Protein 7U5O (pdb70)

GO terms:
  GO:0005515 protein binding (F, IPI)
  GO:0005576 extracellular region (C, TAS)
  GO:0048471 perinuclear region of cytoplasm (C, IDA)
  GO:0009611 response to wounding (P, IEP)
  GO:0032686 negative regulation of hepatocyte growth factor production (P, IDA)
  GO:0032924 activin receptor signaling pathway (P, IDA)
  GO:0005125 cytokine activity (F, TAS)
  GO:0005179 hormone activity (F, TAS)
  GO:0006952 defense response (P, TAS)
  GO:0046789 host cell surface receptor binding (F, TAS)
  GO:0042803 protein homodimerization activity (F, IPI)
  GO:0046881 positive regulation of follicle-stimulating hormone secretion (P, IPI)
  GO:0046882 negative regulation of follicle-stimulating hormone secretion (P, IPI)

Nearest PDB structures (foldseek):
  7u5o-assembly2_B  TM=1.009E+00  e=1.125E-20  Ho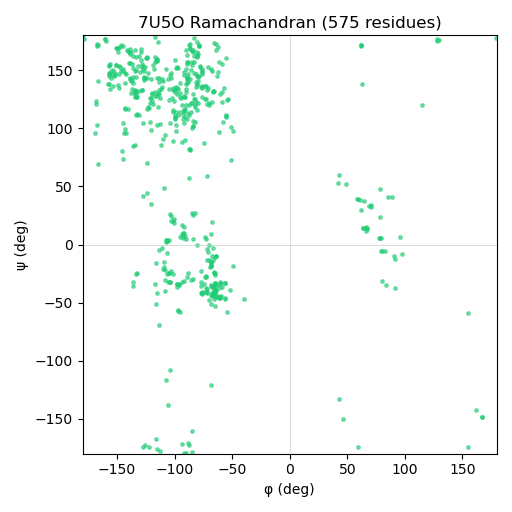mo sapiens
  7u5o-assembly1_A  TM=9.894E-01  e=1.729E-19  Homo sapiens
  7u5o-assembly3_C  TM=9.896E-01  e=1.397E-18  Homo sapiens
  7u5p-assembly3_F  TM=7.794E-01  e=8.225E-14  Homo sapiens
  7u5p-assembly2_D  TM=7.724E-01  e=1.075E-13  Homo sapiens

Structure (mmCIF, N/CA/C/O backbone):
data_7U5O
#
_entry.id   7U5O
#
_cell.length_a   80.960
_cell.length_b   115.460
_cell.length_c   110.160
_cell.angle_alpha   90.000
_cell.angle_beta   100.920
_cell.angle_gamma   90.000
#
_symmetry.space_group_name_H-M   'C 1 2 1'
#
loop_
_entity.id
_entity.type
_entity.pdbx_description
1 polymer 'Inhibin beta B chain'
2 polymer 'Bone morphogenetic protein receptor type-2'
#
loop_
_atom_site.group_PDB
_atom_site.id
_atom_site.type_symbol
_atom_site.label_atom_id
_atom_site.label_alt_id
_atom_site.label_comp_id
_atom_site.label_asym_id
_atom_site.label_entity_id
_atom_site.label_seq_id
_atom_site.pdbx_PDB_ins_code
_atom_site.Cartn_x
_atom_site.Cartn_y
_atom_site.Cartn_z
_atom_site.occupancy
_atom_site.B_iso_or_equiv
_atom_site.auth_seq_id
_atom_site.auth_comp_id
_atom_site.auth_asym_id
_atom_site.auth_atom_id
_atom_site.pdbx_PDB_model_num
ATOM 1 N N . GLY A 1 1 ? 5.466 -12.484 55.663 1.00 193.22 293 GLY A N 1
ATOM 2 C CA . GLY A 1 1 ? 4.801 -13.668 55.157 1.00 189.91 293 GLY A CA 1
ATOM 3 C C . GLY A 1 1 ? 5.753 -14.817 54.907 1.00 174.15 293 GLY A C 1
ATOM 4 O O . GLY A 1 1 ? 6.961 -14.620 54.762 1.00 175.63 293 GLY A O 1
ATOM 5 N N . LEU A 1 2 ? 5.195 -16.024 54.864 1.00 126.27 294 LEU A N 1
ATOM 6 C CA . LEU A 1 2 ? 5.974 -17.224 54.618 1.00 111.40 294 LEU A CA 1
ATOM 7 C C . LEU A 1 2 ? 6.065 -17.519 53.131 1.00 135.02 294 LEU A C 1
ATOM 8 O O . LEU A 1 2 ? 5.109 -17.320 52.373 1.00 129.89 294 LEU A O 1
ATOM 13 N N . GLU A 1 3 ? 7.237 -17.994 52.737 1.00 136.09 295 GLU A N 1
ATOM 14 C CA . GLU A 1 3 ? 7.508 -18.572 51.434 1.00 111.36 295 GLU A CA 1
ATOM 15 C C . GLU A 1 3 ? 7.487 -20.091 51.555 1.00 102.65 295 GLU A C 1
ATOM 16 O O . GLU A 1 3 ? 8.105 -20.652 52.463 1.00 88.29 295 GLU A O 1
ATOM 22 N N . CYS A 1 4 ? 6.788 -20.765 50.640 1.00 106.81 296 CYS A N 1
ATOM 23 C CA . CYS A 1 4 ? 6.716 -22.223 50.725 1.00 88.69 296 CYS A CA 1
ATOM 24 C C . CYS A 1 4 ? 8.069 -22.828 50.381 1.00 94.98 296 CYS A C 1
ATOM 25 O O . CYS A 1 4 ? 8.597 -22.600 49.288 1.00 115.13 296 CYS A O 1
ATOM 28 N N . ASP A 1 5 ? 8.632 -23.593 51.313 1.00 81.43 297 ASP A N 1
ATOM 29 C CA . ASP A 1 5 ? 9.884 -24.296 51.087 1.00 89.52 297 ASP A CA 1
ATOM 30 C C . ASP A 1 5 ? 9.680 -25.788 50.875 1.00 88.96 297 ASP A C 1
ATOM 31 O O . ASP A 1 5 ? 10.662 -26.521 50.736 1.00 79.35 297 ASP A O 1
ATOM 36 N N . GLY A 1 6 ? 8.431 -26.253 50.838 1.00 96.58 298 GLY A N 1
ATOM 37 C CA . GLY A 1 6 ? 8.134 -27.664 50.738 1.00 99.34 298 GLY A CA 1
ATOM 38 C C . GLY A 1 6 ? 8.249 -28.432 52.034 1.00 100.80 298 GLY A C 1
ATOM 39 O O . GLY A 1 6 ? 7.903 -29.620 52.063 1.00 108.65 298 GLY A O 1
ATOM 40 N N . ARG A 1 7 ? 8.719 -27.797 53.108 1.00 101.02 299 ARG A N 1
ATOM 41 C CA . ARG A 1 7 ? 8.803 -28.418 54.424 1.00 99.36 299 ARG A CA 1
ATOM 42 C C . ARG A 1 7 ? 7.605 -28.067 55.302 1.00 98.59 299 ARG A C 1
ATOM 43 O O . ARG A 1 7 ? 6.894 -28.962 55.769 1.00 103.75 299 ARG A O 1
ATOM 51 N N . THR A 1 8 ? 7.358 -26.778 55.523 1.00 97.20 300 THR A N 1
ATOM 52 C CA . THR A 1 8 ? 6.272 -26.356 56.400 1.00 99.62 300 THR A CA 1
ATOM 53 C C . THR A 1 8 ? 4.930 -26.429 55.681 1.00 128.69 300 THR A C 1
ATOM 54 O O . THR A 1 8 ? 4.834 -26.168 54.479 1.00 129.55 300 THR A O 1
ATOM 58 N N . ASN A 1 9 ? 3.890 -26.807 56.428 1.00 136.09 301 ASN A N 1
ATOM 59 C CA . ASN A 1 9 ? 2.520 -26.796 55.935 1.00 130.63 301 ASN A CA 1
ATOM 60 C C . ASN A 1 9 ? 1.739 -25.585 56.432 1.00 114.09 301 ASN A C 1
ATOM 61 O O . ASN A 1 9 ? 0.504 -25.604 56.427 1.00 134.40 301 ASN A O 1
ATOM 63 N N . LEU A 1 10 ? 2.438 -24.538 56.864 1.00 90.46 302 LEU A N 1
ATOM 64 C CA . LEU A 1 10 ? 1.803 -23.295 57.267 1.00 90.32 302 LEU A CA 1
ATOM 65 C C . LEU A 1 10 ? 1.475 -22.459 56.035 1.00 107.73 302 LEU A C 1
ATOM 66 O O . LEU A 1 10 ? 2.005 -22.684 54.943 1.00 126.97 302 LEU A O 1
ATOM 71 N N . CYS A 1 11 ? 0.570 -21.496 56.215 1.00 96.82 303 CYS A N 1
ATOM 72 C CA . CYS A 1 11 ? 0.178 -20.618 55.119 1.00 72.16 303 CYS A CA 1
ATOM 73 C C . CYS A 1 11 ? 1.405 -19.940 54.525 1.00 84.28 303 CYS A C 1
ATOM 74 O O . CYS A 1 11 ? 2.012 -19.077 55.164 1.00 83.45 303 CYS A O 1
ATOM 77 N N . CYS A 1 12 ? 1.772 -20.314 53.302 1.00 111.43 304 CYS A N 1
ATOM 78 C CA . CYS A 1 12 ? 2.996 -19.838 52.680 1.00 110.01 304 CYS A CA 1
ATOM 79 C C . CYS A 1 12 ? 2.717 -19.556 51.210 1.00 105.45 304 CYS A C 1
ATOM 80 O O . CYS A 1 12 ? 1.695 -19.967 50.660 1.00 86.23 304 CYS A O 1
ATOM 83 N N . ARG A 1 13 ? 3.634 -18.838 50.573 1.00 93.37 305 ARG A N 1
ATOM 84 C CA . ARG A 1 13 ? 3.537 -18.499 49.157 1.00 92.84 305 ARG A CA 1
ATOM 85 C C . ARG A 1 13 ? 4.406 -19.475 48.363 1.00 98.77 305 ARG A C 1
ATOM 86 O O . ARG A 1 13 ? 5.633 -19.475 48.506 1.00 124.80 305 ARG A O 1
ATOM 94 N N . GLN A 1 14 ? 3.769 -20.312 47.544 1.00 69.46 306 GLN A N 1
ATOM 95 C CA . GLN A 1 14 ? 4.442 -21.296 46.701 1.00 83.95 306 GLN A CA 1
ATOM 96 C C . GLN A 1 14 ? 4.657 -20.735 45.304 1.00 99.65 306 GLN A C 1
ATOM 97 O O . GLN A 1 14 ? 3.724 -20.201 44.698 1.00 96.83 306 GLN A O 1
ATOM 103 N N . GLN A 1 15 ? 5.884 -20.852 44.802 1.00 102.98 307 GLN A N 1
ATOM 104 C CA . GLN A 1 15 ? 6.179 -20.405 43.448 1.00 101.74 307 GLN A CA 1
ATOM 105 C C . GLN A 1 15 ? 5.541 -21.340 42.426 1.00 92.38 307 GLN A C 1
ATOM 106 O O . GLN A 1 15 ? 5.625 -22.565 42.549 1.00 81.95 307 GLN A O 1
ATOM 108 N N . PHE A 1 16 ? 4.899 -20.753 41.418 1.00 85.79 308 PHE A N 1
ATOM 109 C CA . PHE A 1 16 ? 4.175 -21.504 40.397 1.00 84.84 308 PHE A CA 1
ATOM 110 C C . PHE A 1 16 ? 4.362 -20.821 39.053 1.00 84.47 308 PHE A C 1
ATOM 111 O O . PHE A 1 16 ? 3.929 -19.679 38.870 1.00 107.68 308 PHE A O 1
ATOM 119 N N . PHE A 1 17 ? 4.993 -21.518 38.115 1.00 75.93 309 PHE A N 1
ATOM 120 C CA . PHE A 1 17 ? 5.205 -20.992 36.775 1.00 82.05 309 PHE A CA 1
ATOM 121 C C . PHE A 1 17 ? 4.061 -21.416 35.863 1.00 84.86 309 PHE A C 1
ATOM 122 O O . PHE A 1 17 ? 3.737 -22.605 35.775 1.00 91.18 309 PHE A O 1
ATOM 130 N N . ILE A 1 18 ? 3.456 -20.445 35.187 1.00 81.03 310 ILE A N 1
ATOM 131 C CA . ILE A 1 18 ? 2.426 -20.703 34.186 1.00 68.73 310 ILE A CA 1
ATOM 132 C C . ILE A 1 18 ? 3.086 -20.628 32.815 1.00 69.51 310 ILE A C 1
ATOM 133 O O . ILE A 1 18 ? 3.469 -19.548 32.354 1.00 109.86 310 ILE A O 1
ATOM 138 N N . ASP A 1 19 ? 3.221 -21.780 32.166 1.00 69.63 311 ASP A N 1
ATOM 139 C CA . ASP A 1 19 ? 3.827 -21.865 30.845 1.00 71.37 311 ASP A CA 1
ATOM 140 C C . ASP A 1 19 ? 2.744 -21.743 29.780 1.00 87.20 311 ASP A C 1
ATOM 141 O O . ASP A 1 19 ? 1.856 -22.597 29.688 1.00 106.80 311 ASP A O 1
ATOM 146 N N . PHE A 1 20 ? 2.817 -20.678 28.979 1.00 95.20 312 PHE A N 1
ATOM 147 C CA . PHE A 1 20 ? 1.897 -20.538 27.858 1.00 102.07 312 PHE A CA 1
ATOM 148 C C . PHE A 1 20 ? 2.175 -21.576 26.780 1.00 120.20 312 PHE A C 1
ATOM 149 O O . PHE A 1 20 ? 1.336 -21.782 25.897 1.00 139.63 312 PHE A O 1
ATOM 157 N N . ARG A 1 21 ? 3.341 -22.224 26.836 1.00 113.56 313 ARG A N 1
ATOM 158 C CA . ARG A 1 21 ? 3.664 -23.290 25.895 1.00 118.39 313 ARG A CA 1
ATOM 159 C C . ARG A 1 21 ? 2.844 -24.544 26.176 1.00 100.32 313 ARG A C 1
ATOM 160 O O . ARG A 1 21 ? 2.346 -25.189 25.246 1.00 100.63 313 ARG A O 1
ATOM 168 N N . LEU A 1 22 ? 2.688 -24.901 27.454 1.00 100.85 314 LEU A N 1
ATOM 169 C CA . LEU A 1 22 ? 1.948 -26.110 27.807 1.00 99.39 314 LEU A CA 1
ATOM 170 C C . LEU A 1 22 ? 0.461 -25.974 27.508 1.00 107.43 314 LEU A C 1
ATOM 171 O O . LEU A 1 22 ? -0.183 -26.955 27.119 1.00 136.45 314 LEU A O 1
ATOM 176 N N . ILE A 1 23 ? -0.098 -24.778 27.680 1.00 100.70 315 ILE A N 1
ATOM 177 C CA . ILE A 1 23 ? -1.525 -24.561 27.481 1.00 91.38 315 ILE A CA 1
ATOM 178 C C . ILE A 1 23 ? -1.799 -24.106 26.053 1.00 95.11 315 ILE A C 1
ATOM 179 O O . ILE A 1 23 ? -2.941 -23.788 25.704 1.00 89.91 315 ILE A O 1
ATOM 184 N N . GLY A 1 24 ? -0.762 -24.085 25.218 1.00 75.32 316 GLY A N 1
ATOM 185 C CA . GLY A 1 24 ? -0.944 -23.800 23.808 1.00 110.43 316 GLY A CA 1
ATOM 186 C C . GLY A 1 24 ? -1.342 -22.376 23.495 1.00 115.14 316 GLY A C 1
ATOM 187 O O . GLY A 1 24 ? -2.077 -22.145 22.529 1.00 98.12 316 GLY A O 1
ATOM 188 N N . TRP A 1 25 ? -0.876 -21.410 24.284 1.00 138.88 317 TRP A N 1
ATOM 189 C CA . TRP A 1 25 ? -1.247 -20.013 24.102 1.00 141.08 317 TRP A CA 1
ATOM 190 C C . TRP A 1 25 ? -0.127 -19.162 23.528 1.00 141.81 317 TRP A C 1
ATOM 191 O O . TRP A 1 25 ? -0.314 -17.952 23.359 1.00 154.06 317 TRP A O 1
ATOM 202 N N . ASN A 1 26 ? 1.023 -19.753 23.211 1.00 134.79 318 ASN A N 1
ATOM 203 C CA . ASN A 1 26 ? 2.135 -18.987 22.661 1.00 137.86 318 ASN A CA 1
ATOM 204 C C . ASN A 1 26 ? 1.876 -18.510 21.236 1.00 150.10 318 ASN A C 1
ATOM 205 O O . ASN A 1 26 ? 2.738 -17.837 20.661 1.00 167.00 318 ASN A O 1
ATOM 210 N N . ASP A 1 27 ? 0.720 -18.838 20.653 1.00 160.40 319 ASP A N 1
ATOM 211 C CA . ASP A 1 27 ? 0.399 -18.365 19.312 1.00 175.91 319 ASP A CA 1
ATOM 212 C C . ASP A 1 27 ? -0.202 -16.963 19.321 1.00 188.4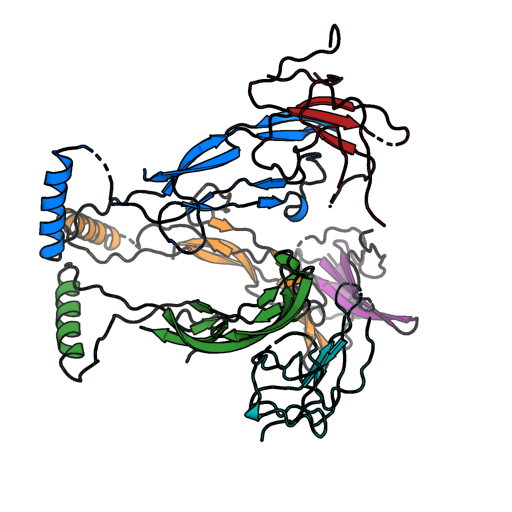0 319 ASP A C 1
ATOM 213 O O . ASP A 1 27 ? -0.030 -16.219 18.349 1.00 199.16 319 ASP A O 1
ATOM 218 N N . TRP A 1 28 ? -0.911 -16.581 20.389 1.00 169.83 320 TRP A N 1
ATOM 219 C CA . TRP A 1 28 ? -1.508 -15.255 20.457 1.00 169.14 320 TRP A CA 1
ATOM 220 C C . TRP A 1 28 ? -0.855 -14.338 21.483 1.00 141.61 320 TRP A C 1
ATOM 221 O O . TRP A 1 28 ? -0.997 -13.117 21.369 1.00 132.93 320 TRP A O 1
ATOM 232 N N . ILE A 1 29 ? -0.153 -14.881 22.472 1.00 121.95 321 ILE A N 1
ATOM 233 C CA . ILE A 1 29 ? 0.649 -14.089 23.400 1.00 100.43 321 ILE A CA 1
ATOM 234 C C . ILE A 1 29 ? 2.113 -14.181 22.982 1.00 98.46 321 ILE A C 1
ATOM 235 O O . ILE A 1 29 ? 2.724 -15.252 23.054 1.00 85.85 321 ILE A O 1
ATOM 240 N N . ILE A 1 30 ? 2.681 -13.053 22.548 1.00 106.08 322 ILE A N 1
ATOM 241 C CA . ILE A 1 30 ? 4.079 -13.035 22.124 1.00 109.61 322 ILE A CA 1
ATOM 242 C C . ILE A 1 30 ? 5.014 -13.056 23.325 1.00 110.58 322 ILE A C 1
ATOM 243 O O . ILE A 1 30 ? 6.042 -13.742 23.314 1.00 104.36 322 ILE A O 1
ATOM 248 N N . ALA A 1 31 ? 4.683 -12.307 24.374 1.00 115.91 323 ALA A N 1
ATOM 249 C CA . ALA A 1 31 ? 5.545 -12.196 25.539 1.00 104.14 323 ALA A CA 1
ATOM 250 C C . ALA A 1 31 ? 4.689 -11.920 26.763 1.00 98.06 323 ALA A C 1
ATOM 251 O O . ALA A 1 31 ? 3.663 -11.237 26.658 1.00 97.70 323 ALA A O 1
ATOM 253 N N . PRO A 1 32 ? 5.079 -12.437 27.940 1.00 82.78 324 PRO A N 1
ATOM 254 C CA . PRO A 1 32 ? 6.236 -13.325 28.098 1.00 98.12 324 PRO A CA 1
ATOM 255 C C . PRO A 1 32 ? 5.932 -14.759 27.676 1.00 105.01 324 PRO A C 1
ATOM 256 O O . PRO A 1 32 ? 4.774 -15.088 27.417 1.00 124.71 324 PRO A O 1
ATOM 260 N N . THR A 1 33 ? 6.965 -15.601 27.601 1.00 100.12 325 THR A N 1
ATOM 261 C CA . THR A 1 33 ? 6.733 -17.022 27.372 1.00 91.79 325 THR A CA 1
ATOM 262 C C . THR A 1 33 ? 5.997 -17.649 28.547 1.00 101.22 325 THR A C 1
ATOM 263 O O . THR A 1 33 ? 5.314 -18.667 28.385 1.00 83.32 325 THR A O 1
ATOM 267 N N . GLY A 1 34 ? 6.125 -17.053 29.725 1.00 116.17 326 GLY A N 1
ATOM 268 C CA . GLY A 1 34 ? 5.453 -17.534 30.915 1.00 94.90 326 GLY A CA 1
ATOM 269 C C . GLY A 1 34 ? 5.800 -16.635 32.079 1.00 96.18 326 GLY A C 1
ATOM 270 O O . GLY A 1 34 ? 6.577 -15.683 31.949 1.00 92.32 326 GLY A O 1
ATOM 271 N N . TYR A 1 35 ? 5.213 -16.951 33.230 1.00 91.40 327 TYR A N 1
ATOM 272 C CA . TYR A 1 35 ? 5.421 -16.121 34.407 1.00 87.90 327 TYR A CA 1
ATOM 273 C C . TYR A 1 35 ? 5.173 -16.923 35.674 1.00 70.50 327 TYR A C 1
ATOM 274 O O . TYR A 1 35 ? 4.428 -17.907 35.672 1.00 97.45 327 TYR A O 1
ATOM 283 N N . TYR A 1 36 ? 5.808 -16.476 36.759 1.00 70.34 328 TYR A N 1
ATOM 284 C CA . TYR A 1 36 ? 5.657 -17.098 38.073 1.00 72.32 328 TYR A CA 1
ATOM 285 C C . TYR A 1 36 ? 4.441 -16.482 38.758 1.00 78.19 328 TYR A C 1
ATOM 286 O O . TYR A 1 36 ? 4.539 -15.566 39.577 1.00 85.34 328 TYR A O 1
ATOM 295 N N . GLY A 1 37 ? 3.263 -17.001 38.400 1.00 85.23 329 GLY A N 1
ATOM 296 C CA . GLY A 1 37 ? 2.034 -16.521 39.009 1.00 95.45 329 GLY A CA 1
ATOM 297 C C . GLY A 1 37 ? 1.937 -16.811 40.493 1.00 64.56 329 GLY A C 1
ATOM 298 O O . GLY A 1 37 ? 1.360 -16.019 41.244 1.00 64.25 329 GLY A O 1
ATOM 299 N N . ASN A 1 38 ? 2.490 -17.945 40.933 1.00 63.85 330 ASN A N 1
ATOM 300 C CA . ASN A 1 38 ? 2.503 -18.358 42.335 1.00 62.70 330 ASN A CA 1
ATOM 301 C C . ASN A 1 38 ? 1.099 -18.556 42.898 1.00 61.37 330 ASN A C 1
ATOM 302 O O . ASN A 1 38 ? 0.103 -18.238 42.240 1.00 91.25 330 ASN A O 1
ATOM 307 N N . TYR A 1 39 ? 1.011 -19.103 44.108 1.00 61.34 331 TYR A N 1
ATOM 308 C CA . TYR A 1 39 ? -0.269 -19.274 44.784 1.00 71.16 331 TYR A CA 1
ATOM 309 C C . TYR A 1 39 ? -0.016 -19.459 46.276 1.00 81.84 331 TYR A C 1
ATOM 310 O O . TYR A 1 39 ? 1.129 -19.523 46.733 1.00 83.13 331 TYR A O 1
ATOM 319 N N . CYS A 1 40 ? -1.105 -19.558 47.032 1.00 78.45 332 CYS A N 1
ATOM 320 C CA . CYS A 1 40 ? -1.069 -19.637 48.486 1.00 83.52 332 CYS A CA 1
ATOM 321 C C . CYS A 1 40 ? -1.519 -21.016 48.950 1.00 90.16 332 CYS A C 1
ATOM 322 O O . CYS A 1 40 ? -2.537 -21.535 48.479 1.00 83.38 332 CYS A O 1
ATOM 325 N N . GLU A 1 41 ? -0.760 -21.596 49.877 1.00 70.72 333 GLU A N 1
ATOM 326 C CA . GLU A 1 41 ? -1.064 -22.897 50.452 1.00 72.20 333 GLU A CA 1
ATOM 327 C C . GLU A 1 41 ? -0.597 -22.904 51.900 1.00 80.98 333 GLU A C 1
ATOM 328 O O . GLU A 1 41 ? 0.342 -22.189 52.262 1.00 100.13 333 GLU A O 1
ATOM 334 N N . GLY A 1 42 ? -1.251 -23.715 52.728 1.00 71.37 334 GLY A N 1
ATOM 335 C CA . GLY A 1 42 ? -0.880 -23.840 54.121 1.00 78.74 334 GLY A CA 1
ATOM 336 C C . GLY A 1 42 ? -2.049 -23.630 55.060 1.00 76.84 334 GLY A C 1
ATOM 337 O O . GLY A 1 42 ? -3.173 -23.340 54.655 1.00 68.50 334 GLY A O 1
ATOM 338 N N . SER A 1 43 ? -1.758 -23.797 56.351 1.00 78.71 335 SER A N 1
ATOM 339 C CA . SER A 1 43 ? -2.743 -23.777 57.423 1.00 82.59 335 SER A CA 1
ATOM 340 C C . SER A 1 43 ? -2.785 -22.418 58.115 1.00 100.32 335 SER A C 1
ATOM 341 O O . SER A 1 43 ? -1.790 -21.690 58.160 1.00 141.70 335 SER A O 1
ATOM 344 N N . CYS A 1 44 ? -3.956 -22.083 58.653 1.00 90.49 336 CYS A N 1
ATOM 345 C CA . CYS A 1 44 ? -4.175 -20.834 59.364 1.00 94.34 336 CYS A CA 1
ATOM 346 C C . CYS A 1 44 ? -4.871 -21.058 60.701 1.00 102.30 336 CYS A C 1
ATOM 347 O O . CYS A 1 44 ? -5.595 -22.043 60.875 1.00 109.96 336 CYS A O 1
ATOM 350 N N . PRO A 1 45 ? -4.669 -20.152 61.662 1.00 85.30 337 PRO A N 1
ATOM 351 C CA . PRO A 1 45 ? -5.430 -20.196 62.921 1.00 64.67 337 PRO A CA 1
ATOM 352 C C . PRO A 1 45 ? -6.922 -19.972 62.707 1.00 95.93 337 PRO A C 1
ATOM 353 O O . PRO A 1 45 ? -7.393 -19.665 61.614 1.00 121.44 337 PRO A O 1
ATOM 357 N N . ALA A 1 46 ? -7.683 -20.162 63.790 1.00 74.80 338 ALA A N 1
ATOM 358 C CA . ALA A 1 46 ? -9.145 -20.106 63.771 1.00 58.87 338 ALA A CA 1
ATOM 359 C C . ALA A 1 46 ? -9.744 -18.703 63.619 1.00 86.49 338 ALA A C 1
ATOM 360 O O . ALA A 1 46 ? -10.967 -18.589 63.748 1.00 133.41 338 ALA A O 1
ATOM 362 N N . TYR A 1 47 ? -8.961 -17.643 63.424 1.00 86.27 339 TYR A N 1
ATOM 363 C CA . TYR A 1 47 ? -9.525 -16.296 63.205 1.00 110.45 339 TYR A CA 1
ATOM 364 C C . TYR A 1 47 ? -10.318 -15.805 64.417 1.00 115.72 339 TYR A C 1
ATOM 365 O O . TYR A 1 47 ? -10.333 -14.612 64.728 1.00 117.68 339 TYR A O 1
ATOM 374 N N . PRO A 1 52 ? -9.307 -7.918 66.714 1.00 184.53 344 PRO A N 1
ATOM 375 C CA . PRO A 1 52 ? -9.153 -8.702 67.943 1.00 199.34 344 PRO A CA 1
ATOM 376 C C . PRO A 1 52 ? -8.303 -7.984 68.990 1.00 203.85 344 PRO A C 1
ATOM 377 O O . PRO A 1 52 ? -7.934 -6.828 68.785 1.00 199.88 344 PRO A O 1
ATOM 381 N N . GLY A 1 53 ? -8.001 -8.657 70.098 1.00 181.61 345 GLY A N 1
ATOM 382 C CA . GLY A 1 53 ? -7.138 -8.067 71.102 1.00 156.73 345 GLY A CA 1
ATOM 383 C C . GLY A 1 53 ? -7.331 -8.598 72.508 1.00 155.08 345 GLY A C 1
ATOM 384 O O . GLY A 1 53 ? -6.389 -9.117 73.117 1.00 153.60 345 GLY A O 1
ATOM 385 N N . SER A 1 54 ? -8.547 -8.466 73.035 1.00 160.31 346 SER A N 1
ATOM 386 C CA . SER A 1 54 ? -8.835 -8.839 74.415 1.00 153.70 346 SER A CA 1
ATOM 387 C C . SER A 1 54 ? -10.146 -9.608 74.509 1.00 133.84 346 SER A C 1
ATOM 388 O O . SER A 1 54 ? -10.277 -10.533 75.316 1.00 108.11 346 SER A O 1
ATOM 391 N N . ALA A 1 55 ? -11.121 -9.227 73.679 1.00 145.18 347 ALA A N 1
ATOM 392 C CA . ALA A 1 55 ? -12.399 -9.931 73.632 1.00 138.92 347 ALA A CA 1
ATOM 393 C C . ALA A 1 55 ? -12.265 -11.271 72.925 1.00 147.67 347 ALA A C 1
ATOM 394 O O . ALA A 1 55 ? -12.960 -12.231 73.277 1.00 120.41 347 ALA A O 1
ATOM 396 N N . SER A 1 56 ? -11.389 -11.350 71.920 1.00 175.10 348 SER A N 1
ATOM 397 C CA . SER A 1 56 ? -11.143 -12.605 71.222 1.00 158.53 348 SER A CA 1
ATOM 398 C C . SER A 1 56 ? -10.503 -13.645 72.132 1.00 139.58 348 SER A C 1
ATOM 399 O O . SER A 1 56 ? -10.622 -14.844 71.860 1.00 153.22 348 SER A O 1
ATOM 402 N N . SER A 1 57 ? -9.825 -13.213 73.198 1.00 120.56 349 SER A N 1
ATOM 403 C CA . SER A 1 57 ? -9.281 -14.159 74.167 1.00 126.04 349 SER A CA 1
ATOM 404 C C . SER A 1 57 ? -10.387 -14.758 75.027 1.00 121.92 349 SER A C 1
ATOM 405 O O . SER A 1 57 ? -10.236 -15.869 75.545 1.00 127.55 349 SER A O 1
ATOM 408 N N . PHE A 1 58 ? -11.480 -14.019 75.233 1.00 121.43 350 PHE A N 1
ATOM 409 C CA . PHE A 1 58 ? -12.634 -14.579 75.930 1.00 129.18 350 PHE A CA 1
ATOM 410 C C . PHE A 1 58 ? -13.266 -15.698 75.109 1.00 116.51 350 PHE A C 1
ATOM 411 O O . PHE A 1 58 ? -13.576 -16.772 75.637 1.00 105.70 350 PHE A O 1
ATOM 419 N N . HIS A 1 59 ? -13.480 -15.452 73.812 1.00 108.98 351 HIS A N 1
ATOM 420 C CA . HIS A 1 59 ? -13.977 -16.492 72.916 1.00 103.49 351 HIS A CA 1
ATOM 421 C C . HIS A 1 59 ? -13.069 -17.713 72.935 1.00 105.62 351 HIS A C 1
ATOM 422 O O . HIS A 1 59 ? -13.540 -18.845 72.780 1.00 97.63 351 HIS A O 1
ATOM 429 N N . THR A 1 60 ? -11.767 -17.492 73.118 1.00 105.96 352 THR A N 1
ATOM 430 C CA . THR A 1 60 ? -10.811 -18.584 73.266 1.00 97.04 352 THR A CA 1
ATOM 431 C C . THR A 1 60 ? -11.193 -19.515 74.415 1.00 92.51 352 THR A C 1
ATOM 432 O O . THR A 1 60 ? -11.177 -20.742 74.266 1.00 110.24 352 THR A O 1
ATOM 436 N N . ALA A 1 61 ? -11.534 -18.946 75.573 1.00 96.09 353 ALA A N 1
ATOM 437 C CA . ALA A 1 61 ? -11.924 -19.765 76.717 1.00 102.83 353 ALA A CA 1
ATOM 438 C C . ALA A 1 61 ? -13.221 -20.526 76.456 1.00 92.05 353 ALA A C 1
ATOM 439 O O . ALA A 1 61 ? -13.358 -21.684 76.865 1.00 89.69 353 ALA A O 1
ATOM 441 N N . VAL A 1 62 ? -14.188 -19.890 75.788 1.00 83.85 354 VAL A N 1
ATOM 442 C CA . VAL A 1 62 ? -15.448 -20.564 75.473 1.00 86.98 354 VAL A CA 1
ATOM 443 C C . VAL A 1 62 ? -15.211 -21.742 74.534 1.00 89.41 354 VAL A C 1
ATOM 444 O O . VAL A 1 62 ? -15.754 -22.836 74.732 1.00 95.09 354 VAL A O 1
ATOM 448 N N . VAL A 1 63 ? -14.405 -21.531 73.492 1.00 99.47 355 VAL A N 1
ATOM 449 C CA . VAL A 1 63 ? -14.114 -22.601 72.539 1.00 93.72 355 VAL A CA 1
ATOM 450 C C . VAL A 1 63 ? -13.436 -23.771 73.242 1.00 85.04 355 VAL A C 1
ATOM 451 O O . VAL A 1 63 ? -13.787 -24.937 73.027 1.00 92.92 355 VAL A O 1
ATOM 455 N N . ASN A 1 64 ? -12.452 -23.474 74.093 1.00 74.14 356 ASN A N 1
ATOM 456 C CA . ASN A 1 64 ? -11.719 -24.537 74.770 1.00 84.67 356 ASN A CA 1
ATOM 457 C C . ASN A 1 64 ? -12.618 -25.312 75.725 1.00 104.05 356 ASN A C 1
ATOM 458 O O . ASN A 1 64 ? -12.474 -26.531 75.870 1.00 128.60 356 ASN A O 1
ATOM 463 N N . GLN A 1 65 ? -13.556 -24.624 76.381 1.00 103.23 357 GLN A N 1
ATOM 464 C CA . GLN A 1 65 ? -14.483 -25.308 77.277 1.00 81.98 357 GLN A CA 1
ATOM 465 C C . GLN A 1 65 ? -15.440 -26.216 76.511 1.00 78.40 357 GLN A C 1
ATOM 466 O O . GLN A 1 65 ? -15.699 -27.347 76.936 1.00 91.37 357 GLN A O 1
ATOM 472 N N . TYR A 1 66 ? -15.987 -25.736 75.390 1.00 67.65 358 TYR A N 1
ATOM 473 C CA . TYR A 1 66 ? -16.891 -26.568 74.599 1.00 63.77 358 TYR A CA 1
ATOM 474 C C . TYR A 1 66 ? -16.173 -27.778 74.008 1.00 72.54 358 TYR A C 1
ATOM 475 O O . TYR A 1 66 ? -16.716 -28.890 74.014 1.00 70.39 358 TYR A O 1
ATOM 484 N N . ARG A 1 67 ? -14.957 -27.588 73.488 1.00 79.49 359 ARG A N 1
ATOM 485 C CA . ARG A 1 67 ? -14.213 -28.728 72.958 1.00 87.62 359 ARG A CA 1
ATOM 486 C C . ARG A 1 67 ? -13.841 -29.714 74.058 1.00 87.69 359 ARG A C 1
ATOM 487 O O . ARG A 1 67 ? -13.831 -30.929 73.829 1.00 107.14 359 ARG A O 1
ATOM 495 N N . MET A 1 68 ? -13.520 -29.211 75.253 1.00 75.47 360 MET A N 1
ATOM 496 C CA . MET A 1 68 ? -13.155 -30.092 76.358 1.00 70.91 360 MET A CA 1
ATOM 497 C C . MET A 1 68 ? -14.291 -31.041 76.721 1.00 69.34 360 MET A C 1
ATOM 498 O O . MET A 1 68 ? -14.043 -32.173 77.151 1.00 88.68 360 MET A O 1
ATOM 503 N N . ARG A 1 69 ? -15.535 -30.602 76.557 1.00 73.92 361 ARG A N 1
ATOM 504 C CA . ARG A 1 69 ? -16.708 -31.375 76.938 1.00 68.48 361 ARG A CA 1
ATOM 505 C C . ARG A 1 69 ? -17.248 -32.228 75.796 1.00 64.96 361 ARG A C 1
ATOM 506 O O . ARG A 1 69 ? -18.342 -32.788 75.919 1.00 84.17 361 ARG A O 1
ATOM 514 N N . GLY A 1 70 ? -16.510 -32.337 74.693 1.00 57.31 362 GLY A N 1
ATOM 515 C CA . GLY A 1 70 ? -16.956 -33.093 73.541 1.00 77.32 362 GLY A CA 1
ATOM 516 C C . GLY A 1 70 ? -17.952 -32.385 72.655 1.00 80.78 362 GLY A C 1
ATOM 517 O O . GLY A 1 70 ? -18.466 -33.001 71.713 1.00 67.94 362 GLY A O 1
ATOM 518 N N . LEU A 1 71 ? -18.241 -31.116 72.920 1.00 75.03 363 LEU A N 1
ATOM 519 C CA . LEU A 1 71 ? -19.045 -30.301 72.026 1.00 63.41 363 LEU A CA 1
ATOM 520 C C . LEU A 1 71 ? -18.144 -29.657 70.975 1.00 61.73 363 LEU A C 1
ATOM 521 O O . LEU A 1 71 ? -16.917 -29.682 71.076 1.00 95.61 363 LEU A O 1
ATOM 526 N N . ASN A 1 72 ? -18.761 -29.072 69.952 1.00 58.89 364 ASN A N 1
ATOM 527 C CA . ASN A 1 72 ? -17.995 -28.417 68.898 1.00 96.99 364 ASN A CA 1
ATOM 528 C C . ASN A 1 72 ? -18.397 -26.951 68.792 1.00 62.23 364 ASN A C 1
ATOM 529 O O . ASN A 1 72 ? -19.593 -26.649 68.639 1.00 74.57 364 ASN A O 1
ATOM 534 N N . PRO A 1 73 ? -17.464 -26.013 68.949 1.00 70.98 365 PRO A N 1
ATOM 535 C CA . PRO A 1 73 ? -17.812 -24.596 68.794 1.00 70.66 365 PRO A CA 1
ATOM 536 C C . PRO A 1 73 ? -17.677 -24.157 67.348 1.00 114.46 365 PRO A C 1
ATOM 537 O O . PRO A 1 73 ? -17.495 -24.986 66.449 1.00 128.06 365 PRO A O 1
ATOM 541 N N . GLY A 1 74 ? -17.791 -22.852 67.122 1.00 130.58 366 GLY A N 1
ATOM 542 C CA . GLY A 1 74 ? -17.542 -22.255 65.827 1.00 146.26 366 GLY A CA 1
ATOM 543 C C . GLY A 1 74 ? -16.238 -22.674 65.184 1.00 165.62 366 GLY A C 1
ATOM 544 O O . GLY A 1 74 ? -15.189 -22.104 65.500 1.00 170.02 366 GLY A O 1
ATOM 545 N N . THR A 1 75 ? -16.274 -23.648 64.280 1.00 162.31 367 THR A N 1
ATOM 546 C CA . THR A 1 75 ? -15.064 -24.088 63.586 1.00 180.01 367 THR A CA 1
ATOM 547 C C . THR A 1 75 ? -14.840 -23.234 62.335 1.00 191.91 367 THR A C 1
ATOM 548 O O . THR A 1 75 ? -14.774 -23.716 61.205 1.00 204.71 367 THR A O 1
ATOM 552 N N . VAL A 1 76 ? -14.742 -21.925 62.561 1.00 176.66 368 VAL A N 1
ATOM 553 C CA . VAL A 1 76 ? -14.507 -20.963 61.484 1.00 162.71 368 VAL A CA 1
ATOM 554 C C . VAL A 1 76 ? -12.997 -20.756 61.424 1.00 148.65 368 VAL A C 1
ATOM 555 O O . VAL A 1 76 ? -12.451 -19.842 62.035 1.00 139.69 368 VAL A O 1
ATOM 559 N N . ASN A 1 77 ? -12.318 -21.598 60.652 1.00 148.14 369 ASN A N 1
ATOM 560 C CA . ASN A 1 77 ? -10.872 -21.499 60.540 1.00 149.05 369 ASN A CA 1
ATOM 561 C C . ASN A 1 77 ? -10.492 -20.444 59.508 1.00 133.98 369 ASN A C 1
ATOM 562 O O . ASN A 1 77 ? -11.271 -20.111 58.610 1.00 110.82 369 ASN A O 1
ATOM 564 N N . SER A 1 78 ? -9.274 -19.918 59.635 1.00 123.37 370 SER A N 1
ATOM 565 C CA . SER A 1 78 ? -8.887 -18.899 58.678 1.00 108.58 370 SER A CA 1
ATOM 566 C C . SER A 1 78 ? -8.452 -19.567 57.386 1.00 102.66 370 SER A C 1
ATOM 567 O O . SER A 1 78 ? -8.360 -20.794 57.276 1.00 122.95 370 SER A O 1
ATOM 570 N N . CYS A 1 79 ? -8.192 -18.734 56.395 1.00 107.81 371 CYS A N 1
ATOM 571 C CA . CYS A 1 79 ? -7.897 -19.194 55.056 1.00 78.50 371 CYS A CA 1
ATOM 572 C C . CYS A 1 79 ? -6.555 -18.632 54.610 1.00 97.28 371 CYS A C 1
ATOM 573 O O . CYS A 1 79 ? -6.217 -17.486 54.923 1.00 130.00 371 CYS A O 1
ATOM 576 N N . CYS A 1 80 ? -5.795 -19.432 53.866 1.00 98.14 372 CYS A N 1
ATOM 577 C CA . CYS A 1 80 ? -4.523 -18.982 53.309 1.00 69.73 372 CYS A CA 1
ATOM 578 C C . CYS A 1 80 ? -4.799 -18.315 51.968 1.00 66.77 372 CYS A C 1
ATOM 579 O O . CYS A 1 80 ? -5.173 -18.982 50.997 1.00 94.12 372 CYS A O 1
ATOM 582 N N . ILE A 1 81 ? -4.599 -17.003 51.911 1.00 59.87 373 ILE A N 1
ATOM 583 C CA . ILE A 1 81 ? -5.030 -16.201 50.768 1.00 56.37 373 ILE A CA 1
ATOM 584 C C . ILE A 1 81 ? -3.955 -15.184 50.424 1.00 73.69 373 ILE A C 1
ATOM 585 O O . ILE A 1 81 ? -3.125 -14.815 51.267 1.00 64.22 373 ILE A O 1
ATOM 590 N N . PRO A 1 82 ? -3.935 -14.726 49.172 1.00 65.72 374 PRO A N 1
ATOM 591 C CA . PRO A 1 82 ? -2.972 -13.690 48.778 1.00 61.86 374 PRO A CA 1
ATOM 592 C C . PRO A 1 82 ? -3.274 -12.370 49.472 1.00 85.94 374 PRO A C 1
ATOM 593 O O . PRO A 1 82 ? -4.415 -11.905 49.484 1.00 95.79 374 PRO A O 1
ATOM 597 N N . THR A 1 83 ? -2.236 -11.765 50.051 1.00 93.46 375 THR A N 1
ATOM 598 C CA . THR A 1 83 ? -2.360 -10.462 50.686 1.00 88.46 375 THR A CA 1
ATOM 599 C C . THR A 1 83 ? -1.756 -9.335 49.864 1.00 113.00 375 THR A C 1
ATOM 600 O O . THR A 1 83 ? -2.168 -8.183 50.028 1.00 143.99 375 THR A O 1
ATOM 604 N N . LYS A 1 84 ? -0.801 -9.639 48.988 1.00 114.54 376 LYS A N 1
ATOM 605 C CA . LYS A 1 84 ? -0.155 -8.650 48.138 1.00 115.81 376 LYS A CA 1
ATOM 606 C C . LYS A 1 84 ? -0.106 -9.178 46.713 1.00 110.92 376 LYS A C 1
ATOM 607 O O . LYS A 1 84 ? 0.365 -10.295 46.477 1.00 106.13 376 LYS A O 1
ATOM 613 N N . LEU A 1 85 ? -0.583 -8.371 45.768 1.00 92.79 377 LEU A N 1
ATOM 614 C CA . LEU A 1 85 ? -0.633 -8.742 44.362 1.00 73.21 377 LEU A CA 1
ATOM 615 C C . LEU A 1 85 ? 0.081 -7.682 43.539 1.00 83.25 377 LEU A C 1
ATOM 616 O O . LEU A 1 85 ? 0.007 -6.489 43.848 1.00 115.79 377 LEU A O 1
ATOM 621 N N . SER A 1 86 ? 0.772 -8.123 42.495 1.00 70.07 378 SER A N 1
ATOM 622 C CA . SER A 1 86 ? 1.445 -7.227 41.572 1.00 83.50 378 SER A CA 1
ATOM 623 C C . SER A 1 86 ? 0.816 -7.343 40.192 1.00 85.88 378 SER A C 1
ATOM 624 O O . SER A 1 86 ? 0.164 -8.337 39.862 1.00 89.15 378 SER A O 1
ATOM 627 N N . THR A 1 87 ? 1.021 -6.308 39.386 1.00 92.41 379 THR A N 1
ATOM 628 C CA . THR A 1 87 ? 0.573 -6.311 38.003 1.00 90.94 379 THR A CA 1
ATOM 629 C C . THR A 1 87 ? 1.658 -6.905 37.112 1.00 89.29 379 THR A C 1
ATOM 630 O O . THR A 1 87 ? 2.843 -6.912 37.455 1.00 76.68 379 THR A O 1
ATOM 634 N N . MET A 1 88 ? 1.240 -7.408 35.953 1.00 91.37 380 MET A N 1
ATOM 635 C CA . MET A 1 88 ? 2.156 -8.031 35.008 1.00 90.72 380 MET A CA 1
ATOM 636 C C . MET A 1 88 ? 1.986 -7.419 33.629 1.00 104.18 380 MET A C 1
ATOM 637 O O . MET A 1 88 ? 0.860 -7.269 33.144 1.00 125.30 380 MET A O 1
ATOM 642 N N . SER A 1 89 ? 3.107 -7.077 33.001 1.00 104.53 381 SER A N 1
ATOM 643 C CA . SER A 1 89 ? 3.099 -6.640 31.614 1.00 102.18 381 SER A CA 1
ATOM 644 C C . SER A 1 89 ? 2.928 -7.831 30.686 1.00 102.10 381 SER A C 1
ATOM 645 O O . SER A 1 89 ? 3.545 -8.883 30.877 1.00 121.04 381 SER A O 1
ATOM 648 N N . MET A 1 90 ? 2.078 -7.661 29.679 1.00 92.23 382 MET A N 1
ATOM 649 C CA . MET A 1 90 ? 1.810 -8.716 28.717 1.00 124.65 382 MET A CA 1
ATOM 650 C C . MET A 1 90 ? 1.800 -8.131 27.315 1.00 124.04 382 MET A C 1
ATOM 651 O O . MET A 1 90 ? 1.276 -7.037 27.091 1.00 125.56 382 MET A O 1
ATOM 656 N N . LEU A 1 91 ? 2.386 -8.871 26.378 1.00 133.02 383 LEU A N 1
ATOM 657 C CA . LEU A 1 91 ? 2.452 -8.483 24.975 1.00 121.47 383 LEU A CA 1
ATOM 658 C C . LEU A 1 91 ? 1.825 -9.610 24.171 1.00 136.71 383 LEU A C 1
ATOM 659 O O . LEU A 1 91 ? 2.346 -10.730 24.160 1.00 147.48 383 LEU A O 1
ATOM 664 N N . TYR A 1 92 ? 0.716 -9.318 23.495 1.00 116.65 384 TYR A N 1
ATOM 665 C CA . TYR A 1 92 ? -0.096 -10.376 22.917 1.00 111.57 384 TYR A CA 1
ATOM 666 C C . TYR A 1 92 ? -0.795 -9.872 21.662 1.00 114.35 384 TYR A C 1
ATOM 667 O O . TYR A 1 92 ? -0.802 -8.676 21.362 1.00 124.31 384 TYR A O 1
ATOM 676 N N . PHE A 1 93 ? -1.384 -10.815 20.929 1.00 123.23 385 PHE A N 1
ATOM 677 C CA . PHE A 1 93 ? -2.162 -10.498 19.740 1.00 126.39 385 PHE A CA 1
ATOM 678 C C . PHE A 1 93 ? -3.572 -10.044 20.090 1.00 129.51 385 PHE A C 1
ATOM 679 O O . PHE A 1 93 ? -4.227 -10.605 20.973 1.00 127.05 385 PHE A O 1
ATOM 687 N N . ASP A 1 94 ? -4.026 -9.014 19.386 1.00 165.20 386 ASP A N 1
ATOM 688 C CA . ASP A 1 94 ? -5.396 -8.543 19.454 1.00 189.23 386 ASP A CA 1
ATOM 689 C C . ASP A 1 94 ? -6.258 -9.386 18.511 1.00 197.69 386 ASP A C 1
ATOM 690 O O . ASP A 1 94 ? -5.748 -10.140 17.677 1.00 206.27 386 ASP A O 1
ATOM 695 N N . ASP A 1 95 ? -7.582 -9.267 18.646 1.00 195.36 387 ASP A N 1
ATOM 696 C CA . ASP A 1 95 ? -8.470 -10.099 17.841 1.00 198.58 387 ASP A CA 1
ATOM 697 C C . ASP A 1 95 ? -8.427 -9.747 16.357 1.00 197.42 387 ASP A C 1
ATOM 698 O O . ASP A 1 95 ? -8.851 -10.562 15.532 1.00 193.92 387 ASP A O 1
ATOM 703 N N . GLU A 1 96 ? -7.931 -8.563 15.996 1.00 201.70 388 GLU A N 1
ATOM 704 C CA . GLU A 1 96 ? -7.732 -8.195 14.600 1.00 209.03 388 GLU A CA 1
ATOM 705 C C . GLU A 1 96 ? -6.269 -8.277 14.171 1.00 214.54 388 GLU A C 1
ATOM 706 O O . GLU A 1 96 ? -5.867 -7.574 13.237 1.00 225.39 388 GLU A O 1
ATOM 712 N N . TYR A 1 97 ? -5.463 -9.101 14.845 1.00 200.70 389 TYR A N 1
ATOM 713 C CA . TYR A 1 97 ? -4.056 -9.350 14.530 1.00 201.03 389 TYR A CA 1
ATOM 714 C C . TYR A 1 97 ? -3.172 -8.127 14.740 1.00 206.58 389 TYR A C 1
ATOM 715 O O . TYR A 1 97 ? -2.007 -8.136 14.321 1.00 209.43 389 TYR A O 1
ATOM 724 N N . ASN A 1 98 ? -3.680 -7.079 15.379 1.00 203.97 390 ASN A N 1
ATOM 725 C CA . ASN A 1 98 ? -2.835 -5.981 15.820 1.00 202.39 390 ASN A CA 1
ATOM 726 C C . ASN A 1 98 ? -2.090 -6.370 17.093 1.00 174.57 390 ASN A C 1
ATOM 727 O O . ASN A 1 98 ? -2.542 -7.212 17.872 1.00 159.99 390 ASN A O 1
ATOM 732 N N . ILE A 1 99 ? -0.928 -5.757 17.290 1.00 170.08 391 ILE A N 1
ATOM 733 C CA . ILE A 1 99 ? -0.078 -6.046 18.440 1.00 150.26 391 ILE A CA 1
ATOM 734 C C . ILE A 1 99 ? -0.437 -5.090 19.572 1.00 160.34 391 ILE A C 1
ATOM 735 O O . ILE A 1 99 ? -0.235 -3.878 19.462 1.00 186.79 391 ILE A O 1
ATOM 740 N N . VAL A 1 100 ? -0.973 -5.637 20.661 1.00 155.86 392 VAL A N 1
ATOM 741 C CA . VAL A 1 100 ? -1.420 -4.856 21.808 1.00 149.67 392 VAL A CA 1
ATOM 742 C C . VAL A 1 100 ? -0.586 -5.242 23.025 1.00 133.83 392 VAL A C 1
ATOM 743 O O . VAL A 1 100 ? -0.439 -6.431 23.337 1.00 119.51 392 VAL A O 1
ATOM 747 N N . LYS A 1 101 ? -0.021 -4.239 23.693 1.00 132.15 393 LYS A N 1
ATOM 748 C CA . LYS A 1 101 ? 0.641 -4.414 24.981 1.00 129.66 393 LYS A CA 1
ATOM 749 C C . LYS A 1 101 ? -0.255 -3.869 26.088 1.00 137.97 393 LYS A C 1
ATOM 750 O O . LYS A 1 101 ? -0.660 -2.702 26.041 1.00 145.65 393 LYS A O 1
ATOM 752 N N . ARG A 1 102 ? -0.563 -4.706 27.078 1.00 161.00 394 ARG A N 1
ATOM 753 C CA . ARG A 1 102 ? -1.398 -4.287 28.199 1.00 151.77 394 ARG A CA 1
ATOM 754 C C . ARG A 1 102 ? -0.814 -4.799 29.508 1.00 125.66 394 ARG A C 1
ATOM 755 O O . ARG A 1 102 ? -0.438 -5.971 29.608 1.00 118.44 394 ARG A O 1
ATOM 763 N N . ASP A 1 103 ? -0.740 -3.917 30.503 1.00 111.60 395 ASP A N 1
ATOM 764 C CA . ASP A 1 103 ? -0.319 -4.287 31.854 1.00 111.49 395 ASP A CA 1
ATOM 765 C C . ASP A 1 103 ? -1.530 -4.829 32.603 1.00 119.42 395 ASP A C 1
ATOM 766 O O . ASP A 1 103 ? -2.387 -4.068 33.055 1.00 131.43 395 ASP A O 1
ATOM 771 N N . VAL A 1 104 ? -1.611 -6.149 32.729 1.00 80.34 396 VAL A N 1
ATOM 772 C CA . VAL A 1 104 ? -2.760 -6.810 33.340 1.00 84.59 396 VAL A CA 1
ATOM 773 C C . VAL A 1 104 ? -2.548 -6.828 34.851 1.00 110.22 396 VAL A C 1
ATOM 774 O O . VAL A 1 104 ? -1.532 -7.370 35.314 1.00 111.90 396 VAL A O 1
ATOM 778 N N . PRO A 1 105 ? -3.455 -6.259 35.640 1.00 121.47 397 PRO A N 1
ATOM 779 C CA . PRO A 1 105 ? -3.226 -6.146 37.084 1.00 107.50 397 PRO A CA 1
ATOM 780 C C . PRO A 1 105 ? -3.526 -7.437 37.834 1.00 106.25 397 PRO A C 1
ATOM 781 O O . PRO A 1 105 ? -4.188 -8.347 37.332 1.00 98.52 397 PRO A O 1
ATOM 785 N N . ASN A 1 106 ? -3.012 -7.492 39.067 1.00 121.43 398 ASN A N 1
ATOM 786 C CA . ASN A 1 106 ? -3.357 -8.537 40.035 1.00 115.44 398 ASN A CA 1
ATOM 787 C C . ASN A 1 106 ? -3.027 -9.929 39.503 1.00 94.46 398 ASN A C 1
ATOM 788 O O . ASN A 1 106 ? -3.772 -10.888 39.718 1.00 105.09 398 ASN A O 1
ATOM 793 N N . MET A 1 107 ? -1.900 -10.048 38.807 1.00 83.04 399 MET A N 1
ATOM 794 C CA . MET A 1 107 ? -1.551 -11.304 38.157 1.00 72.87 399 MET A CA 1
ATOM 795 C C . MET A 1 107 ? -0.606 -12.174 38.973 1.00 68.05 399 MET A C 1
ATOM 796 O O . MET A 1 107 ? -0.717 -13.402 38.916 1.00 76.67 399 MET A O 1
ATOM 801 N N . ILE A 1 108 ? 0.311 -11.584 39.734 1.00 68.42 400 ILE A N 1
ATOM 802 C CA . ILE A 1 108 ? 1.325 -12.333 40.466 1.00 67.74 400 ILE A CA 1
ATOM 803 C C . ILE A 1 108 ? 1.059 -12.181 41.957 1.00 81.15 400 ILE A C 1
ATOM 804 O O . ILE A 1 108 ? 0.953 -11.058 42.464 1.00 121.35 400 ILE A O 1
ATOM 809 N N . VAL A 1 109 ? 0.954 -13.308 42.654 1.00 65.18 401 VAL A N 1
ATOM 810 C CA . VAL A 1 109 ? 0.851 -13.299 44.109 1.00 79.68 401 VAL A CA 1
ATOM 811 C C . VAL A 1 109 ? 2.260 -13.150 44.664 1.00 86.51 401 VAL A C 1
ATOM 812 O O . VAL A 1 109 ? 3.137 -13.972 44.382 1.00 85.27 401 VAL A O 1
ATOM 816 N N . GLU A 1 110 ? 2.480 -12.106 45.458 1.00 82.60 402 GLU A N 1
ATOM 817 C CA . GLU A 1 110 ? 3.788 -11.883 46.055 1.00 106.26 402 GLU A CA 1
ATOM 818 C C . GLU A 1 110 ? 3.861 -12.208 47.538 1.00 99.41 402 GLU A C 1
ATOM 819 O O . GLU A 1 110 ? 4.921 -12.629 48.005 1.00 102.09 402 GLU A O 1
ATOM 825 N N . GLU A 1 111 ? 2.777 -12.029 48.291 1.00 68.36 403 GLU A N 1
ATOM 826 C CA . GLU A 1 111 ? 2.720 -12.473 49.676 1.00 71.93 403 GLU A CA 1
ATOM 827 C C . GLU A 1 111 ? 1.401 -13.182 49.937 1.00 82.22 403 GLU A C 1
ATOM 828 O O . GLU A 1 111 ? 0.373 -12.872 49.328 1.00 75.62 403 GLU A O 1
ATOM 834 N N . CYS A 1 112 ? 1.445 -14.136 50.861 1.00 69.42 404 CYS A N 1
ATOM 835 C CA . CYS A 1 112 ? 0.263 -14.814 51.365 1.00 80.82 404 CYS A CA 1
ATOM 836 C C . CYS A 1 112 ? 0.091 -14.523 52.850 1.00 90.98 404 CYS A C 1
ATOM 837 O O . CYS A 1 112 ? 1.038 -14.151 53.549 1.00 102.48 404 CYS A O 1
ATOM 840 N N . GLY A 1 113 ? -1.134 -14.704 53.325 1.00 73.20 405 GLY A N 1
ATOM 841 C CA . GLY A 1 113 ? -1.428 -14.501 54.730 1.00 85.94 405 GLY A CA 1
ATOM 842 C C . GLY A 1 113 ? -2.782 -15.079 55.067 1.00 98.59 405 GLY A C 1
ATOM 843 O O . GLY A 1 113 ? -3.542 -15.499 54.190 1.00 117.91 405 GLY A O 1
ATOM 844 N N . CYS A 1 114 ? -3.073 -15.095 56.362 1.00 77.73 406 CYS A N 1
ATOM 845 C CA . CYS A 1 114 ? -4.316 -15.660 56.862 1.00 66.64 406 CYS A CA 1
ATOM 846 C C . CYS A 1 114 ? -5.417 -14.610 56.906 1.00 90.08 406 CYS A C 1
ATOM 847 O O . CYS A 1 114 ? -5.184 -13.461 57.292 1.00 123.09 406 CYS A O 1
ATOM 850 N N . ALA A 1 115 ? -6.616 -15.017 56.506 1.00 83.65 407 ALA A N 1
ATOM 851 C CA . ALA A 1 115 ? -7.778 -14.137 56.513 1.00 90.23 407 ALA A CA 1
ATOM 852 C C . ALA A 1 115 ? -8.282 -13.909 57.937 1.00 128.87 407 ALA A C 1
ATOM 853 O O . ALA A 1 115 ? -7.789 -14.515 58.890 1.00 132.08 407 ALA A O 1
ATOM 856 N N . GLY B 1 1 ? -26.496 -30.361 33.954 1.00 127.01 293 GLY B N 1
ATOM 857 C CA . GLY B 1 1 ? -25.299 -30.413 34.774 1.00 124.27 293 GLY B CA 1
ATOM 858 C C . GLY B 1 1 ? -24.393 -29.212 34.593 1.00 103.44 293 GLY B C 1
ATOM 859 O O . GLY B 1 1 ? -24.469 -28.510 33.587 1.00 83.06 293 GLY B O 1
ATOM 860 N N . LEU B 1 2 ? -23.530 -28.979 35.575 1.00 111.68 294 LEU B N 1
ATOM 861 C CA . LEU B 1 2 ? -22.585 -27.873 35.525 1.00 107.92 294 LEU B CA 1
ATOM 862 C C . LEU B 1 2 ? -21.289 -28.303 34.853 1.00 125.65 294 LEU B C 1
ATOM 863 O O . LEU B 1 2 ? -20.844 -29.445 35.004 1.00 119.68 294 LEU B O 1
ATOM 868 N N . GLU B 1 3 ? -20.690 -27.379 34.106 1.00 119.09 295 GLU B N 1
ATOM 869 C CA . GLU B 1 3 ? -19.343 -27.540 33.575 1.00 85.62 295 GLU B CA 1
ATOM 870 C C . GLU B 1 3 ? -18.367 -26.786 34.466 1.00 87.26 295 GLU B C 1
ATOM 871 O O . GLU B 1 3 ? -18.634 -25.644 34.855 1.00 104.17 295 GLU B O 1
ATOM 877 N N . CYS B 1 4 ? -17.244 -27.418 34.791 1.00 89.91 296 CYS B N 1
ATOM 878 C CA . CYS B 1 4 ? -16.255 -26.754 35.630 1.00 96.64 296 CYS B CA 1
ATOM 879 C C . CYS B 1 4 ? -15.596 -25.635 34.839 1.00 97.31 296 CYS B C 1
ATOM 880 O O . CYS B 1 4 ? -14.980 -25.877 33.796 1.00 121.60 296 CYS B O 1
ATOM 883 N N . ASP B 1 5 ? -15.726 -24.410 35.337 1.00 95.18 297 ASP B N 1
ATOM 884 C CA . ASP B 1 5 ? -15.091 -23.259 34.723 1.00 89.00 297 ASP B CA 1
ATOM 885 C C . ASP B 1 5 ? -13.895 -22.756 35.516 1.00 93.80 297 ASP B C 1
ATOM 886 O O . ASP B 1 5 ? -13.289 -21.761 35.124 1.00 79.74 297 ASP B O 1
ATOM 891 N N . GLY B 1 6 ? -13.521 -23.429 36.601 1.00 116.63 298 GLY B N 1
ATOM 892 C CA . GLY B 1 6 ? -12.451 -22.952 37.449 1.00 116.35 298 GLY B CA 1
ATOM 893 C C . GLY B 1 6 ? -12.843 -21.858 38.416 1.00 111.61 298 GLY B C 1
ATOM 894 O O . GLY B 1 6 ? -12.011 -21.456 39.241 1.00 112.51 298 GLY B O 1
ATOM 895 N N . ARG B 1 7 ? -14.075 -21.355 38.336 1.00 115.90 299 ARG B N 1
ATOM 896 C CA . ARG B 1 7 ? -14.592 -20.371 39.281 1.00 111.15 299 ARG B CA 1
ATOM 897 C C . ARG B 1 7 ? -15.416 -21.025 40.385 1.00 106.62 299 ARG B C 1
ATOM 898 O O . ARG B 1 7 ? -15.125 -20.853 41.572 1.00 86.03 299 ARG B O 1
ATOM 900 N N . THR B 1 8 ? -16.443 -21.781 40.009 1.00 107.97 300 THR B N 1
ATOM 901 C CA . THR B 1 8 ? -17.363 -22.367 40.975 1.00 106.62 300 THR B CA 1
ATOM 902 C C . THR B 1 8 ? -16.778 -23.611 41.633 1.00 99.57 300 THR B C 1
ATOM 903 O O . THR B 1 8 ? -16.028 -24.370 41.014 1.00 112.10 300 THR B O 1
ATOM 907 N N . ASN B 1 9 ? -17.109 -23.797 42.913 1.00 107.83 301 ASN B N 1
ATOM 908 C CA . ASN B 1 9 ? -16.783 -25.012 43.647 1.00 119.83 301 ASN B CA 1
ATOM 909 C C . ASN B 1 9 ? -17.979 -25.952 43.754 1.00 99.73 301 ASN B C 1
ATOM 910 O O . ASN B 1 9 ? -17.988 -26.839 44.614 1.00 105.61 301 ASN B O 1
ATOM 915 N N . LEU B 1 10 ? -18.984 -25.772 42.902 1.00 91.55 302 LEU B N 1
ATOM 916 C CA . LEU B 1 10 ? -20.130 -26.662 42.854 1.00 88.82 302 LEU B CA 1
ATOM 917 C C . LEU B 1 10 ? -19.823 -27.896 42.009 1.00 108.06 302 LEU B C 1
ATOM 918 O O . LEU B 1 10 ? -18.870 -27.926 41.226 1.00 118.18 302 LEU B O 1
ATOM 923 N N . CYS B 1 11 ? -20.641 -28.931 42.199 1.00 120.20 303 CYS B N 1
ATOM 924 C CA . CYS B 1 11 ? -20.526 -30.169 41.440 1.00 91.82 303 CYS B CA 1
ATOM 925 C C . CYS B 1 11 ? -20.584 -29.869 39.949 1.00 100.01 303 CYS B C 1
ATOM 926 O O . CYS B 1 11 ? -21.634 -29.475 39.432 1.00 116.04 303 CYS B O 1
ATOM 929 N N . CYS B 1 12 ? -19.469 -30.053 39.248 1.00 107.90 304 CYS B N 1
ATOM 930 C CA . CYS B 1 12 ? -19.379 -29.652 37.854 1.00 86.35 304 CYS B CA 1
ATOM 931 C C . CYS B 1 12 ? -18.606 -30.689 37.055 1.00 99.38 304 CYS B C 1
ATOM 932 O O . CYS B 1 12 ? -17.936 -31.569 37.603 1.00 94.85 304 CYS B O 1
ATOM 935 N N . ARG B 1 13 ? -18.711 -30.559 35.736 1.00 119.53 305 ARG B N 1
ATOM 936 C CA . ARG B 1 13 ? -18.041 -31.424 34.773 1.00 98.09 305 ARG B CA 1
ATOM 937 C C . ARG B 1 13 ? -16.752 -30.748 34.318 1.00 82.55 305 ARG B C 1
ATOM 938 O O . ARG B 1 13 ? -16.790 -29.730 33.621 1.00 95.31 305 ARG B O 1
ATOM 946 N N . GLN B 1 14 ? -15.616 -31.319 34.708 1.00 71.25 306 GLN B N 1
ATOM 947 C CA . GLN B 1 14 ? -14.306 -30.805 34.332 1.00 79.89 306 GLN B CA 1
ATOM 948 C C . GLN B 1 14 ? -13.796 -31.549 33.107 1.00 96.49 306 GLN B C 1
ATOM 949 O O . GLN B 1 14 ? -13.743 -32.782 33.105 1.00 117.77 306 GLN B O 1
ATOM 955 N N . GLN B 1 15 ? -13.410 -30.801 32.078 1.00 91.98 307 GLN B N 1
ATOM 956 C CA . GLN B 1 15 ? -12.838 -31.425 30.895 1.00 86.19 307 GLN B CA 1
ATOM 957 C C . GLN B 1 15 ? -11.440 -31.933 31.217 1.00 88.41 307 GLN B C 1
ATOM 958 O O . GLN B 1 15 ? -10.635 -31.223 31.826 1.00 70.86 307 GLN B O 1
ATOM 960 N N . PHE B 1 16 ? -11.155 -33.170 30.817 1.00 64.91 308 PHE B N 1
ATOM 961 C CA . PHE B 1 16 ? -9.887 -33.815 31.134 1.00 64.38 308 PHE B CA 1
ATOM 962 C C . PHE B 1 16 ? -9.453 -34.662 29.952 1.00 104.72 308 PHE B C 1
ATOM 963 O O . PHE B 1 16 ? -10.139 -35.624 29.594 1.00 147.48 308 PHE B O 1
ATOM 971 N N . PHE B 1 17 ? -8.316 -34.317 29.354 1.00 78.72 309 PHE B N 1
ATOM 972 C CA . PHE B 1 17 ? -7.780 -35.078 28.236 1.00 88.41 309 PHE B CA 1
ATOM 973 C C . PHE B 1 17 ? -6.824 -36.148 28.743 1.00 92.01 309 PHE B C 1
ATOM 974 O O . PHE B 1 17 ? -5.888 -35.852 29.492 1.00 71.66 309 PHE B O 1
ATOM 982 N N . ILE B 1 18 ? -7.061 -37.387 28.328 1.00 88.10 310 ILE B N 1
ATOM 983 C CA . ILE B 1 18 ? -6.172 -38.502 28.625 1.00 88.89 310 ILE B CA 1
ATOM 984 C C . ILE B 1 18 ? -5.315 -38.749 27.391 1.00 97.05 310 ILE B C 1
ATOM 985 O O . ILE B 1 18 ? -5.806 -39.236 26.367 1.00 90.70 310 ILE B O 1
ATOM 990 N N . ASP B 1 19 ? -4.032 -38.412 27.481 1.00 106.28 311 ASP B N 1
ATOM 991 C CA . ASP B 1 19 ? -3.097 -38.625 26.385 1.00 92.01 311 ASP B CA 1
ATOM 992 C C . ASP B 1 19 ? -2.438 -39.988 26.560 1.00 92.17 311 ASP B C 1
ATOM 993 O O . ASP B 1 19 ? -1.714 -40.211 27.536 1.00 108.74 311 ASP B O 1
ATOM 998 N N . PHE B 1 20 ? -2.688 -40.899 25.615 1.00 91.32 312 PHE B N 1
ATOM 999 C CA . PHE B 1 20 ? -2.026 -42.197 25.656 1.00 95.89 312 PHE B CA 1
ATOM 1000 C C . PHE B 1 20 ? -0.534 -42.080 25.377 1.00 112.98 312 PHE B C 1
ATOM 1001 O O . PHE B 1 20 ? 0.220 -43.010 25.680 1.00 111.02 312 PHE B O 1
ATOM 1009 N N . ARG B 1 21 ? -0.099 -40.952 24.812 1.00 122.12 313 ARG B N 1
ATOM 1010 C CA . ARG B 1 21 ? 1.321 -40.726 24.566 1.00 120.63 313 ARG B CA 1
ATOM 1011 C C . ARG B 1 21 ? 2.084 -40.479 25.863 1.00 117.57 313 ARG B C 1
ATOM 1012 O O . ARG B 1 21 ? 3.223 -40.938 26.010 1.00 132.88 313 ARG B O 1
ATOM 1020 N N . LEU B 1 22 ? 1.484 -39.752 26.810 1.00 120.32 314 LEU B N 1
ATOM 1021 C CA . LEU B 1 22 ? 2.187 -39.448 28.054 1.00 107.31 314 LEU B CA 1
ATOM 1022 C C . LEU B 1 22 ? 2.405 -40.702 28.894 1.00 129.40 314 LEU B C 1
ATOM 1023 O O . LEU B 1 22 ? 3.444 -40.843 29.551 1.00 142.61 314 LEU B O 1
ATOM 1028 N N . ILE B 1 23 ? 1.440 -41.620 28.891 1.00 109.75 315 ILE B N 1
ATOM 1029 C CA . ILE B 1 23 ? 1.522 -42.832 29.701 1.00 97.97 315 ILE B CA 1
ATOM 1030 C C . ILE B 1 23 ? 2.074 -43.999 28.889 1.00 102.27 315 ILE B C 1
ATOM 1031 O O . ILE B 1 23 ? 2.112 -45.139 29.367 1.00 116.24 315 ILE B O 1
ATOM 1036 N N . GLY B 1 24 ? 2.507 -43.727 27.662 1.00 104.18 316 GLY B N 1
ATOM 1037 C CA . GLY B 1 24 ? 3.173 -44.749 26.875 1.00 114.38 316 GLY B CA 1
ATOM 1038 C C . GLY B 1 24 ? 2.287 -45.874 26.386 1.00 100.43 316 GLY B C 1
ATOM 1039 O O . GLY B 1 24 ? 2.741 -47.020 26.307 1.00 106.87 316 GLY B O 1
ATOM 1040 N N . TRP B 1 25 ? 1.026 -45.583 26.068 1.00 94.53 317 TRP B N 1
ATOM 1041 C CA . TRP B 1 25 ? 0.080 -46.597 25.621 1.00 92.11 317 TRP B CA 1
ATOM 1042 C C . TRP B 1 25 ? -0.221 -46.518 24.133 1.00 122.86 317 TRP B C 1
ATOM 1043 O O . TRP B 1 25 ? -1.057 -47.287 23.644 1.00 135.65 317 TRP B O 1
ATOM 1054 N N . ASN B 1 26 ? 0.429 -45.614 23.401 1.00 135.15 318 ASN B N 1
ATOM 1055 C CA . ASN B 1 26 ? 0.180 -45.474 21.972 1.00 122.96 318 ASN B CA 1
ATOM 1056 C C . ASN B 1 26 ? 0.735 -46.630 21.147 1.00 128.66 318 ASN B C 1
ATOM 1057 O O . ASN B 1 26 ? 0.520 -46.646 19.930 1.00 149.86 318 ASN B O 1
ATOM 1062 N N . ASP B 1 27 ? 1.433 -47.589 21.760 1.00 132.80 319 ASP B N 1
ATOM 1063 C CA . ASP B 1 27 ? 1.941 -48.739 21.021 1.00 143.10 319 ASP B CA 1
ATOM 1064 C C . ASP B 1 27 ? 0.915 -49.855 20.898 1.00 133.80 319 ASP B C 1
ATOM 1065 O O . ASP B 1 27 ? 0.929 -50.590 19.903 1.00 165.14 319 ASP B O 1
ATOM 1070 N N . TRP B 1 28 ? 0.024 -50.003 21.881 1.00 90.42 320 TRP B N 1
ATOM 1071 C CA . TRP B 1 28 ? -0.995 -51.039 21.821 1.00 107.58 320 TRP B CA 1
ATOM 1072 C C . TRP B 1 28 ? -2.396 -50.491 21.597 1.00 110.34 320 TRP B C 1
ATOM 1073 O O . TRP B 1 28 ? -3.271 -51.250 21.175 1.00 104.29 320 TRP B O 1
ATOM 1084 N N . ILE B 1 29 ? -2.633 -49.210 21.865 1.00 100.77 321 ILE B N 1
ATOM 1085 C CA . ILE B 1 29 ? -3.862 -48.541 21.453 1.00 97.98 321 ILE B CA 1
ATOM 1086 C C . ILE B 1 29 ? -3.537 -47.759 20.186 1.00 107.23 321 ILE B C 1
ATOM 1087 O O . ILE B 1 29 ? -2.806 -46.764 20.229 1.00 114.56 321 ILE B O 1
ATOM 1092 N N . ILE B 1 30 ? -4.084 -48.200 19.053 1.00 117.35 322 ILE B N 1
ATOM 1093 C CA . ILE B 1 30 ? -3.805 -47.526 17.789 1.00 119.57 322 ILE B CA 1
ATOM 1094 C C . ILE B 1 30 ? -4.610 -46.240 17.671 1.00 107.86 322 ILE B C 1
ATOM 1095 O O . ILE B 1 30 ? -4.094 -45.209 17.224 1.00 99.21 322 ILE B O 1
ATOM 1100 N N . ALA B 1 31 ? -5.877 -46.275 18.072 1.00 107.08 323 ALA B N 1
ATOM 1101 C CA . ALA B 1 31 ? -6.758 -45.126 17.953 1.00 100.72 323 ALA B CA 1
ATOM 1102 C C . ALA B 1 31 ? -7.818 -45.207 19.038 1.00 99.63 323 ALA B C 1
ATOM 1103 O O . ALA B 1 31 ? -8.258 -46.309 19.387 1.00 107.61 323 ALA B O 1
ATOM 1105 N N . PRO B 1 32 ? -8.254 -44.063 19.587 1.00 93.42 324 PRO B N 1
ATOM 1106 C CA . PRO B 1 32 ? -7.700 -42.744 19.265 1.00 112.19 324 PRO B CA 1
ATOM 1107 C C . PRO B 1 32 ? -6.376 -42.479 19.977 1.00 128.56 324 PRO B C 1
ATOM 1108 O O . PRO B 1 32 ? -5.984 -43.254 20.851 1.00 120.04 324 PRO B O 1
ATOM 1112 N N . THR B 1 33 ? -5.695 -41.393 19.603 1.00 135.94 325 THR B N 1
ATOM 1113 C CA . THR B 1 33 ? -4.501 -40.977 20.329 1.00 116.53 325 THR B CA 1
ATOM 1114 C C . THR B 1 33 ? -4.824 -40.552 21.753 1.00 108.57 325 THR B C 1
ATOM 1115 O O . THR B 1 33 ? -3.948 -40.609 22.623 1.00 107.53 325 THR B O 1
ATOM 1119 N N . GLY B 1 34 ? -6.057 -40.133 22.002 1.00 93.82 326 GLY B N 1
ATOM 1120 C CA . GLY B 1 34 ? -6.479 -39.734 23.329 1.00 81.76 326 GLY B CA 1
ATOM 1121 C C . GLY B 1 34 ? -7.938 -39.343 23.290 1.00 82.91 326 GLY B C 1
ATOM 1122 O O . GLY B 1 34 ? -8.577 -39.338 22.232 1.00 76.81 326 GLY B O 1
ATOM 1123 N N . TYR B 1 35 ? -8.464 -39.014 24.466 1.00 73.42 327 TYR B N 1
ATOM 1124 C CA . TYR B 1 35 ? -9.878 -38.687 24.561 1.00 73.40 327 TYR B CA 1
ATOM 1125 C C . TYR B 1 35 ? -10.137 -37.830 25.788 1.00 88.04 327 TYR B C 1
ATOM 1126 O O . TYR B 1 35 ? -9.391 -37.877 26.770 1.00 78.16 327 TYR B O 1
ATOM 1135 N N . TYR B 1 36 ? -11.213 -37.047 25.712 1.00 83.42 328 TYR B N 1
ATOM 1136 C CA . TYR B 1 36 ? -11.636 -36.194 26.819 1.00 83.63 328 TYR B CA 1
ATOM 1137 C C . TYR B 1 36 ? -12.532 -37.024 27.732 1.00 85.49 328 TYR B C 1
ATOM 1138 O O . TYR B 1 36 ? -13.763 -36.975 27.671 1.00 82.67 328 TYR B O 1
ATOM 1147 N N . GLY B 1 37 ? -11.886 -37.817 28.590 1.00 87.29 329 GLY B N 1
ATOM 1148 C CA . GLY B 1 37 ? -12.631 -38.623 29.539 1.00 99.35 329 GLY B CA 1
ATOM 1149 C C . GLY B 1 37 ? -13.398 -37.790 30.544 1.00 91.25 329 GLY B C 1
ATOM 1150 O O . GLY B 1 37 ? -14.479 -38.189 30.990 1.00 88.17 329 GLY B O 1
ATOM 1151 N N . ASN B 1 38 ? -12.851 -36.630 30.917 1.00 83.56 330 ASN B N 1
ATOM 1152 C CA . ASN B 1 38 ? -13.473 -35.705 31.858 1.00 83.11 330 ASN B CA 1
ATOM 1153 C C . ASN B 1 38 ? -13.665 -36.336 33.232 1.00 82.77 330 ASN B C 1
ATOM 1154 O O . ASN B 1 38 ? -13.443 -37.537 33.416 1.00 112.33 330 ASN B O 1
ATOM 1159 N N . TYR B 1 39 ? -14.058 -35.525 34.209 1.00 73.05 331 TYR B N 1
ATOM 1160 C CA . TYR B 1 39 ? -14.348 -36.034 35.540 1.00 68.31 331 TYR B CA 1
ATOM 1161 C C . TYR B 1 39 ? -15.226 -35.026 36.266 1.00 91.15 331 TYR B C 1
ATOM 1162 O O . TYR B 1 39 ? -15.503 -33.934 35.764 1.00 86.47 331 TYR B O 1
ATOM 1171 N N . CYS B 1 40 ? -15.658 -35.412 37.463 1.00 104.99 332 CYS B N 1
ATOM 1172 C CA . CYS B 1 40 ? -16.581 -34.628 38.270 1.00 80.63 332 CYS B CA 1
ATOM 1173 C C . CYS B 1 40 ? -15.881 -34.139 39.529 1.00 72.84 332 CYS B C 1
ATOM 1174 O O . CYS B 1 40 ? -15.207 -34.917 40.212 1.00 85.81 332 CYS B O 1
ATOM 1177 N N . GLU B 1 41 ? -16.042 -32.853 39.830 1.00 59.93 333 GLU B N 1
ATOM 1178 C CA . GLU B 1 41 ? -15.499 -32.266 41.044 1.00 82.05 333 GLU B CA 1
ATOM 1179 C C . GLU B 1 41 ? -16.433 -31.153 41.495 1.00 101.79 333 GLU B C 1
ATOM 1180 O O . GLU B 1 41 ? -17.149 -30.558 40.685 1.00 101.63 333 GLU B O 1
ATOM 1186 N N . GLY B 1 42 ? -16.418 -30.877 42.793 1.00 114.43 334 GLY B N 1
ATOM 1187 C CA . GLY B 1 42 ? -17.232 -29.832 43.378 1.00 134.18 334 GLY B CA 1
ATOM 1188 C C . GLY B 1 42 ? -18.043 -30.341 44.551 1.00 129.58 334 GLY B C 1
ATOM 1189 O O . GLY B 1 42 ? -18.055 -31.526 44.878 1.00 125.70 334 GLY B O 1
ATOM 1190 N N . SER B 1 43 ? -18.732 -29.400 45.185 1.00 124.45 335 SER B N 1
ATOM 1191 C CA . SER B 1 43 ? -19.465 -29.666 46.410 1.00 126.48 335 SER B CA 1
ATOM 1192 C C . SER B 1 43 ? -20.942 -29.896 46.114 1.00 130.61 335 SER B C 1
ATOM 1193 O O . SER B 1 43 ? -21.489 -29.388 45.132 1.00 110.73 335 SER B O 1
ATOM 1196 N N . CYS B 1 44 ? -21.580 -30.673 46.981 1.00 144.44 336 CYS B N 1
ATOM 1197 C CA . CYS B 1 44 ? -22.991 -31.004 46.898 1.00 123.09 336 CYS B CA 1
ATOM 1198 C C . CYS B 1 44 ? -23.656 -30.681 48.225 1.00 112.51 336 CYS B C 1
ATOM 1199 O O . CYS B 1 44 ? -22.996 -30.683 49.269 1.00 109.27 336 CYS B O 1
ATOM 1202 N N . PRO B 1 45 ? -24.957 -30.396 48.220 1.00 95.39 337 PRO B N 1
ATOM 1203 C CA . PRO B 1 45 ? -25.668 -30.234 49.491 1.00 96.21 337 PRO B CA 1
ATOM 1204 C C . PRO B 1 45 ? -25.685 -31.535 50.277 1.00 127.00 337 PRO B C 1
ATOM 1205 O O . PRO B 1 45 ? -25.375 -32.617 49.772 1.00 123.74 337 PRO B O 1
ATOM 1209 N N . ALA B 1 46 ? -26.066 -31.419 51.544 1.00 142.82 338 ALA B N 1
ATOM 1210 C CA . ALA B 1 46 ? -26.101 -32.581 52.419 1.00 108.27 338 ALA B CA 1
ATOM 1211 C C . ALA B 1 46 ? -27.278 -33.477 52.058 1.00 89.46 338 ALA B C 1
ATOM 1212 O O . ALA B 1 46 ? -28.390 -32.999 51.815 1.00 100.60 338 ALA B O 1
ATOM 1214 N N . TYR B 1 47 ? -27.032 -34.784 52.024 1.00 80.43 339 TYR B N 1
ATOM 1215 C CA . TYR B 1 47 ? -28.091 -35.743 51.725 1.00 99.93 339 TYR B CA 1
ATOM 1216 C C . TYR B 1 47 ? -27.642 -37.161 52.063 1.00 97.26 339 TYR B C 1
ATOM 1217 O O . TYR B 1 47 ? -28.457 -38.080 52.137 1.00 111.29 339 TYR B O 1
ATOM 1226 N N . SER B 1 54 ? -41.578 -33.899 55.304 1.00 168.05 346 SER B N 1
ATOM 1227 C CA . SER B 1 54 ? -41.037 -35.126 54.733 1.00 169.12 346 SER B CA 1
ATOM 1228 C C . SER B 1 54 ? -40.004 -35.748 55.664 1.00 174.27 346 SER B C 1
ATOM 1229 O O . SER B 1 54 ? -39.801 -35.275 56.783 1.00 164.07 346 SER B O 1
ATOM 1232 N N . ALA B 1 55 ? -39.352 -36.815 55.200 1.00 185.77 347 ALA B N 1
ATOM 1233 C CA . ALA B 1 55 ? -38.307 -37.435 56.004 1.00 190.40 347 ALA B CA 1
ATOM 1234 C C . ALA B 1 55 ? -37.024 -36.617 55.978 1.00 186.01 347 ALA B C 1
ATOM 1235 O O . ALA B 1 55 ? -36.377 -36.438 57.016 1.00 180.48 347 ALA B O 1
ATOM 1237 N N . SER B 1 56 ? -36.642 -36.116 54.801 1.00 192.28 348 SER B N 1
ATOM 1238 C CA . SER B 1 56 ? -35.479 -35.243 54.715 1.00 190.78 348 SER B CA 1
ATOM 1239 C C . SER B 1 56 ? -35.772 -33.865 55.291 1.00 178.88 348 SER B C 1
ATOM 1240 O O . SER B 1 56 ? -34.855 -33.185 55.766 1.00 187.73 348 SER B O 1
ATOM 1243 N N . SER B 1 57 ? -37.036 -33.436 55.257 1.00 145.58 349 SER B N 1
ATOM 1244 C CA . SER B 1 57 ? -37.395 -32.142 55.826 1.00 136.95 349 SER B CA 1
ATOM 1245 C C . SER B 1 57 ? -37.469 -32.189 57.348 1.00 125.09 349 SER B C 1
ATOM 1246 O O . SER B 1 57 ? -37.123 -31.209 58.018 1.00 134.11 349 SER B O 1
ATOM 1249 N N . PHE B 1 58 ? -37.924 -33.310 57.914 1.00 130.29 350 PHE B N 1
ATOM 1250 C CA . PHE B 1 58 ? -37.914 -33.465 59.366 1.00 127.38 350 PHE B CA 1
ATOM 1251 C C . PHE B 1 58 ? -36.489 -33.604 59.887 1.00 115.49 350 PHE B C 1
ATOM 1252 O O . PHE B 1 58 ? -36.103 -32.945 60.860 1.00 113.19 350 PHE B O 1
ATOM 1260 N N . HIS B 1 59 ? -35.700 -34.476 59.253 1.00 116.40 351 HIS B N 1
ATOM 1261 C CA . HIS B 1 59 ? -34.302 -34.656 59.631 1.00 127.66 351 HIS B CA 1
ATOM 1262 C C . HIS B 1 59 ? -33.537 -33.343 59.576 1.00 136.06 351 HIS B C 1
ATOM 1263 O O . HIS B 1 59 ? -32.620 -33.122 60.377 1.00 154.15 351 HIS B O 1
ATOM 1270 N N . THR B 1 60 ? -33.898 -32.464 58.640 1.00 127.26 352 THR B N 1
ATOM 1271 C CA . THR B 1 60 ? -33.297 -31.136 58.583 1.00 108.92 352 THR B CA 1
ATOM 1272 C C . THR B 1 60 ? -33.477 -30.388 59.900 1.00 95.93 352 THR B C 1
ATOM 1273 O O . THR B 1 60 ? -32.529 -29.788 60.420 1.00 94.07 352 THR B O 1
ATOM 1277 N N . ALA B 1 61 ? -34.692 -30.414 60.455 1.00 77.81 353 ALA B N 1
ATOM 1278 C CA . ALA B 1 61 ? -34.937 -29.741 61.728 1.00 81.99 353 ALA B CA 1
ATOM 1279 C C . ALA B 1 61 ? -34.128 -30.375 62.853 1.00 83.20 353 ALA B C 1
ATOM 1280 O O . ALA B 1 61 ? -33.604 -29.669 63.723 1.00 77.07 353 ALA B O 1
ATOM 1282 N N . VAL B 1 62 ? -34.020 -31.705 62.855 1.00 89.81 354 VAL B N 1
ATOM 1283 C CA . VAL B 1 62 ? -33.210 -32.388 63.861 1.00 93.46 354 VAL B CA 1
ATOM 1284 C C . VAL B 1 62 ? -31.745 -31.999 63.715 1.00 87.87 354 VAL B C 1
ATOM 1285 O O . VAL B 1 62 ? -31.058 -31.708 64.702 1.00 84.15 354 VAL B O 1
ATOM 1289 N N . VAL B 1 63 ? -31.245 -31.999 62.478 1.00 92.91 355 VAL B N 1
ATOM 1290 C CA . VAL B 1 63 ? -29.859 -31.610 62.233 1.00 85.67 355 VAL B CA 1
ATOM 1291 C C . VAL B 1 63 ? -29.625 -30.170 62.669 1.00 90.12 355 VAL B C 1
ATOM 1292 O O . VAL B 1 63 ? -28.633 -29.857 63.338 1.00 76.63 355 VAL B O 1
ATOM 1296 N N . ASN B 1 64 ? -30.535 -29.271 62.291 1.00 76.37 356 ASN B N 1
ATOM 1297 C CA . ASN B 1 64 ? -30.361 -27.866 62.634 1.00 87.27 356 ASN B CA 1
ATOM 1298 C C . ASN B 1 64 ? -30.461 -27.653 64.141 1.00 100.51 356 ASN B C 1
ATOM 1299 O O . ASN B 1 64 ? -29.735 -26.827 64.706 1.00 95.79 356 ASN B O 1
ATOM 1304 N N . GLN B 1 65 ? -31.343 -28.403 64.810 1.00 89.33 357 GLN B N 1
ATOM 1305 C CA . GLN B 1 65 ? -31.443 -28.312 66.265 1.00 65.92 357 GLN B CA 1
ATOM 1306 C C . GLN B 1 65 ? -30.194 -28.862 66.945 1.00 69.91 357 GLN B C 1
ATOM 1307 O O . GLN B 1 65 ? -29.681 -28.255 67.891 1.00 86.10 357 GLN B O 1
ATOM 1313 N N . TYR B 1 66 ? -29.697 -30.014 66.485 1.00 65.75 358 TYR B N 1
ATOM 1314 C CA . TYR B 1 66 ? -28.485 -30.578 67.070 1.00 79.15 358 TYR B CA 1
ATOM 1315 C C . TYR B 1 66 ? -27.273 -29.688 66.814 1.00 100.37 358 TYR B C 1
ATOM 1316 O O . TYR B 1 66 ? -26.428 -29.509 67.700 1.00 86.10 358 TYR B O 1
ATOM 1325 N N . ARG B 1 67 ? -27.163 -29.130 65.606 1.00 109.11 359 ARG B N 1
ATOM 1326 C CA . ARG B 1 67 ? -26.047 -28.233 65.317 1.00 87.65 359 ARG B CA 1
ATOM 1327 C C . ARG B 1 67 ? -26.102 -26.958 66.151 1.00 82.68 359 ARG B C 1
ATOM 1328 O O . ARG B 1 67 ? -25.051 -26.412 66.508 1.00 96.86 359 ARG B O 1
ATOM 1336 N N . MET B 1 68 ? -27.303 -26.455 66.460 1.00 66.02 360 MET B N 1
ATOM 1337 C CA . MET B 1 68 ? -27.397 -25.241 67.269 1.00 73.96 360 MET B CA 1
ATOM 1338 C C . MET B 1 68 ? -26.738 -25.408 68.633 1.00 75.26 360 MET B C 1
ATOM 1339 O O . MET B 1 68 ? -26.184 -24.445 69.175 1.00 92.24 360 MET B O 1
ATOM 1344 N N . ARG B 1 69 ? -26.792 -26.607 69.203 1.00 71.86 361 ARG B N 1
ATOM 1345 C CA . ARG B 1 69 ? -26.309 -26.859 70.553 1.00 65.03 361 ARG B CA 1
ATOM 1346 C C . ARG B 1 69 ? -24.862 -27.337 70.598 1.00 61.01 361 ARG B C 1
ATOM 1347 O O . ARG B 1 69 ? -24.392 -27.741 71.666 1.00 85.63 361 ARG B O 1
ATOM 1355 N N . GLY B 1 70 ? -24.148 -27.297 69.477 1.00 65.28 362 GLY B N 1
ATOM 1356 C CA . GLY B 1 70 ? -22.783 -27.777 69.442 1.00 89.27 362 GLY B CA 1
ATOM 1357 C C . GLY B 1 70 ? -22.636 -29.277 69.362 1.00 81.29 362 GLY B C 1
ATOM 1358 O O . GLY B 1 70 ? -21.508 -29.778 69.443 1.00 58.71 362 GLY B O 1
ATOM 1359 N N . LEU B 1 71 ? -23.732 -30.010 69.213 1.00 68.79 363 LEU B N 1
ATOM 1360 C CA . LEU B 1 71 ? -23.660 -31.430 68.921 1.00 74.19 363 LEU B CA 1
ATOM 1361 C C . LEU B 1 71 ? -23.560 -31.612 67.409 1.00 80.19 363 LEU B C 1
ATOM 1362 O O . LEU B 1 71 ? -23.767 -30.675 66.635 1.00 106.55 363 LEU B O 1
ATOM 1367 N N . ASN B 1 72 ? -23.249 -32.831 66.978 1.00 53.54 364 ASN B N 1
ATOM 1368 C CA . ASN B 1 72 ? -23.144 -33.097 65.549 1.00 95.38 364 ASN B CA 1
ATOM 1369 C C . ASN B 1 72 ? -24.153 -34.171 65.163 1.00 53.56 364 ASN B C 1
ATOM 1370 O O . ASN B 1 72 ? -24.172 -35.256 65.770 1.00 54.10 364 ASN B O 1
ATOM 1375 N N . PRO B 1 73 ? -25.036 -33.889 64.216 1.00 61.18 365 PRO B N 1
ATOM 1376 C CA . PRO B 1 73 ? -26.047 -34.864 63.794 1.00 56.26 365 PRO B CA 1
ATOM 1377 C C . PRO B 1 73 ? -25.511 -35.818 62.746 1.00 94.63 365 PRO B C 1
ATOM 1378 O O . PRO B 1 73 ? -24.295 -35.989 62.626 1.00 112.07 365 PRO B O 1
ATOM 1382 N N . GLY B 1 74 ? -26.413 -36.459 62.007 1.00 102.70 366 GLY B N 1
ATOM 1383 C CA . GLY B 1 74 ? -26.040 -37.372 60.942 1.00 115.83 366 GLY B CA 1
ATOM 1384 C C . GLY B 1 74 ? -24.858 -36.977 60.075 1.00 155.64 366 GLY B C 1
ATOM 1385 O O . GLY B 1 74 ? -23.961 -37.796 59.856 1.00 185.23 366 GLY B O 1
ATOM 1386 N N . THR B 1 75 ? -24.823 -35.729 59.611 1.00 143.97 367 THR B N 1
ATOM 1387 C CA . THR B 1 75 ? -23.719 -35.199 58.804 1.00 144.10 367 THR B CA 1
ATOM 1388 C C . THR B 1 75 ? -23.358 -36.129 57.642 1.00 119.38 367 THR B C 1
ATOM 1389 O O . THR B 1 75 ? -22.203 -36.519 57.460 1.00 114.72 367 THR B O 1
ATOM 1393 N N . VAL B 1 76 ? -24.364 -36.496 56.855 1.00 107.87 368 VAL B N 1
ATOM 1394 C CA . VAL B 1 76 ? -24.174 -37.338 55.672 1.00 127.91 368 VAL B CA 1
ATOM 1395 C C . VAL B 1 76 ? -24.191 -36.422 54.452 1.00 139.97 368 VAL B C 1
ATOM 1396 O O . VAL B 1 76 ? -25.240 -36.166 53.860 1.00 123.53 368 VAL B O 1
ATOM 1400 N N . ASN B 1 77 ? -23.023 -35.912 54.069 1.00 150.62 369 ASN B N 1
ATOM 1401 C CA . ASN B 1 77 ? -22.964 -35.041 52.905 1.00 132.83 369 ASN B CA 1
ATOM 1402 C C . ASN B 1 77 ? -22.842 -35.866 51.624 1.00 123.17 369 ASN B C 1
ATOM 1403 O O . ASN B 1 77 ? -22.359 -37.001 51.628 1.00 105.75 369 ASN B O 1
ATOM 1405 N N . SER B 1 78 ? -23.294 -35.280 50.518 1.00 110.29 370 SER B N 1
ATOM 1406 C CA . SER B 1 78 ? -23.280 -35.964 49.235 1.00 70.79 370 SER B CA 1
ATOM 1407 C C . SER B 1 78 ? -21.942 -35.781 48.520 1.00 106.71 370 SER B C 1
ATOM 1408 O O . SER B 1 78 ? -21.069 -35.020 48.944 1.00 142.01 370 SER B O 1
ATOM 1411 N N . CYS B 1 79 ? -21.795 -36.503 47.411 1.00 119.57 371 CYS B N 1
ATOM 1412 C CA . CYS B 1 79 ? -20.601 -36.478 46.579 1.00 123.07 371 CYS B CA 1
ATOM 1413 C C . CYS B 1 79 ? -20.980 -36.172 45.136 1.00 113.24 371 CYS B C 1
ATOM 1414 O O . CYS B 1 79 ? -22.074 -36.513 44.676 1.00 94.93 371 CYS B O 1
ATOM 1417 N N . CYS B 1 80 ? -20.063 -35.512 44.434 1.00 115.05 372 CYS B N 1
ATOM 1418 C CA . CYS B 1 80 ? -20.218 -35.202 43.015 1.00 89.86 372 CYS B CA 1
ATOM 1419 C C . CYS B 1 80 ? -19.745 -36.382 42.170 1.00 90.80 372 CYS B C 1
ATOM 1420 O O . CYS B 1 80 ? -18.556 -36.719 42.169 1.00 90.95 372 CYS B O 1
ATOM 1423 N N . ILE B 1 81 ? -20.673 -37.013 41.456 1.00 78.78 373 ILE B N 1
ATOM 1424 C CA . ILE B 1 81 ? -20.403 -38.254 40.731 1.00 62.90 373 ILE B CA 1
ATOM 1425 C C . ILE B 1 81 ? -21.051 -38.181 39.355 1.00 73.67 373 ILE B C 1
ATOM 1426 O O . ILE B 1 81 ? -22.010 -37.427 39.139 1.00 81.93 373 ILE B O 1
ATOM 1431 N N . PRO B 1 82 ? -20.530 -38.947 38.393 1.00 69.90 374 PRO B N 1
ATOM 1432 C CA . PRO B 1 82 ? -21.091 -38.925 37.032 1.00 72.90 374 PRO B CA 1
ATOM 1433 C C . PRO B 1 82 ? -22.507 -39.484 36.975 1.00 72.85 374 PRO B C 1
ATOM 1434 O O . PRO B 1 82 ? -22.792 -40.553 37.519 1.00 104.62 374 PRO B O 1
ATOM 1438 N N . THR B 1 83 ? -23.394 -38.749 36.300 1.00 66.75 375 THR B N 1
ATOM 1439 C CA . THR B 1 83 ? -24.772 -39.176 36.094 1.00 65.96 375 THR B CA 1
ATOM 1440 C C . THR B 1 83 ? -25.071 -39.639 34.677 1.00 103.73 375 THR B C 1
ATOM 1441 O O . THR B 1 83 ? -25.988 -40.440 34.489 1.00 127.89 375 THR B O 1
ATOM 1445 N N . LYS B 1 84 ? -24.327 -39.163 33.681 1.00 111.64 376 LYS B N 1
ATOM 1446 C CA . LYS B 1 84 ? -24.543 -39.543 32.291 1.00 119.31 376 LYS B CA 1
ATOM 1447 C C . LYS B 1 84 ? -23.204 -39.872 31.648 1.00 125.80 376 LYS B C 1
ATOM 1448 O O . LYS B 1 84 ? -22.278 -39.056 31.685 1.00 152.59 376 LYS B O 1
ATOM 1454 N N . LEU B 1 85 ? -23.109 -41.059 31.049 1.00 91.10 377 LEU B N 1
ATOM 1455 C CA . LEU B 1 85 ? -21.881 -41.540 30.432 1.00 83.67 377 LEU B CA 1
ATOM 1456 C C . LEU B 1 85 ? -22.150 -41.967 28.996 1.00 108.11 377 LEU B C 1
ATOM 1457 O O . LEU B 1 85 ? -23.221 -42.497 28.687 1.00 144.94 377 LEU B O 1
ATOM 1462 N N . SER B 1 86 ? -21.174 -41.731 28.125 1.00 100.95 378 SER B N 1
ATOM 1463 C CA . SER B 1 86 ? -21.232 -42.160 26.737 1.00 99.35 378 SER B CA 1
ATOM 1464 C C . SER B 1 86 ? -20.143 -43.190 26.462 1.00 99.00 378 SER B C 1
ATOM 1465 O O . SER B 1 86 ? -19.151 -43.291 27.189 1.00 87.45 378 SER B O 1
ATOM 1468 N N . THR B 1 87 ? -20.344 -43.958 25.398 1.00 110.03 379 THR B N 1
ATOM 1469 C CA . THR B 1 87 ? -19.369 -44.945 24.962 1.00 105.61 379 THR B CA 1
ATOM 1470 C C . THR B 1 87 ? -18.366 -44.325 23.995 1.00 117.09 379 THR B C 1
ATOM 1471 O O . THR B 1 87 ? -18.633 -43.312 23.344 1.00 128.51 379 THR B O 1
ATOM 1475 N N . MET B 1 88 ? -17.195 -44.951 23.913 1.00 117.49 380 MET B N 1
ATOM 1476 C CA . MET B 1 88 ? -16.124 -44.502 23.035 1.00 107.75 380 MET B CA 1
ATOM 1477 C C . MET B 1 88 ? -15.640 -45.669 22.191 1.00 122.41 380 MET B C 1
ATOM 1478 O O . MET B 1 88 ? -15.401 -46.761 22.715 1.00 167.83 380 MET B O 1
ATOM 1483 N N . SER B 1 89 ? -15.492 -45.434 20.891 1.00 101.56 381 SER B N 1
ATOM 1484 C CA . SER B 1 89 ? -14.878 -46.420 20.014 1.00 95.06 381 SER B CA 1
ATOM 1485 C C . SER B 1 89 ? -13.371 -46.413 20.225 1.00 95.49 381 SER B C 1
ATOM 1486 O O . SER B 1 89 ? -12.750 -45.347 20.285 1.00 115.79 381 SER B O 1
ATOM 1489 N N . MET B 1 90 ? -12.783 -47.601 20.337 1.00 91.26 382 MET B N 1
ATOM 1490 C CA . MET B 1 90 ? -11.350 -47.725 20.554 1.00 116.41 382 MET B CA 1
ATOM 1491 C C . MET B 1 90 ? -10.789 -48.836 19.680 1.00 139.67 382 MET B C 1
ATOM 1492 O O . MET B 1 90 ? -11.422 -49.880 19.499 1.00 161.03 382 MET B O 1
ATOM 1497 N N . LEU B 1 91 ? -9.596 -48.595 19.142 1.00 125.74 383 LEU B N 1
ATOM 1498 C CA . LEU B 1 91 ? -8.893 -49.528 18.271 1.00 105.54 383 LEU B CA 1
ATOM 1499 C C . LEU B 1 91 ? -7.544 -49.818 18.910 1.00 114.75 383 LEU B C 1
ATOM 1500 O O . LEU B 1 91 ? -6.727 -48.905 19.071 1.00 112.82 383 LEU B O 1
ATOM 1505 N N . TYR B 1 92 ? -7.307 -51.077 19.275 1.00 86.37 384 TYR B N 1
ATOM 1506 C CA . TYR B 1 92 ? -6.158 -51.381 20.115 1.00 108.51 384 TYR B CA 1
ATOM 1507 C C . TYR B 1 92 ? -5.627 -52.774 19.805 1.00 106.33 384 TYR B C 1
ATOM 1508 O O . TYR B 1 92 ? -6.253 -53.562 19.092 1.00 92.81 384 TYR B O 1
ATOM 1517 N N . PHE B 1 93 ? -4.449 -53.061 20.359 1.00 111.51 385 PHE B N 1
ATOM 1518 C CA . PHE B 1 93 ? -3.817 -54.369 20.232 1.00 122.32 385 PHE B CA 1
ATOM 1519 C C . PHE B 1 93 ? -4.398 -55.375 21.216 1.00 140.29 385 PHE B C 1
ATOM 1520 O O . PHE B 1 93 ? -4.625 -55.066 22.389 1.00 182.34 385 PHE B O 1
ATOM 1528 N N . ASP B 1 94 ? -4.631 -56.588 20.726 1.00 136.39 386 ASP B N 1
ATOM 1529 C CA . ASP B 1 94 ? -5.029 -57.711 21.555 1.00 147.21 386 ASP B CA 1
ATOM 1530 C C . ASP B 1 94 ? -3.779 -58.367 22.148 1.00 169.66 386 ASP B C 1
ATOM 1531 O O . ASP B 1 94 ? -2.651 -58.102 21.722 1.00 180.6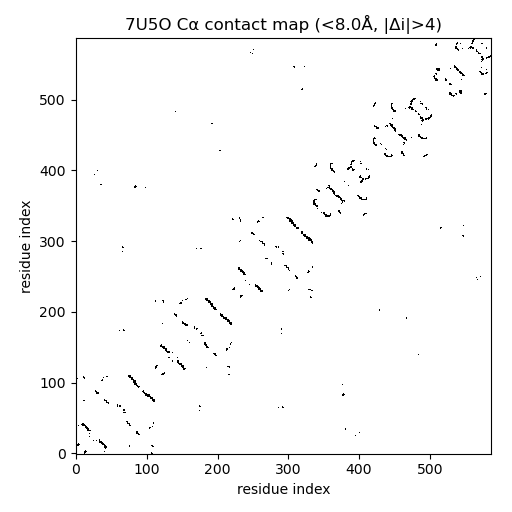4 386 ASP B O 1
ATOM 1536 N N . ASP B 1 95 ? -3.975 -59.228 23.151 1.00 181.39 387 ASP B N 1
ATOM 1537 C CA . ASP B 1 95 ? -2.828 -59.847 23.809 1.00 188.54 387 ASP B CA 1
ATOM 1538 C C . ASP B 1 95 ? -2.101 -60.846 22.914 1.00 184.87 387 ASP B C 1
ATOM 1539 O O . ASP B 1 95 ? -0.938 -61.165 23.184 1.00 173.15 387 ASP B O 1
ATOM 1544 N N . GLU B 1 96 ? -2.751 -61.346 21.862 1.00 221.89 388 GLU B N 1
ATOM 1545 C CA . GLU B 1 96 ? -2.116 -62.210 20.872 1.00 235.86 388 GLU B CA 1
ATOM 1546 C C . GLU B 1 96 ? -1.811 -61.483 19.563 1.00 229.53 388 GLU B C 1
ATOM 1547 O O . GLU B 1 96 ? -1.772 -62.117 18.502 1.00 250.40 388 GLU B O 1
ATOM 1553 N N . TYR B 1 97 ? -1.624 -60.163 19.610 1.00 195.29 389 TYR B N 1
ATOM 1554 C CA . TYR B 1 97 ? -1.256 -59.329 18.465 1.00 175.88 389 TYR B CA 1
ATOM 1555 C C . TYR B 1 97 ? -2.349 -59.232 17.412 1.00 168.05 389 TYR B C 1
ATOM 1556 O O . TYR B 1 97 ? -2.077 -58.782 16.293 1.00 182.47 389 TYR B O 1
ATOM 1565 N N . ASN B 1 98 ? -3.575 -59.636 17.725 1.00 148.40 390 ASN B N 1
ATOM 1566 C CA . ASN B 1 98 ? -4.680 -59.352 16.827 1.00 161.57 390 ASN B CA 1
ATOM 1567 C C . ASN B 1 98 ? -5.083 -57.889 16.954 1.00 173.58 390 ASN B C 1
ATOM 1568 O O . ASN B 1 98 ? -4.955 -57.277 18.017 1.00 180.69 390 ASN B O 1
ATOM 1573 N N . ILE B 1 99 ? -5.568 -57.326 15.854 1.00 174.33 391 ILE B N 1
ATOM 1574 C CA . ILE B 1 99 ? -6.052 -55.952 15.846 1.00 156.49 391 ILE B CA 1
ATOM 1575 C C . ILE B 1 99 ? -7.549 -56.017 16.115 1.00 132.72 391 ILE B C 1
ATOM 1576 O O . ILE B 1 99 ? -8.320 -56.497 15.279 1.00 128.07 391 ILE B O 1
ATOM 1581 N N . VAL B 1 100 ? -7.961 -55.535 17.282 1.00 118.63 392 VAL B N 1
ATOM 1582 C CA . VAL B 1 100 ? -9.342 -55.627 17.733 1.00 123.10 392 VAL B CA 1
ATOM 1583 C C . VAL B 1 100 ? -9.914 -54.226 17.881 1.00 112.61 392 VAL B C 1
ATOM 1584 O O . VAL B 1 100 ? -9.275 -53.342 18.465 1.00 95.12 392 VAL B O 1
ATOM 1588 N N . LYS B 1 101 ? -11.095 -54.016 17.314 1.00 92.56 393 LYS B N 1
ATOM 1589 C CA . LYS B 1 101 ? -11.867 -52.811 17.562 1.00 100.50 393 LYS B CA 1
ATOM 1590 C C . LYS B 1 101 ? -12.983 -53.123 18.546 1.00 139.98 393 LYS B C 1
ATOM 1591 O O . LYS B 1 101 ? -13.775 -54.045 18.325 1.00 170.67 393 LYS B O 1
ATOM 1597 N N . ARG B 1 102 ? -13.042 -52.353 19.627 1.00 136.71 394 ARG B N 1
ATOM 1598 C CA . ARG B 1 102 ? -14.039 -52.546 20.667 1.00 118.01 394 ARG B CA 1
ATOM 1599 C C . ARG B 1 102 ? -14.619 -51.199 21.069 1.00 117.14 394 ARG B C 1
ATOM 1600 O O . ARG B 1 102 ? -13.872 -50.256 21.341 1.00 107.26 394 ARG B O 1
ATOM 1608 N N . ASP B 1 103 ? -15.948 -51.113 21.100 1.00 138.13 395 ASP B N 1
ATOM 1609 C CA . ASP B 1 103 ? -16.642 -49.924 21.593 1.00 131.74 395 ASP B CA 1
ATOM 1610 C C . ASP B 1 103 ? -16.746 -50.066 23.106 1.00 125.61 395 ASP B C 1
ATOM 1611 O O . ASP B 1 103 ? -17.616 -50.774 23.618 1.00 141.86 395 ASP B O 1
ATOM 1616 N N . VAL B 1 104 ? -15.860 -49.387 23.825 1.00 88.53 396 VAL B N 1
ATOM 1617 C CA . VAL B 1 104 ? -15.753 -49.524 25.274 1.00 95.46 396 VAL B CA 1
ATOM 1618 C C . VAL B 1 104 ? -16.753 -48.571 25.923 1.00 111.30 396 VAL B C 1
ATOM 1619 O O . VAL B 1 104 ? -16.684 -47.358 25.672 1.00 114.09 396 VAL B O 1
ATOM 1623 N N . PRO B 1 105 ? -17.684 -49.064 26.731 1.00 103.19 397 PRO B N 1
ATOM 1624 C CA . PRO B 1 105 ? -18.695 -48.192 27.332 1.00 90.80 397 PRO B CA 1
ATOM 1625 C C . PRO B 1 105 ? -18.137 -47.460 28.547 1.00 91.11 397 PRO B C 1
ATOM 1626 O O . PRO B 1 105 ? -17.085 -47.800 29.088 1.00 90.23 397 PRO B O 1
ATOM 1630 N N . ASN B 1 106 ? -18.876 -46.430 28.964 1.00 92.17 398 ASN B N 1
ATOM 1631 C CA . ASN B 1 106 ? -18.616 -45.721 30.219 1.00 105.14 398 ASN B CA 1
ATOM 1632 C C . ASN B 1 106 ? -17.233 -45.072 30.230 1.00 95.35 398 ASN B C 1
ATOM 1633 O O . ASN B 1 106 ? -16.538 -45.067 31.249 1.00 81.73 398 ASN B O 1
ATOM 1638 N N . MET B 1 107 ? -16.822 -44.526 29.087 1.00 85.90 399 MET B N 1
ATOM 1639 C CA . MET B 1 107 ? -15.498 -43.930 28.956 1.00 84.26 399 MET B CA 1
ATOM 1640 C C . MET B 1 107 ? -15.504 -42.417 29.121 1.00 86.49 399 MET B C 1
ATOM 1641 O O . MET B 1 107 ? -14.563 -41.858 29.693 1.00 81.29 399 MET B O 1
ATOM 1646 N N . ILE B 1 108 ? -16.545 -41.741 28.642 1.00 86.04 400 ILE B N 1
ATOM 1647 C CA . ILE B 1 108 ? -16.612 -40.284 28.627 1.00 86.25 400 ILE B CA 1
ATOM 1648 C C . ILE B 1 108 ? -17.747 -39.837 29.540 1.00 87.86 400 ILE B C 1
ATOM 1649 O O . ILE B 1 108 ? -18.880 -40.313 29.409 1.00 112.07 400 ILE B O 1
ATOM 1654 N N . VAL B 1 109 ? -17.440 -38.930 30.463 1.00 67.87 401 VAL B N 1
ATOM 1655 C CA . VAL B 1 109 ? -18.455 -38.327 31.322 1.00 82.48 401 VAL B CA 1
ATOM 1656 C C . VAL B 1 109 ? -19.135 -37.190 30.567 1.00 87.65 401 VAL B C 1
ATOM 1657 O O . VAL B 1 109 ? -18.468 -36.271 30.080 1.00 105.36 401 VAL B O 1
ATOM 1661 N N . GLU B 1 110 ? -20.464 -37.248 30.472 1.00 85.55 402 GLU B N 1
ATOM 1662 C CA . GLU B 1 110 ? -21.242 -36.181 29.851 1.00 101.92 402 GLU B CA 1
ATOM 1663 C C . GLU B 1 110 ? -21.963 -35.287 30.851 1.00 115.42 402 GLU B C 1
ATOM 1664 O O . GLU B 1 110 ? -22.145 -34.097 30.575 1.00 153.82 402 GLU B O 1
ATOM 1670 N N . GLU B 1 111 ? -22.399 -35.823 31.989 1.00 93.65 403 GLU B N 1
ATOM 1671 C CA . GLU B 1 111 ? -22.980 -35.008 33.045 1.00 103.32 403 GLU B CA 1
ATOM 1672 C C . GLU B 1 111 ? -22.438 -35.437 34.398 1.00 101.92 403 GLU B C 1
ATOM 1673 O O . GLU B 1 111 ? -22.054 -36.592 34.598 1.00 90.03 403 GLU B O 1
ATOM 1679 N N . CYS B 1 112 ? -22.408 -34.484 35.321 1.00 100.95 404 CYS B N 1
ATOM 1680 C CA . CYS B 1 112 ? -22.128 -34.738 36.723 1.00 102.59 404 CYS B CA 1
ATOM 1681 C C . CYS B 1 112 ? -23.364 -34.403 37.547 1.00 106.54 404 CYS B C 1
ATOM 1682 O O . CYS B 1 112 ? -24.228 -33.630 37.125 1.00 112.68 404 CYS B O 1
ATOM 1685 N N . GLY B 1 113 ? -23.440 -34.993 38.733 1.00 100.04 405 GLY B N 1
ATOM 1686 C CA . GLY B 1 113 ? -24.562 -34.716 39.612 1.00 108.35 405 GLY B CA 1
ATOM 1687 C C . GLY B 1 113 ? -24.299 -35.230 41.007 1.00 114.57 405 GLY B C 1
ATOM 1688 O O . GLY B 1 113 ? -23.322 -35.940 41.263 1.00 131.66 405 GLY B O 1
ATOM 1689 N N . CYS B 1 114 ? -25.194 -34.853 41.913 1.00 88.77 406 CYS B N 1
ATOM 1690 C CA . CYS B 1 114 ? -25.079 -35.221 43.315 1.00 81.36 406 CYS B CA 1
ATOM 1691 C C . CYS B 1 114 ? -25.795 -36.535 43.599 1.00 100.35 406 CYS B C 1
ATOM 1692 O O . CYS B 1 114 ? -26.898 -36.780 43.101 1.00 84.28 406 CYS B O 1
ATOM 1695 N N . ALA B 1 115 ? -25.156 -37.379 44.403 1.00 114.85 407 ALA B N 1
ATOM 1696 C CA . ALA B 1 115 ? -25.743 -38.652 44.799 1.00 103.98 407 ALA B CA 1
ATOM 1697 C C . ALA B 1 115 ? -26.834 -38.423 45.841 1.00 140.09 407 ALA B C 1
ATOM 1698 O O . ALA B 1 115 ? -26.990 -37.309 46.343 1.00 154.13 407 ALA B O 1
ATOM 1701 N N . GLY C 1 1 ? 2.541 -54.739 53.240 1.00 112.90 293 GLY C N 1
ATOM 1702 C CA . GLY C 1 1 ? 1.984 -53.442 52.900 1.00 116.75 293 GLY C CA 1
ATOM 1703 C C . GLY C 1 1 ? 1.171 -53.451 51.621 1.00 107.78 293 GLY C C 1
ATOM 1704 O O . GLY C 1 1 ? 1.319 -54.342 50.784 1.00 100.89 293 GLY C O 1
ATOM 1705 N N . LEU C 1 2 ? 0.305 -52.451 51.471 1.00 91.68 294 LEU C N 1
ATOM 1706 C CA . LEU C 1 2 ? -0.532 -52.322 50.286 1.00 90.08 294 LEU C CA 1
ATOM 1707 C C . LEU C 1 2 ? 0.164 -51.503 49.209 1.00 119.18 294 LEU C C 1
ATOM 1708 O O . LEU C 1 2 ? 0.869 -50.533 49.504 1.00 128.80 294 LEU C O 1
ATOM 1713 N N . GLU C 1 3 ? -0.037 -51.909 47.958 1.00 105.95 295 GLU C N 1
ATOM 1714 C CA . GLU C 1 3 ? 0.344 -51.123 46.792 1.00 63.82 295 GLU C CA 1
ATOM 1715 C C . GLU C 1 3 ? -0.882 -50.436 46.206 1.00 72.89 295 GLU C C 1
ATOM 1716 O O . GLU C 1 3 ? -1.937 -51.061 46.051 1.00 94.64 295 GLU C O 1
ATOM 1722 N N . CYS C 1 4 ? -0.739 -49.154 45.884 1.00 73.41 296 CYS C N 1
ATOM 1723 C CA . CYS C 1 4 ? -1.839 -48.400 45.299 1.00 83.00 296 CYS C CA 1
ATOM 1724 C C . CYS C 1 4 ? -2.071 -48.867 43.868 1.00 79.79 296 CYS C C 1
ATOM 1725 O O . CYS C 1 4 ? -1.167 -48.788 43.030 1.00 109.04 296 CYS C O 1
ATOM 1728 N N . ASP C 1 5 ? -3.276 -49.356 43.584 1.00 70.42 297 ASP C N 1
ATOM 1729 C CA . ASP C 1 5 ? -3.642 -49.753 42.234 1.00 96.75 297 ASP C CA 1
ATOM 1730 C C . ASP C 1 5 ? -4.605 -48.777 41.576 1.00 116.71 297 ASP C C 1
ATOM 1731 O O . ASP C 1 5 ? -5.023 -49.016 40.441 1.00 134.49 297 ASP C O 1
ATOM 1736 N N . GLY C 1 6 ? -4.930 -47.667 42.238 1.00 123.48 298 GLY C N 1
ATOM 1737 C CA . GLY C 1 6 ? -5.922 -46.731 41.755 1.00 115.37 298 GLY C CA 1
ATOM 1738 C C . GLY C 1 6 ? -7.363 -47.082 42.057 1.00 99.28 298 GLY C C 1
ATOM 1739 O O . GLY C 1 6 ? -8.252 -46.273 41.757 1.00 89.24 298 GLY C O 1
ATOM 1740 N N . ARG C 1 7 ? -7.636 -48.255 42.634 1.00 97.86 299 ARG C N 1
ATOM 1741 C CA . ARG C 1 7 ? -8.985 -48.605 43.074 1.00 109.71 299 ARG C CA 1
ATOM 1742 C C . ARG C 1 7 ? -9.182 -48.302 44.554 1.00 90.00 299 ARG C C 1
ATOM 1743 O O . ARG C 1 7 ? -10.069 -47.527 44.922 1.00 79.74 299 ARG C O 1
ATOM 1751 N N . THR C 1 8 ? -8.357 -48.896 45.411 1.00 92.12 300 THR C N 1
ATOM 1752 C CA . THR C 1 8 ? -8.511 -48.717 46.845 1.00 110.04 300 THR C CA 1
ATOM 1753 C C . THR C 1 8 ? -7.920 -47.382 47.276 1.00 126.35 300 THR C C 1
ATOM 1754 O O . THR C 1 8 ? -6.886 -46.946 46.762 1.00 141.50 300 THR C O 1
ATOM 1758 N N . ASN C 1 9 ? -8.601 -46.722 48.212 1.00 141.96 301 ASN C N 1
ATOM 1759 C CA . ASN C 1 9 ? -8.111 -45.498 48.829 1.00 152.37 301 ASN C CA 1
ATOM 1760 C C . ASN C 1 9 ? -7.566 -45.726 50.234 1.00 125.29 301 ASN C C 1
ATOM 1761 O O . ASN C 1 9 ? -7.474 -44.775 51.019 1.00 104.55 301 ASN C O 1
ATOM 1766 N N . LEU C 1 10 ? -7.210 -46.962 50.569 1.00 98.57 302 LEU C N 1
ATOM 1767 C CA . LEU C 1 10 ? -6.585 -47.235 51.851 1.00 103.04 302 LEU C CA 1
ATOM 1768 C C . LEU C 1 10 ? -5.102 -46.895 51.787 1.00 107.41 302 LEU C C 1
ATOM 1769 O O . LEU C 1 10 ? -4.521 -46.750 50.708 1.00 131.24 302 LEU C O 1
ATOM 1774 N N . CYS C 1 11 ? -4.497 -46.741 52.964 1.00 96.77 303 CYS C N 1
ATOM 1775 C CA . CYS C 1 11 ? -3.084 -46.396 53.036 1.00 87.90 303 CYS C CA 1
ATOM 1776 C C . CYS C 1 11 ? -2.249 -47.404 52.258 1.00 86.34 303 CYS C C 1
ATOM 1777 O O . CYS C 1 11 ? -2.097 -48.558 52.673 1.00 96.45 303 CYS C O 1
ATOM 1780 N N . CYS C 1 12 ? -1.700 -46.963 51.131 1.00 107.82 304 CYS C N 1
ATOM 1781 C CA . CYS C 1 12 ? -0.980 -47.820 50.206 1.00 99.09 304 CYS C CA 1
ATOM 1782 C C . CYS C 1 12 ? 0.219 -47.053 49.674 1.00 86.96 304 CYS C C 1
ATOM 1783 O O . CYS C 1 12 ? 0.333 -45.836 49.849 1.00 73.75 304 CYS C O 1
ATOM 1786 N N . ARG C 1 13 ? 1.122 -47.775 49.019 1.00 94.65 305 ARG C N 1
ATOM 1787 C CA . ARG C 1 13 ? 2.330 -47.189 48.453 1.00 96.36 305 ARG C CA 1
ATOM 1788 C C . ARG C 1 13 ? 2.092 -46.868 46.985 1.00 74.04 305 ARG C C 1
ATOM 1789 O O . ARG C 1 13 ? 1.914 -47.773 46.163 1.00 108.00 305 ARG C O 1
ATOM 1797 N N . GLN C 1 14 ? 2.093 -45.580 46.660 1.00 79.58 306 GLN C N 1
ATOM 1798 C CA . GLN C 1 14 ? 1.917 -45.127 45.290 1.00 87.20 306 GLN C CA 1
ATOM 1799 C C . GLN C 1 14 ? 3.278 -44.916 44.647 1.00 110.65 306 GLN C C 1
ATOM 1800 O O . GLN C 1 14 ? 4.117 -44.185 45.180 1.00 109.43 306 GLN C O 1
ATOM 1806 N N . GLN C 1 15 ? 3.487 -45.552 43.499 1.00 104.71 307 GLN C N 1
ATOM 1807 C CA . GLN C 1 15 ? 4.725 -45.362 42.762 1.00 92.56 307 GLN C CA 1
ATOM 1808 C C . GLN C 1 15 ? 4.745 -43.986 42.112 1.00 91.66 307 GLN C C 1
ATOM 1809 O O . GLN C 1 15 ? 3.749 -43.532 41.544 1.00 89.29 307 GLN C O 1
ATOM 1815 N N . PHE C 1 16 ? 5.891 -43.318 42.210 1.00 84.57 308 PHE C N 1
ATOM 1816 C CA . PHE C 1 16 ? 6.049 -41.954 41.721 1.00 84.29 308 PHE C CA 1
ATOM 1817 C C . PHE C 1 16 ? 7.419 -41.834 41.078 1.00 116.76 308 PHE C C 1
ATOM 1818 O O . PHE C 1 16 ? 8.439 -41.989 41.755 1.00 131.61 308 PHE C O 1
ATOM 1826 N N . PHE C 1 17 ? 7.440 -41.557 39.778 1.00 65.24 309 PHE C N 1
ATOM 1827 C CA . PHE C 1 17 ? 8.690 -41.398 39.053 1.00 66.64 309 PHE C CA 1
ATOM 1828 C C . PHE C 1 17 ? 9.109 -39.936 39.075 1.00 80.51 309 PHE C C 1
ATOM 1829 O O . PHE C 1 17 ? 8.332 -39.052 38.700 1.00 79.77 309 PHE C O 1
ATOM 1837 N N . ILE C 1 18 ? 10.338 -39.692 39.508 1.00 85.25 310 ILE C N 1
ATOM 1838 C CA . ILE C 1 18 ? 10.930 -38.362 39.505 1.00 67.61 310 ILE C CA 1
ATOM 1839 C C . ILE C 1 18 ? 11.830 -38.263 38.283 1.00 70.46 310 ILE C C 1
ATOM 1840 O O . ILE C 1 18 ? 12.905 -38.870 38.240 1.00 101.93 310 ILE C O 1
ATOM 1845 N N . ASP C 1 19 ? 11.398 -37.494 37.288 1.00 88.87 311 ASP C N 1
ATOM 1846 C CA . ASP C 1 19 ? 12.173 -37.292 36.072 1.00 82.83 311 ASP C CA 1
ATOM 1847 C C . ASP C 1 19 ? 13.053 -36.062 36.257 1.00 92.14 311 ASP C C 1
ATOM 1848 O O . ASP C 1 19 ? 12.546 -34.946 36.411 1.00 127.77 311 ASP C O 1
ATOM 1853 N N . PHE C 1 20 ? 14.371 -36.267 36.237 1.00 104.09 312 PHE C N 1
ATOM 1854 C CA . PHE C 1 20 ? 15.295 -35.146 36.343 1.00 100.03 312 PHE C CA 1
ATOM 1855 C C . PHE C 1 20 ? 15.250 -34.247 35.114 1.00 128.15 312 PHE C C 1
ATOM 1856 O O . PHE C 1 20 ? 15.758 -33.122 35.165 1.00 141.93 312 PHE C O 1
ATOM 1864 N N . ARG C 1 21 ? 14.663 -34.720 34.012 1.00 141.26 313 ARG C N 1
ATOM 1865 C CA . ARG C 1 21 ? 14.509 -33.876 32.831 1.00 137.95 313 ARG C CA 1
ATOM 1866 C C . ARG C 1 21 ? 13.449 -32.801 33.050 1.00 132.01 313 ARG C C 1
ATOM 1867 O O . ARG C 1 21 ? 13.630 -31.651 32.632 1.00 146.32 313 ARG C O 1
ATOM 1869 N N . LEU C 1 22 ? 12.335 -33.155 33.698 1.00 115.14 314 LEU C N 1
ATOM 1870 C CA . LEU C 1 22 ? 11.255 -32.190 33.897 1.00 109.94 314 LEU C CA 1
ATOM 1871 C C . LEU C 1 22 ? 11.659 -31.079 34.858 1.00 113.23 314 LEU C C 1
ATOM 1872 O O . LEU C 1 22 ? 11.262 -29.923 34.677 1.00 146.71 314 LEU C O 1
ATOM 1877 N N . ILE C 1 23 ? 12.450 -31.405 35.877 1.00 96.48 315 ILE C N 1
ATOM 1878 C CA . ILE C 1 23 ? 12.832 -30.429 36.891 1.00 93.91 315 ILE C CA 1
ATOM 1879 C C . ILE C 1 23 ? 14.154 -29.771 36.512 1.00 96.85 315 ILE C C 1
ATOM 1880 O O . ILE C 1 23 ? 14.730 -29.010 37.297 1.00 106.44 315 ILE C O 1
ATOM 1885 N N . GLY C 1 24 ? 14.637 -30.056 35.305 1.00 106.06 316 GLY C N 1
ATOM 1886 C CA . GLY C 1 24 ? 15.812 -29.382 34.785 1.00 118.85 316 GLY C CA 1
ATOM 1887 C C . GLY C 1 24 ? 17.109 -29.755 35.463 1.00 117.36 316 GLY C C 1
ATOM 1888 O O . GLY C 1 24 ? 18.007 -28.914 35.579 1.00 148.86 316 GLY C O 1
ATOM 1889 N N . TRP C 1 25 ? 17.234 -30.998 35.918 1.00 113.20 317 TRP C N 1
ATOM 1890 C CA . TRP C 1 25 ? 18.421 -31.459 36.622 1.00 110.77 317 TRP C CA 1
ATOM 1891 C C . TRP C 1 25 ? 19.270 -32.405 35.787 1.00 121.21 317 TRP C C 1
ATOM 1892 O O . TRP C 1 25 ? 20.270 -32.928 36.291 1.00 124.49 317 TRP C O 1
ATOM 1903 N N . ASN C 1 26 ? 18.903 -32.636 34.525 1.00 111.74 318 ASN C N 1
ATOM 1904 C CA . ASN C 1 26 ? 19.645 -33.558 33.675 1.00 118.64 318 ASN C CA 1
ATOM 1905 C C . ASN C 1 26 ? 21.016 -33.032 33.267 1.00 122.64 318 ASN C C 1
ATOM 1906 O O . ASN C 1 26 ? 21.780 -33.775 32.643 1.00 145.32 318 ASN C O 1
ATOM 1911 N N . ASP C 1 27 ? 21.345 -31.783 33.593 1.00 130.56 319 ASP C N 1
ATOM 1912 C CA . ASP C 1 27 ? 22.669 -31.251 33.293 1.00 138.71 319 ASP C CA 1
ATOM 1913 C C . ASP C 1 27 ? 23.685 -31.482 34.408 1.00 131.64 319 ASP C C 1
ATOM 1914 O O . ASP C 1 27 ? 24.884 -31.576 34.122 1.00 140.75 319 ASP C O 1
ATOM 1919 N N . TRP C 1 28 ? 23.250 -31.573 35.670 1.00 117.91 320 TRP C N 1
ATOM 1920 C CA . TRP C 1 28 ? 24.192 -31.727 36.772 1.00 125.14 320 TRP C CA 1
ATOM 1921 C C . TRP C 1 28 ? 24.195 -33.104 37.426 1.00 133.62 320 TRP C C 1
ATOM 1922 O O . TRP C 1 28 ? 25.197 -33.460 38.053 1.00 137.27 320 TRP C O 1
ATOM 1933 N N . ILE C 1 29 ? 23.123 -33.882 37.306 1.00 133.50 321 ILE C N 1
ATOM 1934 C CA . ILE C 1 29 ? 23.117 -35.281 37.726 1.00 123.54 321 ILE C CA 1
ATOM 1935 C C . ILE C 1 29 ? 23.271 -36.160 36.491 1.00 121.10 321 ILE C C 1
ATOM 1936 O O . ILE C 1 29 ? 22.402 -36.168 35.611 1.00 113.37 321 ILE C O 1
ATOM 1941 N N . ILE C 1 30 ? 24.378 -36.903 36.428 1.00 135.77 322 ILE C N 1
ATOM 1942 C CA . ILE C 1 30 ? 24.654 -37.737 35.262 1.00 144.85 322 ILE C CA 1
ATOM 1943 C C . ILE C 1 30 ? 23.754 -38.967 35.246 1.00 149.70 322 ILE C C 1
ATOM 1944 O O . ILE C 1 30 ? 23.243 -39.363 34.192 1.00 164.09 322 ILE C O 1
ATOM 1949 N N . ALA C 1 31 ? 23.540 -39.586 36.404 1.00 128.66 323 ALA C N 1
ATOM 1950 C CA . ALA C 1 31 ? 22.753 -40.807 36.492 1.00 128.92 323 ALA C CA 1
ATOM 1951 C C . ALA C 1 31 ? 22.122 -40.880 37.871 1.00 117.30 323 ALA C C 1
ATOM 1952 O O . ALA C 1 31 ? 22.721 -40.413 38.847 1.00 115.19 323 ALA C O 1
ATOM 1954 N N . PRO C 1 32 ? 20.918 -41.465 37.993 1.00 81.72 324 PRO C N 1
ATOM 1955 C CA . PRO C 1 32 ? 20.076 -42.012 36.921 1.00 81.21 324 PRO C CA 1
ATOM 1956 C C . PRO C 1 32 ? 19.299 -40.957 36.137 1.00 96.40 324 PRO C C 1
ATOM 1957 O O . PRO C 1 32 ? 19.290 -39.786 36.515 1.00 114.25 324 PRO C O 1
ATOM 1961 N N . THR C 1 33 ? 18.654 -41.381 35.046 1.00 100.65 325 THR C N 1
ATOM 1962 C CA . THR C 1 33 ? 17.752 -40.486 34.328 1.00 120.79 325 THR C CA 1
ATOM 1963 C C . THR C 1 33 ? 16.549 -40.117 35.184 1.00 108.42 325 THR C C 1
ATOM 1964 O O . THR C 1 33 ? 15.951 -39.052 34.996 1.00 96.76 325 THR C O 1
ATOM 1968 N N . GLY C 1 34 ? 16.190 -40.984 36.120 1.00 106.83 326 GLY C N 1
ATOM 1969 C CA . GLY C 1 34 ? 15.090 -40.742 37.032 1.00 86.39 326 GLY C CA 1
ATOM 1970 C C . GLY C 1 34 ? 14.949 -41.942 37.938 1.00 83.48 326 GLY C C 1
ATOM 1971 O O . GLY C 1 34 ? 15.667 -42.938 37.800 1.00 130.56 326 GLY C O 1
ATOM 1972 N N . TYR C 1 35 ? 14.007 -41.846 38.871 1.00 73.87 327 TYR C N 1
ATOM 1973 C CA . TYR C 1 35 ? 13.835 -42.952 39.802 1.00 93.80 327 TYR C CA 1
ATOM 1974 C C . TYR C 1 35 ? 12.428 -42.942 40.377 1.00 100.53 327 TYR C C 1
ATOM 1975 O O . TYR C 1 35 ? 11.775 -41.897 40.455 1.00 118.52 327 TYR C O 1
ATOM 1984 N N . TYR C 1 36 ? 11.977 -44.131 40.780 1.00 75.55 328 TYR C N 1
ATOM 1985 C CA . TYR C 1 36 ? 10.662 -44.315 41.392 1.00 93.80 328 TYR C CA 1
ATOM 1986 C C . TYR C 1 36 ? 10.785 -44.084 42.895 1.00 82.08 328 TYR C C 1
ATOM 1987 O O . TYR C 1 36 ? 10.917 -45.013 43.695 1.00 89.20 328 TYR C O 1
ATOM 1996 N N . GLY C 1 37 ? 10.754 -42.807 43.281 1.00 90.27 329 GLY C N 1
ATOM 1997 C CA . GLY C 1 37 ? 10.810 -42.473 44.694 1.00 98.52 329 GLY C CA 1
ATOM 1998 C C . GLY C 1 37 ? 9.601 -42.961 45.467 1.00 87.67 329 GLY C C 1
ATOM 1999 O O . GLY C 1 37 ? 9.715 -43.317 46.644 1.00 75.22 329 GLY C O 1
ATOM 2000 N N . ASN C 1 38 ? 8.432 -42.978 44.820 1.00 85.07 330 ASN C N 1
ATOM 2001 C CA . ASN C 1 38 ? 7.168 -43.432 45.395 1.00 93.08 330 ASN C CA 1
ATOM 2002 C C . ASN C 1 38 ? 6.749 -42.589 46.595 1.00 93.94 330 ASN C C 1
ATOM 2003 O O . ASN C 1 38 ? 7.521 -41.756 47.081 1.00 117.39 330 ASN C O 1
ATOM 2008 N N . TYR C 1 39 ? 5.524 -42.789 47.074 1.00 80.58 331 TYR C N 1
ATOM 2009 C CA . TYR C 1 39 ? 5.048 -42.084 48.258 1.00 86.78 331 TYR C CA 1
ATOM 2010 C C . TYR C 1 39 ? 3.855 -42.827 48.842 1.00 114.76 331 TYR C C 1
ATOM 2011 O O . TYR C 1 39 ? 3.383 -43.825 48.290 1.00 127.57 331 TYR C O 1
ATOM 2020 N N . CYS C 1 40 ? 3.368 -42.321 49.972 1.00 104.45 332 CYS C N 1
ATOM 2021 C CA . CYS C 1 40 ? 2.280 -42.933 50.721 1.00 77.63 332 CYS C CA 1
ATOM 2022 C C . CYS C 1 40 ? 1.058 -42.029 50.705 1.00 80.68 332 CYS C C 1
ATOM 2023 O O . CYS C 1 40 ? 1.164 -40.831 50.986 1.00 90.97 332 CYS C O 1
ATOM 2026 N N . GLU C 1 41 ? -0.097 -42.601 50.376 1.00 57.22 333 GLU C N 1
ATOM 2027 C CA . GLU C 1 41 ? -1.350 -41.863 50.424 1.00 74.72 333 GLU C CA 1
ATOM 2028 C C . GLU C 1 41 ? -2.472 -42.852 50.714 1.00 100.47 333 GLU C C 1
ATOM 2029 O O . GLU C 1 41 ? -2.359 -44.047 50.423 1.00 98.18 333 GLU C O 1
ATOM 2035 N N . GLY C 1 42 ? -3.555 -42.347 51.295 1.00 148.77 334 GLY C N 1
ATOM 2036 C CA . GLY C 1 42 ? -4.709 -43.151 51.635 1.00 142.37 334 GLY C CA 1
ATOM 2037 C C . GLY C 1 42 ? -5.139 -42.944 53.071 1.00 119.23 334 GLY C C 1
ATOM 2038 O O . GLY C 1 42 ? -4.507 -42.230 53.847 1.00 103.72 334 GLY C O 1
ATOM 2039 N N . SER C 1 43 ? -6.242 -43.600 53.422 1.00 124.04 335 SER C N 1
ATOM 2040 C CA . SER C 1 43 ? -6.900 -43.406 54.706 1.00 138.69 335 SER C CA 1
ATOM 2041 C C . SER C 1 43 ? -6.471 -44.473 55.706 1.00 123.71 335 SER C C 1
ATOM 2042 O O . SER C 1 43 ? -6.126 -45.598 55.336 1.00 105.79 335 SER C O 1
ATOM 2045 N N . CYS C 1 44 ? -6.505 -44.108 56.983 1.00 123.85 336 CYS C N 1
ATOM 2046 C CA . CYS C 1 44 ? -6.116 -44.993 58.067 1.00 114.71 336 CYS C CA 1
ATOM 2047 C C . CYS C 1 44 ? -7.189 -45.070 59.140 1.00 139.18 336 CYS C C 1
ATOM 2048 O O . CYS C 1 44 ? -7.971 -44.131 59.320 1.00 166.33 336 CYS C O 1
ATOM 2051 N N . PRO C 1 45 ? -7.252 -46.187 59.860 1.00 126.91 337 PRO C N 1
ATOM 2052 C CA . PRO C 1 45 ? -8.086 -46.257 61.063 1.00 108.04 337 PRO C CA 1
ATOM 2053 C C . PRO C 1 45 ? -7.554 -45.326 62.143 1.00 124.84 337 PRO C C 1
ATOM 2054 O O . PRO C 1 45 ? -6.488 -44.720 62.017 1.00 141.12 337 PRO C O 1
ATOM 2058 N N . ALA C 1 46 ? -8.319 -45.214 63.225 1.00 103.05 338 ALA C N 1
ATOM 2059 C CA . ALA C 1 46 ? -7.938 -44.310 64.298 1.00 96.05 338 ALA C CA 1
ATOM 2060 C C . ALA C 1 46 ? -6.685 -44.823 65.001 1.00 85.49 338 ALA C C 1
ATOM 2061 O O . ALA C 1 46 ? -6.418 -46.027 65.044 1.00 88.39 338 ALA C O 1
ATOM 2063 N N . TYR C 1 47 ? -5.904 -43.884 65.539 1.00 75.28 339 TYR C N 1
ATOM 2064 C CA . TYR C 1 47 ? -4.662 -44.206 66.233 1.00 95.71 339 TYR C CA 1
ATOM 2065 C C . TYR C 1 47 ? -4.890 -45.153 67.403 1.00 127.72 339 TYR C C 1
ATOM 2066 O O . TYR C 1 47 ? -5.404 -44.748 68.451 1.00 132.36 339 TYR C O 1
ATOM 2068 N N . LEU C 1 48 ? -4.509 -46.415 67.228 1.00 164.19 340 LEU C N 1
ATOM 2069 C CA . LEU C 1 48 ? -4.580 -47.421 68.280 1.00 191.20 340 LEU C CA 1
ATOM 2070 C C . LEU C 1 48 ? -3.167 -47.641 68.810 1.00 189.27 340 LEU C C 1
ATOM 2071 O O . LEU C 1 48 ? -2.341 -48.27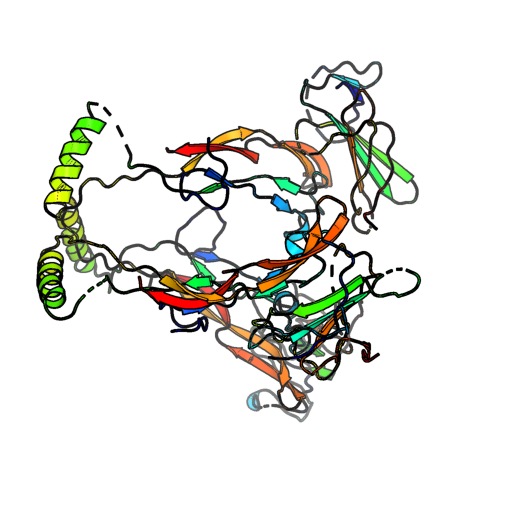9 68.149 1.00 206.90 340 LEU C O 1
ATOM 2076 N N . ALA C 1 49 ? -2.890 -47.105 69.997 1.00 153.10 341 ALA C N 1
ATOM 2077 C CA . ALA C 1 49 ? -1.551 -47.127 70.574 1.00 134.36 341 ALA C CA 1
ATOM 2078 C C . ALA C 1 49 ? -1.374 -48.382 71.420 1.00 165.26 341 ALA C C 1
ATOM 2079 O O . ALA C 1 49 ? -2.114 -48.596 72.387 1.00 157.46 341 ALA C O 1
ATOM 2081 N N . GLY C 1 50 ? -0.394 -49.207 71.055 1.00 199.44 342 GLY C N 1
ATOM 2082 C CA . GLY C 1 50 ? -0.133 -50.447 71.760 1.00 217.87 342 GLY C CA 1
ATOM 2083 C C . GLY C 1 50 ? -1.073 -51.565 71.357 1.00 226.44 342 GLY C C 1
ATOM 2084 O O . GLY C 1 50 ? -0.691 -52.739 71.355 1.00 216.29 342 GLY C O 1
ATOM 2085 N N . VAL C 1 51 ? -2.299 -51.191 70.998 1.00 235.12 343 VAL C N 1
ATOM 2086 C CA . VAL C 1 51 ? -3.391 -52.103 70.657 1.00 229.83 343 VAL C CA 1
ATOM 2087 C C . VAL C 1 51 ? -3.442 -53.271 71.638 1.00 227.39 343 VAL C C 1
ATOM 2088 O O . VAL C 1 51 ? -3.299 -54.429 71.220 1.00 232.41 343 VAL C O 1
ATOM 2092 N N . PRO C 1 52 ? -3.623 -53.038 72.937 1.00 193.13 344 PRO C N 1
ATOM 2093 C CA . PRO C 1 52 ? -3.856 -54.159 73.845 1.00 177.97 344 PRO C CA 1
ATOM 2094 C C . PRO C 1 52 ? -5.282 -54.663 73.710 1.00 183.73 344 PRO C C 1
ATOM 2095 O O . PRO C 1 52 ? -6.215 -53.900 73.449 1.00 168.19 344 PRO C O 1
ATOM 2099 N N . GLY C 1 53 ? -5.435 -55.973 73.890 1.00 190.16 345 GLY C N 1
ATOM 2100 C CA . GLY C 1 53 ? -6.705 -56.647 73.682 1.00 196.22 345 GLY C CA 1
ATOM 2101 C C . GLY C 1 53 ? -7.900 -56.011 74.364 1.00 188.73 345 GLY C C 1
ATOM 2102 O O . GLY C 1 53 ? -9.046 -56.270 73.984 1.00 173.48 345 GLY C O 1
ATOM 2103 N N . SER C 1 54 ? -7.653 -55.169 75.367 1.00 196.66 346 SER C N 1
ATOM 2104 C CA . SER C 1 54 ? -8.728 -54.514 76.098 1.00 200.58 346 SER C CA 1
ATOM 2105 C C . SER C 1 54 ? -8.543 -53.017 76.293 1.00 199.70 346 SER C C 1
ATOM 2106 O O . SER C 1 54 ? -9.547 -52.319 76.475 1.00 211.94 346 SER C O 1
ATOM 2109 N N . ALA C 1 55 ? -7.315 -52.495 76.265 1.00 185.09 347 ALA C N 1
ATOM 2110 C CA . ALA C 1 55 ? -7.142 -51.055 76.426 1.00 170.45 347 ALA C CA 1
ATOM 2111 C C . ALA C 1 55 ? -7.505 -50.290 75.158 1.00 162.26 347 ALA C C 1
ATOM 2112 O O . ALA C 1 55 ? -8.148 -49.237 75.232 1.00 142.62 347 ALA C O 1
ATOM 2114 N N . SER C 1 56 ? -7.103 -50.794 73.987 1.00 155.34 348 SER C N 1
ATOM 2115 C CA . SER C 1 56 ? -7.509 -50.149 72.743 1.00 141.07 348 SER C CA 1
ATOM 2116 C C . SER C 1 56 ? -8.980 -50.398 72.440 1.00 134.94 348 SER C C 1
ATOM 2117 O O . SER C 1 56 ? -9.626 -49.575 71.783 1.00 146.86 348 SER C O 1
ATOM 2120 N N . SER C 1 57 ? -9.523 -51.523 72.910 1.00 122.68 349 SER C N 1
ATOM 2121 C CA . SER C 1 57 ? -10.940 -51.809 72.722 1.00 115.48 349 SER C CA 1
ATOM 2122 C C . SER C 1 57 ? -11.814 -51.006 73.675 1.00 121.46 349 SER C C 1
ATOM 2123 O O . SER C 1 57 ? -12.945 -50.652 73.323 1.00 127.03 349 SER C O 1
ATOM 2126 N N . PHE C 1 58 ? -11.316 -50.719 74.881 1.00 113.04 350 PHE C N 1
ATOM 2127 C CA . PHE C 1 58 ? -12.065 -49.885 75.816 1.00 95.63 350 PHE C CA 1
ATOM 2128 C C . PHE C 1 58 ? -12.164 -48.446 75.326 1.00 85.64 350 PHE C C 1
ATOM 2129 O O . PHE C 1 58 ? -13.260 -47.874 75.275 1.00 67.90 350 PHE C O 1
ATOM 2137 N N . HIS C 1 59 ? -11.027 -47.839 74.971 1.00 92.38 351 HIS C N 1
ATOM 2138 C CA . HIS C 1 59 ? -11.051 -46.474 74.455 1.00 87.72 351 HIS C CA 1
ATOM 2139 C C . HIS C 1 59 ? -11.905 -46.377 73.200 1.00 85.49 351 HIS C C 1
ATOM 2140 O O . HIS C 1 59 ? -12.593 -45.372 72.980 1.00 108.57 351 HIS C O 1
ATOM 2147 N N . THR C 1 60 ? -11.862 -47.410 72.358 1.00 86.81 352 THR C N 1
ATOM 2148 C CA . THR C 1 60 ? -12.744 -47.469 71.200 1.00 93.15 352 THR C CA 1
ATOM 2149 C C . THR C 1 60 ? -14.209 -47.437 71.616 1.00 95.86 352 THR C C 1
ATOM 2150 O O . THR C 1 60 ? -15.019 -46.725 71.010 1.00 99.71 352 THR C O 1
ATOM 2154 N N . ALA C 1 61 ? -14.568 -48.210 72.645 1.00 103.06 353 ALA C N 1
ATOM 2155 C CA . ALA C 1 61 ? -15.947 -48.222 73.122 1.00 96.12 353 ALA C CA 1
ATOM 2156 C C . ALA C 1 61 ? -16.364 -46.843 73.616 1.00 91.80 353 ALA C C 1
ATOM 2157 O O . ALA C 1 61 ? -17.514 -46.430 73.426 1.00 82.14 353 ALA C O 1
ATOM 2159 N N . VAL C 1 62 ? -15.444 -46.120 74.257 1.00 96.33 354 VAL C N 1
ATOM 2160 C CA . VAL C 1 62 ? -15.733 -44.753 74.683 1.00 63.86 354 VAL C CA 1
ATOM 2161 C C . VAL C 1 62 ? -16.023 -43.875 73.473 1.00 88.10 354 VAL C C 1
ATOM 2162 O O . VAL C 1 62 ? -16.963 -43.070 73.479 1.00 86.48 354 VAL C O 1
ATOM 2166 N N . VAL C 1 63 ? -15.216 -44.013 72.419 1.00 90.80 355 VAL C N 1
ATOM 2167 C CA . VAL C 1 63 ? -15.410 -43.222 71.206 1.00 75.35 355 VAL C CA 1
ATOM 2168 C C . VAL C 1 63 ? -16.777 -43.504 70.589 1.00 81.38 355 VAL C C 1
ATOM 2169 O O . VAL C 1 63 ? -17.506 -42.581 70.205 1.00 99.17 355 VAL C O 1
ATOM 2173 N N . ASN C 1 64 ? -17.145 -44.784 70.485 1.00 74.89 356 ASN C N 1
ATOM 2174 C CA . ASN C 1 64 ? -18.411 -45.136 69.847 1.00 75.20 356 ASN C CA 1
ATOM 2175 C C . ASN C 1 64 ? -19.605 -44.635 70.651 1.00 102.30 356 ASN C C 1
ATOM 2176 O O . ASN C 1 64 ? -20.623 -44.232 70.077 1.00 123.61 356 ASN C O 1
ATOM 2181 N N . GLN C 1 65 ? -19.499 -44.654 71.981 1.00 101.54 357 GLN C N 1
ATOM 2182 C CA . GLN C 1 65 ? -20.581 -44.148 72.818 1.00 90.29 357 GLN C CA 1
ATOM 2183 C C . GLN C 1 65 ? -20.746 -42.641 72.657 1.00 86.17 357 GLN C C 1
ATOM 2184 O O . GLN C 1 65 ? -21.872 -42.142 72.546 1.00 103.65 357 GLN C O 1
ATOM 2190 N N . TYR C 1 66 ? -19.634 -41.902 72.640 1.00 64.82 358 TYR C N 1
ATOM 2191 C CA . TYR C 1 66 ? -19.703 -40.455 72.470 1.00 70.74 358 TYR C CA 1
ATOM 2192 C C . TYR C 1 66 ? -20.251 -40.074 71.098 1.00 73.75 358 TYR C C 1
ATOM 2193 O O . TYR C 1 66 ? -21.024 -39.116 70.978 1.00 92.15 358 TYR C O 1
ATOM 2202 N N . ARG C 1 67 ? -19.859 -40.804 70.049 1.00 74.69 359 ARG C N 1
ATOM 2203 C CA . ARG C 1 67 ? -20.372 -40.494 68.717 1.00 87.08 359 ARG C CA 1
ATOM 2204 C C . ARG C 1 67 ? -21.881 -40.695 68.636 1.00 93.86 359 ARG C C 1
ATOM 2205 O O . ARG C 1 67 ? -22.571 -39.957 67.923 1.00 99.94 359 ARG C O 1
ATOM 2213 N N . MET C 1 68 ? -22.412 -41.698 69.343 1.00 93.33 360 MET C N 1
ATOM 2214 C CA . MET C 1 68 ? -23.855 -41.928 69.322 1.00 109.09 360 MET C CA 1
ATOM 2215 C C . MET C 1 68 ? -24.630 -40.728 69.842 1.00 117.73 360 MET C C 1
ATOM 2216 O O . MET C 1 68 ? -25.741 -40.453 69.374 1.00 134.34 360 MET C O 1
ATOM 2221 N N . ARG C 1 69 ? -24.066 -40.011 70.807 1.00 96.11 361 ARG C N 1
ATOM 2222 C CA . ARG C 1 69 ? -24.751 -38.931 71.498 1.00 79.41 361 ARG C CA 1
ATOM 2223 C C . ARG C 1 69 ? -24.507 -37.567 70.859 1.00 96.00 361 ARG C C 1
ATOM 2224 O O . ARG C 1 69 ? -24.878 -36.547 71.448 1.00 116.43 361 ARG C O 1
ATOM 2232 N N . GLY C 1 70 ? -23.892 -37.528 69.677 1.00 88.57 362 GLY C N 1
ATOM 2233 C CA . GLY C 1 70 ? -23.600 -36.283 68.996 1.00 69.72 362 GLY C CA 1
ATOM 2234 C C . GLY C 1 70 ? -22.409 -35.522 69.528 1.00 68.25 362 GLY C C 1
ATOM 2235 O O . GLY C 1 70 ? -22.157 -34.401 69.071 1.00 54.60 362 GLY C O 1
ATOM 2236 N N . LEU C 1 71 ? -21.669 -36.092 70.471 1.00 55.94 363 LEU C N 1
ATOM 2237 C CA . LEU C 1 71 ? -20.422 -35.523 70.952 1.00 55.71 363 LEU C CA 1
ATOM 2238 C C . LEU C 1 71 ? -19.262 -35.990 70.075 1.00 73.35 363 LEU C C 1
ATOM 2239 O O . LEU C 1 71 ? -19.412 -36.858 69.213 1.00 91.12 363 LEU C O 1
ATOM 2244 N N . ASN C 1 72 ? -18.088 -35.403 70.298 1.00 77.36 364 ASN C N 1
ATOM 2245 C CA . ASN C 1 72 ? -16.901 -35.758 69.527 1.00 100.09 364 ASN C CA 1
ATOM 2246 C C . ASN C 1 72 ? -15.840 -36.315 70.464 1.00 92.39 364 ASN C C 1
ATOM 2247 O O . ASN C 1 72 ? -15.423 -35.620 71.405 1.00 102.71 364 ASN C O 1
ATOM 2252 N N . PRO C 1 73 ? -15.391 -37.546 70.269 1.00 85.04 365 PRO C N 1
ATOM 2253 C CA . PRO C 1 73 ? -14.355 -38.101 71.148 1.00 60.13 365 PRO C CA 1
ATOM 2254 C C . PRO C 1 73 ? -12.953 -37.777 70.665 1.00 90.11 365 PRO C C 1
ATOM 2255 O O . PRO C 1 73 ? -12.771 -36.986 69.733 1.00 110.04 365 PRO C O 1
ATOM 2259 N N . GLY C 1 74 ? -11.953 -38.363 71.318 1.00 124.40 366 GLY C N 1
ATOM 2260 C CA . GLY C 1 74 ? -10.580 -38.306 70.859 1.00 163.16 366 GLY C CA 1
ATOM 2261 C C . GLY C 1 74 ? -10.407 -38.715 69.409 1.00 180.05 366 GLY C C 1
ATOM 2262 O O . GLY C 1 74 ? -9.887 -39.802 69.143 1.00 184.32 366 GLY C O 1
ATOM 2263 N N . THR C 1 75 ? -10.836 -37.881 68.463 1.00 178.34 367 THR C N 1
ATOM 2264 C CA . THR C 1 75 ? -10.686 -38.203 67.047 1.00 165.38 367 THR C CA 1
ATOM 2265 C C . THR C 1 75 ? -9.227 -38.101 66.612 1.00 161.76 367 THR C C 1
ATOM 2266 O O . THR C 1 75 ? -8.893 -37.339 65.700 1.00 177.12 367 THR C O 1
ATOM 2270 N N . VAL C 1 76 ? -8.356 -38.885 67.244 1.00 141.96 368 VAL C N 1
ATOM 2271 C CA . VAL C 1 76 ? -6.925 -38.879 66.930 1.00 134.71 368 VAL C CA 1
ATOM 2272 C C . VAL C 1 76 ? -6.710 -39.945 65.861 1.00 158.25 368 VAL C C 1
ATOM 2273 O O . VAL C 1 76 ? -6.452 -41.113 66.157 1.00 138.13 368 VAL C O 1
ATOM 2277 N N . ASN C 1 77 ? -6.819 -39.533 64.604 1.00 175.59 369 ASN C N 1
ATOM 2278 C CA . ASN C 1 77 ? -6.650 -40.429 63.474 1.00 178.70 369 ASN C CA 1
ATOM 2279 C C . ASN C 1 77 ? -5.170 -40.564 63.118 1.00 165.38 369 ASN C C 1
ATOM 2280 O O . ASN C 1 77 ? -4.344 -39.700 63.427 1.00 161.42 369 ASN C O 1
ATOM 2285 N N . SER C 1 78 ? -4.854 -41.670 62.450 1.00 130.29 370 SER C N 1
ATOM 2286 C CA . SER C 1 78 ? -3.504 -42.061 62.082 1.00 101.30 370 SER C CA 1
ATOM 2287 C C . SER C 1 78 ? -3.064 -41.361 60.797 1.00 110.03 370 SER C C 1
ATOM 2288 O O . SER C 1 78 ? -3.820 -40.614 60.167 1.00 105.41 370 SER C O 1
ATOM 2291 N N . CYS C 1 79 ? -1.815 -41.613 60.407 1.00 127.03 371 CYS C N 1
ATOM 2292 C CA . CYS C 1 79 ? -1.198 -41.007 59.238 1.00 88.18 371 CYS C CA 1
ATOM 2293 C C . CYS C 1 79 ? -0.777 -42.112 58.282 1.00 104.44 371 CYS C C 1
ATOM 2294 O O . CYS C 1 79 ? -0.330 -43.176 58.718 1.00 128.01 371 CYS C O 1
ATOM 2297 N N . CYS C 1 80 ? -0.914 -41.874 56.980 1.00 127.25 372 CYS C N 1
ATOM 2298 C CA . CYS C 1 80 ? -0.363 -42.791 55.987 1.00 130.60 372 CYS C CA 1
ATOM 2299 C C . CYS C 1 80 ? 1.053 -42.319 55.666 1.00 124.41 372 CYS C C 1
ATOM 2300 O O . CYS C 1 80 ? 1.238 -41.280 55.024 1.00 118.47 372 CYS C O 1
ATOM 2303 N N . ILE C 1 81 ? 2.052 -43.080 56.106 1.00 59.37 373 ILE C N 1
ATOM 2304 C CA . ILE C 1 81 ? 3.446 -42.640 56.042 1.00 65.04 373 ILE C CA 1
ATOM 2305 C C . ILE C 1 81 ? 4.338 -43.807 55.641 1.00 99.02 373 ILE C C 1
ATOM 2306 O O . ILE C 1 81 ? 3.974 -44.979 55.809 1.00 106.13 373 ILE C O 1
ATOM 2311 N N . PRO C 1 82 ? 5.514 -43.511 55.076 1.00 96.16 374 PRO C N 1
ATOM 2312 C CA . PRO C 1 82 ? 6.440 -44.587 54.691 1.00 78.36 374 PRO C CA 1
ATOM 2313 C C . PRO C 1 82 ? 6.962 -45.331 55.911 1.00 106.67 374 PRO C C 1
ATOM 2314 O O . PRO C 1 82 ? 7.396 -44.723 56.891 1.00 110.77 374 PRO C O 1
ATOM 2318 N N . THR C 1 83 ? 6.915 -46.661 55.839 1.00 122.87 375 THR C N 1
ATOM 2319 C CA . THR C 1 83 ? 7.418 -47.509 56.909 1.00 125.33 375 THR C CA 1
ATOM 2320 C C . THR C 1 83 ? 8.753 -48.165 56.582 1.00 137.21 375 THR C C 1
ATOM 2321 O O . THR C 1 83 ? 9.490 -48.518 57.509 1.00 153.22 375 THR C O 1
ATOM 2325 N N . LYS C 1 84 ? 9.081 -48.340 55.302 1.00 119.76 376 LYS C N 1
ATOM 2326 C CA . LYS C 1 84 ? 10.343 -48.942 54.889 1.00 130.27 376 LYS C CA 1
ATOM 2327 C C . LYS C 1 84 ? 10.962 -48.102 53.781 1.00 121.37 376 LYS C C 1
ATOM 2328 O O . LYS C 1 84 ? 10.308 -47.829 52.768 1.00 108.47 376 LYS C O 1
ATOM 2330 N N . LEU C 1 85 ? 12.225 -47.713 53.965 1.00 108.41 377 LEU C N 1
ATOM 2331 C CA . LEU C 1 85 ? 12.944 -46.866 53.021 1.00 101.13 377 LEU C CA 1
ATOM 2332 C C . LEU C 1 85 ? 14.257 -47.526 52.623 1.00 120.29 377 LEU C C 1
ATOM 2333 O O . LEU C 1 85 ? 14.914 -48.166 53.449 1.00 134.79 377 LEU C O 1
ATOM 2338 N N . SER C 1 86 ? 14.633 -47.367 51.354 1.00 113.37 378 SER C N 1
ATOM 2339 C CA . SER C 1 86 ? 15.886 -47.881 50.818 1.00 93.13 378 SER C CA 1
ATOM 2340 C C . SER C 1 86 ? 16.786 -46.744 50.348 1.00 92.76 378 SER C C 1
ATOM 2341 O O . SER C 1 86 ? 16.336 -45.618 50.115 1.00 104.42 378 SER C O 1
ATOM 2344 N N . THR C 1 87 ? 18.072 -47.059 50.216 1.00 91.48 379 THR C N 1
ATOM 2345 C CA . THR C 1 87 ? 19.066 -46.132 49.697 1.00 97.11 379 THR C CA 1
ATOM 2346 C C . THR C 1 87 ? 19.169 -46.237 48.176 1.00 92.61 379 THR C C 1
ATOM 2347 O O . THR C 1 87 ? 18.838 -47.261 47.574 1.00 101.11 379 THR C O 1
ATOM 2351 N N . MET C 1 88 ? 19.629 -45.148 47.555 1.00 104.96 380 MET C N 1
ATOM 2352 C CA . MET C 1 88 ? 19.789 -45.074 46.108 1.00 127.59 380 MET C CA 1
ATOM 2353 C C . MET C 1 88 ? 21.173 -44.549 45.755 1.00 144.04 380 MET C C 1
ATOM 2354 O O . MET C 1 88 ? 21.613 -43.535 46.306 1.00 151.32 380 MET C O 1
ATOM 2359 N N . SER C 1 89 ? 21.847 -45.227 44.827 1.00 139.45 381 SER C N 1
ATOM 2360 C CA . SER C 1 89 ? 23.099 -44.727 44.276 1.00 123.01 381 SER C CA 1
ATOM 2361 C C . SER C 1 89 ? 22.828 -43.626 43.260 1.00 114.21 381 SER C C 1
ATOM 2362 O O . SER C 1 89 ? 21.936 -43.747 42.416 1.00 126.44 381 SER C O 1
ATOM 2365 N N . MET C 1 90 ? 23.605 -42.547 43.342 1.00 107.23 382 MET C N 1
ATOM 2366 C CA . MET C 1 90 ? 23.441 -41.416 42.441 1.00 126.24 382 MET C CA 1
ATOM 2367 C C . MET C 1 90 ? 24.811 -40.926 41.989 1.00 120.43 382 MET C C 1
ATOM 2368 O O . MET C 1 90 ? 25.756 -40.886 42.782 1.00 132.30 382 MET C O 1
ATOM 2373 N N . LEU C 1 91 ? 24.909 -40.557 40.712 1.00 119.83 383 LEU C N 1
ATOM 2374 C CA . LEU C 1 91 ? 26.155 -40.113 40.092 1.00 120.93 383 LEU C CA 1
ATOM 2375 C C . LEU C 1 91 ? 25.955 -38.719 39.513 1.00 136.77 383 LEU C C 1
ATOM 2376 O O . LEU C 1 91 ? 25.128 -38.533 38.613 1.00 152.50 383 LEU C O 1
ATOM 2381 N N . TYR C 1 92 ? 26.712 -37.745 40.018 1.00 132.72 384 TYR C N 1
ATOM 2382 C CA . TYR C 1 92 ? 26.431 -36.350 39.713 1.00 136.11 384 TYR C CA 1
ATOM 2383 C C . TYR C 1 92 ? 27.711 -35.525 39.744 1.00 169.44 384 TYR C C 1
ATOM 2384 O O . TYR C 1 92 ? 28.769 -35.986 40.181 1.00 187.68 384 TYR C O 1
ATOM 2393 N N . PHE C 1 93 ? 27.593 -34.288 39.260 1.00 173.30 385 PHE C N 1
ATOM 2394 C CA . PHE C 1 93 ? 28.666 -33.309 39.351 1.00 154.81 385 PHE C CA 1
ATOM 2395 C C . PHE C 1 93 ? 28.655 -32.672 40.736 1.00 160.32 385 PHE C C 1
ATOM 2396 O O . PHE C 1 93 ? 27.599 -32.293 41.249 1.00 159.52 385 PHE C O 1
ATOM 2404 N N . ASP C 1 94 ? 29.835 -32.529 41.330 1.00 174.96 386 ASP C N 1
ATOM 2405 C CA . ASP C 1 94 ? 29.944 -31.847 42.611 1.00 185.47 386 ASP C CA 1
ATOM 2406 C C . ASP C 1 94 ? 30.033 -30.335 42.391 1.00 205.80 386 ASP C C 1
ATOM 2407 O O . ASP C 1 94 ? 30.265 -29.858 41.277 1.00 216.03 386 ASP C O 1
ATOM 2412 N N . ASP C 1 95 ? 29.839 -29.564 43.471 1.00 205.80 387 ASP C N 1
ATOM 2413 C CA . ASP C 1 95 ? 29.876 -28.110 43.334 1.00 196.86 387 ASP C CA 1
ATOM 2414 C C . ASP C 1 95 ? 31.277 -27.613 43.013 1.00 176.95 387 ASP C C 1
ATOM 2415 O O . ASP C 1 95 ? 31.428 -26.486 42.529 1.00 149.69 387 ASP C O 1
ATOM 2420 N N . GLU C 1 96 ? 32.300 -28.429 43.269 1.00 204.94 388 GLU C N 1
ATOM 2421 C CA . GLU C 1 96 ? 33.650 -28.153 42.804 1.00 216.29 388 GLU C CA 1
ATOM 2422 C C . GLU C 1 96 ? 33.979 -28.975 41.565 1.00 217.48 388 GLU C C 1
ATOM 2423 O O . GLU C 1 96 ? 35.154 -29.213 41.266 1.00 230.42 388 GLU C O 1
ATOM 2429 N N . TYR C 1 97 ? 32.942 -29.420 40.853 1.00 201.77 389 TYR C N 1
ATOM 2430 C CA . TYR C 1 97 ? 33.012 -30.054 39.540 1.00 188.31 389 TYR C CA 1
ATOM 2431 C C . TYR C 1 97 ? 33.709 -31.411 39.553 1.00 182.98 389 TYR C C 1
ATOM 2432 O O . TYR C 1 97 ? 34.088 -31.922 38.495 1.00 168.27 389 TYR C O 1
ATOM 2441 N N . ASN C 1 98 ? 33.890 -32.008 40.727 1.00 184.89 390 ASN C N 1
ATOM 2442 C CA . ASN C 1 98 ? 34.329 -33.392 40.807 1.00 184.83 390 ASN C CA 1
ATOM 2443 C C . ASN C 1 98 ? 33.172 -34.335 40.496 1.00 191.87 390 ASN C C 1
ATOM 2444 O O . ASN C 1 98 ? 32.004 -34.018 40.737 1.00 191.73 390 ASN C O 1
ATOM 2449 N N . ILE C 1 99 ? 33.502 -35.502 39.951 1.00 182.38 391 ILE C N 1
ATOM 2450 C CA . ILE C 1 99 ? 32.504 -36.529 39.675 1.00 157.63 391 ILE C CA 1
ATOM 2451 C C . ILE C 1 99 ? 32.453 -37.446 40.889 1.00 158.03 391 ILE C C 1
ATOM 2452 O O . ILE C 1 99 ? 33.366 -38.243 41.114 1.00 173.38 391 ILE C O 1
ATOM 2457 N N . VAL C 1 100 ? 31.375 -37.357 41.659 1.00 150.33 392 VAL C N 1
ATOM 2458 C CA . VAL C 1 100 ? 31.226 -38.136 42.880 1.00 164.91 392 VAL C CA 1
ATOM 2459 C C . VAL C 1 100 ? 29.999 -39.025 42.746 1.00 158.92 392 VAL C C 1
ATOM 2460 O O . VAL C 1 100 ? 28.920 -38.559 42.361 1.00 155.97 392 VAL C O 1
ATOM 2464 N N . LYS C 1 101 ? 30.173 -40.307 43.046 1.00 151.95 393 LYS C N 1
ATOM 2465 C CA . LYS C 1 101 ? 29.064 -41.240 43.162 1.00 133.03 393 LYS C CA 1
ATOM 2466 C C . LYS C 1 101 ? 28.773 -41.421 44.644 1.00 133.61 393 LYS C C 1
ATOM 2467 O O . LYS C 1 101 ? 29.662 -41.797 45.415 1.00 142.65 393 LYS C O 1
ATOM 2469 N N . ARG C 1 102 ? 27.533 -41.157 45.036 1.00 131.72 394 ARG C N 1
ATOM 2470 C CA . ARG C 1 102 ? 27.124 -41.259 46.427 1.00 124.63 394 ARG C CA 1
ATOM 2471 C C . ARG C 1 102 ? 25.803 -42.001 46.498 1.00 124.22 394 ARG C C 1
ATOM 2472 O O . ARG C 1 102 ? 24.866 -41.686 45.756 1.00 104.47 394 ARG C O 1
ATOM 2474 N N . ASP C 1 103 ? 25.734 -42.984 47.387 1.00 134.27 395 ASP C N 1
ATOM 2475 C CA . ASP C 1 103 ? 24.496 -43.709 47.639 1.00 141.08 395 ASP C CA 1
ATOM 2476 C C . ASP C 1 103 ? 23.689 -42.893 48.638 1.00 145.58 395 ASP C C 1
ATOM 2477 O O . ASP C 1 103 ? 23.969 -42.905 49.839 1.00 147.56 395 ASP C O 1
ATOM 2482 N N . VAL C 1 104 ? 22.684 -42.176 48.146 1.00 145.31 396 VAL C N 1
ATOM 2483 C CA . VAL C 1 104 ? 21.911 -41.284 49.002 1.00 137.18 396 VAL C CA 1
ATOM 2484 C C . VAL C 1 104 ? 20.868 -42.146 49.702 1.00 143.97 396 VAL C C 1
ATOM 2485 O O . VAL C 1 104 ? 20.033 -42.776 49.036 1.00 155.99 396 VAL C O 1
ATOM 2489 N N . PRO C 1 105 ? 20.876 -42.201 51.029 1.00 146.13 397 PRO C N 1
ATOM 2490 C CA . PRO C 1 105 ? 19.999 -43.133 51.741 1.00 140.91 397 PRO C CA 1
ATOM 2491 C C . PRO C 1 105 ? 18.570 -42.626 51.853 1.00 138.84 397 PRO C C 1
ATOM 2492 O O . PRO C 1 105 ? 18.273 -41.455 51.623 1.00 128.79 397 PRO C O 1
ATOM 2496 N N . ASN C 1 106 ? 17.676 -43.563 52.183 1.00 137.17 398 ASN C N 1
ATOM 2497 C CA . ASN C 1 106 ? 16.300 -43.252 52.581 1.00 128.18 398 ASN C CA 1
ATOM 2498 C C . ASN C 1 106 ? 15.547 -42.493 51.491 1.00 108.29 398 ASN C C 1
ATOM 2499 O O . ASN C 1 106 ? 14.772 -41.577 51.769 1.00 109.17 398 ASN C O 1
ATOM 2504 N N . MET C 1 107 ? 15.779 -42.873 50.236 1.00 84.30 399 MET C N 1
ATOM 2505 C CA . MET C 1 107 ? 15.209 -42.160 49.100 1.00 83.28 399 MET C CA 1
ATOM 2506 C C . MET C 1 107 ? 13.943 -42.793 48.538 1.00 84.69 399 MET C 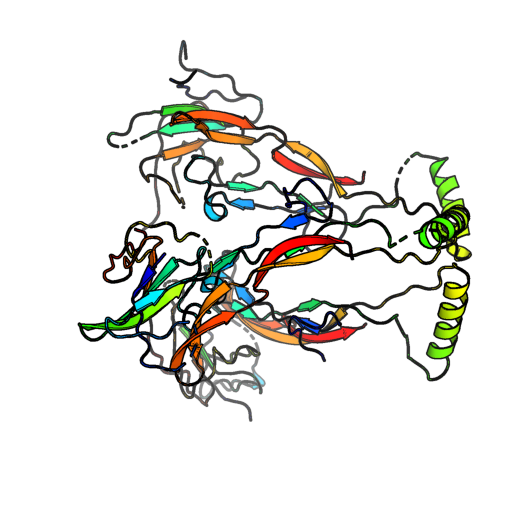C 1
ATOM 2507 O O . MET C 1 107 ? 13.057 -42.065 48.080 1.00 96.65 399 MET C O 1
ATOM 2512 N N . ILE C 1 108 ? 13.823 -44.119 48.565 1.00 92.89 400 ILE C N 1
ATOM 2513 C CA . ILE C 1 108 ? 12.731 -44.834 47.910 1.00 92.36 400 ILE C CA 1
ATOM 2514 C C . ILE C 1 108 ? 11.848 -45.489 48.965 1.00 100.41 400 ILE C C 1
ATOM 2515 O O . ILE C 1 108 ? 12.348 -46.152 49.881 1.00 123.51 400 ILE C O 1
ATOM 2520 N N . VAL C 1 109 ? 10.541 -45.261 48.860 1.00 67.71 401 VAL C N 1
ATOM 2521 C CA . VAL C 1 109 ? 9.553 -45.913 49.716 1.00 74.61 401 VAL C CA 1
ATOM 2522 C C . VAL C 1 109 ? 9.217 -47.296 49.167 1.00 82.51 401 VAL C C 1
ATOM 2523 O O . VAL C 1 109 ? 8.833 -47.433 48.001 1.00 91.84 401 VAL C O 1
ATOM 2527 N N . GLU C 1 110 ? 9.355 -48.326 50.008 1.00 78.81 402 GLU C N 1
ATOM 2528 C CA . GLU C 1 110 ? 8.934 -49.678 49.641 1.00 87.19 402 GLU C CA 1
ATOM 2529 C C . GLU C 1 110 ? 7.630 -50.110 50.298 1.00 93.17 402 GLU C C 1
ATOM 2530 O O . GLU C 1 110 ? 6.871 -50.872 49.690 1.00 108.81 402 GLU C O 1
ATOM 2536 N N . GLU C 1 111 ? 7.343 -49.647 51.513 1.00 83.27 403 GLU C N 1
ATOM 2537 C CA . GLU C 1 111 ? 6.071 -49.925 52.160 1.00 87.23 403 GLU C CA 1
ATOM 2538 C C . GLU C 1 111 ? 5.492 -48.652 52.750 1.00 87.30 403 GLU C C 1
ATOM 2539 O O . GLU C 1 111 ? 6.221 -47.742 53.155 1.00 85.40 403 GLU C O 1
ATOM 2545 N N . CYS C 1 112 ? 4.167 -48.607 52.793 1.00 76.84 404 CYS C N 1
ATOM 2546 C CA . CYS C 1 112 ? 3.436 -47.583 53.514 1.00 89.00 404 CYS C CA 1
ATOM 2547 C C . CYS C 1 112 ? 2.628 -48.236 54.623 1.00 86.68 404 CYS C C 1
ATOM 2548 O O . CYS C 1 112 ? 2.311 -49.428 54.575 1.00 95.17 404 CYS C O 1
ATOM 2551 N N . GLY C 1 113 ? 2.295 -47.439 55.626 1.00 81.42 405 GLY C N 1
ATOM 2552 C CA . GLY C 1 113 ? 1.503 -47.956 56.722 1.00 109.94 405 GLY C CA 1
ATOM 2553 C C . GLY C 1 113 ? 0.994 -46.829 57.585 1.00 124.55 405 GLY C C 1
ATOM 2554 O O . GLY C 1 113 ? 1.361 -45.663 57.415 1.00 147.50 405 GLY C O 1
ATOM 2555 N N . CYS C 1 114 ? 0.131 -47.203 58.517 1.00 78.65 406 CYS C N 1
ATOM 2556 C CA . CYS C 1 114 ? -0.469 -46.255 59.435 1.00 69.76 406 CYS C CA 1
ATOM 2557 C C . CYS C 1 114 ? 0.435 -46.121 60.652 1.00 107.15 406 CYS C C 1
ATOM 2558 O O . CYS C 1 114 ? 1.000 -47.108 61.132 1.00 140.80 406 CYS C O 1
ATOM 2561 N N . ALA C 1 115 ? 0.577 -44.895 61.145 1.00 108.96 407 ALA C N 1
ATOM 2562 C CA . ALA C 1 115 ? 1.460 -44.641 62.277 1.00 111.06 407 ALA C CA 1
ATOM 2563 C C . ALA C 1 115 ? 0.899 -45.205 63.578 1.00 128.89 407 ALA C C 1
ATOM 2564 O O . ALA C 1 115 ? -0.229 -45.699 63.629 1.00 141.34 407 ALA C O 1
ATOM 2567 N N . GLU D 2 5 ? 12.161 5.440 38.214 1.00 146.02 31 GLU E N 1
ATOM 2568 C CA . GLU D 2 5 ? 11.665 5.524 36.845 1.00 148.64 31 GLU E CA 1
ATOM 2569 C C . GLU D 2 5 ? 12.810 5.446 35.840 1.00 153.21 31 GLU E C 1
ATOM 2570 O O . GLU D 2 5 ? 13.926 5.884 36.120 1.00 128.47 31 GLU E O 1
ATOM 2572 N N . ARG D 2 6 ? 12.523 4.886 34.668 1.00 167.64 32 ARG E N 1
ATOM 2573 C CA . ARG D 2 6 ? 13.511 4.711 33.615 1.00 157.65 32 ARG E CA 1
ATOM 2574 C C . ARG D 2 6 ? 12.962 5.253 32.304 1.00 164.08 32 ARG E C 1
ATOM 2575 O O . ARG D 2 6 ? 11.754 5.215 32.056 1.00 172.79 32 ARG E O 1
ATOM 2577 N N . LEU D 2 7 ? 13.860 5.768 31.470 1.00 166.89 33 LEU E N 1
ATOM 2578 C CA . LEU D 2 7 ? 13.505 6.268 30.150 1.00 156.90 33 LEU E CA 1
ATOM 2579 C C . LEU D 2 7 ? 13.810 5.198 29.111 1.00 154.05 33 LEU E C 1
ATOM 2580 O O . LEU D 2 7 ? 14.919 4.656 29.076 1.00 153.15 33 LEU E O 1
ATOM 2582 N N . CYS D 2 8 ? 12.828 4.902 28.266 1.00 136.53 34 CYS E N 1
ATOM 2583 C CA . CYS D 2 8 ? 12.915 3.815 27.304 1.00 134.09 34 CYS E CA 1
ATOM 2584 C C . CYS D 2 8 ? 12.564 4.331 25.917 1.00 132.19 34 CYS E C 1
ATOM 2585 O O . CYS D 2 8 ? 11.861 5.332 25.764 1.00 140.71 34 CYS E O 1
ATOM 2588 N N . ALA D 2 9 ? 13.070 3.640 24.900 1.00 115.15 35 ALA E N 1
ATOM 2589 C CA . ALA D 2 9 ? 12.633 3.931 23.545 1.00 127.65 35 ALA E CA 1
ATOM 2590 C C . ALA D 2 9 ? 11.173 3.525 23.379 1.00 158.13 35 ALA E C 1
ATOM 2591 O O . ALA D 2 9 ? 10.685 2.595 24.026 1.00 169.52 35 ALA E O 1
ATOM 2593 N N . PHE D 2 10 ? 10.467 4.246 22.511 1.00 164.67 36 PHE E N 1
ATOM 2594 C CA . PHE D 2 10 ? 9.034 4.053 22.352 1.00 181.76 36 PHE E CA 1
ATOM 2595 C C . PHE D 2 10 ? 8.663 4.042 20.878 1.00 183.52 36 PHE E C 1
ATOM 2596 O O . PHE D 2 10 ? 9.240 4.782 20.076 1.00 177.95 36 PHE E O 1
ATOM 2604 N N . LYS D 2 11 ? 7.685 3.204 20.538 1.00 186.90 37 LYS E N 1
ATOM 2605 C CA . LYS D 2 11 ? 7.119 3.150 19.196 1.00 181.43 37 LYS E CA 1
ATOM 2606 C C . LYS D 2 11 ? 5.846 2.316 19.210 1.00 190.01 37 LYS E C 1
ATOM 2607 O O . LYS D 2 11 ? 5.875 1.136 19.575 1.00 183.47 37 LYS E O 1
ATOM 2609 N N . ASP D 2 12 ? 4.729 2.915 18.820 1.00 209.72 38 ASP E N 1
ATOM 2610 C CA . ASP D 2 12 ? 3.462 2.197 18.835 1.00 207.25 38 ASP E CA 1
ATOM 2611 C C . ASP D 2 12 ? 2.601 2.639 17.659 1.00 203.84 38 ASP E C 1
ATOM 2612 O O . ASP D 2 12 ? 2.029 3.736 17.692 1.00 208.66 38 ASP E O 1
ATOM 2617 N N . PRO D 2 13 ? 2.477 1.828 16.607 1.00 184.60 39 PRO E N 1
ATOM 2618 C CA . PRO D 2 13 ? 1.553 2.176 15.521 1.00 189.31 39 PRO E CA 1
ATOM 2619 C C . PRO D 2 13 ? 0.118 1.762 15.790 1.00 205.59 39 PRO E C 1
ATOM 2620 O O . PRO D 2 13 ? -0.730 1.924 14.906 1.00 196.11 39 PRO E O 1
ATOM 2624 N N . TYR D 2 14 ? -0.170 1.236 16.977 1.00 236.51 40 TYR E N 1
ATOM 2625 C CA . TYR D 2 14 ? -1.505 0.806 17.362 1.00 248.95 40 TYR E CA 1
ATOM 2626 C C . TYR D 2 14 ? -2.097 1.815 18.335 1.00 255.64 40 TYR E C 1
ATOM 2627 O O . TYR D 2 14 ? -1.389 2.359 19.187 1.00 264.29 40 TYR E O 1
ATOM 2636 N N . GLN D 2 15 ? -3.397 2.059 18.207 1.00 243.38 41 GLN E N 1
ATOM 2637 C CA . GLN D 2 15 ? -4.070 3.029 19.062 1.00 225.58 41 GLN E CA 1
ATOM 2638 C C . GLN D 2 15 ? -4.658 2.358 20.299 1.00 207.77 41 GLN E C 1
ATOM 2639 O O . GLN D 2 15 ? -4.033 2.330 21.359 1.00 195.68 41 GLN E O 1
ATOM 2645 N N . HIS D 2 27 ? 5.240 8.996 20.217 1.00 161.19 53 HIS E N 1
ATOM 2646 C CA . HIS D 2 27 ? 6.565 9.514 20.542 1.00 171.43 53 HIS E CA 1
ATOM 2647 C C . HIS D 2 27 ? 6.810 10.855 19.860 1.00 188.53 53 HIS E C 1
ATOM 2648 O O . HIS D 2 27 ? 7.188 10.900 18.689 1.00 203.60 53 HIS E O 1
ATOM 2650 N N . GLU D 2 28 ? 6.569 11.950 20.585 1.00 194.47 54 GLU E N 1
ATOM 2651 C CA . GLU D 2 28 ? 6.900 13.265 20.047 1.00 196.48 54 GLU E CA 1
ATOM 2652 C C . GLU D 2 28 ? 8.406 13.423 19.861 1.00 209.62 54 GLU E C 1
ATOM 2653 O O . GLU D 2 28 ? 8.871 13.774 18.770 1.00 202.85 54 GLU E O 1
ATOM 2655 N N . ASN D 2 29 ? 9.187 13.159 20.911 1.00 218.25 55 ASN E N 1
ATOM 2656 C CA . ASN D 2 29 ? 10.639 13.127 20.800 1.00 220.44 55 ASN E CA 1
ATOM 2657 C C . ASN D 2 29 ? 11.230 11.740 21.020 1.00 208.48 55 ASN E C 1
ATOM 2658 O O . ASN D 2 29 ? 12.443 11.569 20.857 1.00 198.23 55 ASN E O 1
ATOM 2663 N N . GLY D 2 30 ? 10.411 10.755 21.380 1.00 217.42 56 GLY E N 1
ATOM 2664 C CA . GLY D 2 30 ? 10.876 9.396 21.577 1.00 201.86 56 GLY E CA 1
ATOM 2665 C C . GLY D 2 30 ? 11.348 9.087 22.984 1.00 184.32 56 GLY E C 1
ATOM 2666 O O . GLY D 2 30 ? 12.357 8.399 23.170 1.00 140.57 56 GLY E O 1
ATOM 2667 N N . THR D 2 31 ? 10.628 9.588 23.985 1.00 225.96 57 THR E N 1
ATOM 2668 C CA . THR D 2 31 ? 10.914 9.285 25.379 1.00 240.11 57 THR E CA 1
ATOM 2669 C C . THR D 2 31 ? 9.628 8.823 26.048 1.00 238.07 57 THR E C 1
ATOM 2670 O O . THR D 2 31 ? 8.525 9.101 25.573 1.00 244.30 57 THR E O 1
ATOM 2674 N N . ILE D 2 32 ? 9.774 8.113 27.163 1.00 222.32 58 ILE E N 1
ATOM 2675 C CA . ILE D 2 32 ? 8.613 7.638 27.908 1.00 207.94 58 ILE E CA 1
ATOM 2676 C C . ILE D 2 32 ? 8.964 7.584 29.388 1.00 208.28 58 ILE E C 1
ATOM 2677 O O . ILE D 2 32 ? 10.044 7.119 29.765 1.00 201.50 58 ILE E O 1
ATOM 2682 N N . LEU D 2 33 ? 8.064 8.092 30.227 1.00 216.19 59 LEU E N 1
ATOM 2683 C CA . LEU D 2 33 ? 8.212 7.997 31.674 1.00 219.97 59 LEU E CA 1
ATOM 2684 C C . LEU D 2 33 ? 7.579 6.686 32.127 1.00 206.23 59 LEU E C 1
ATOM 2685 O O . LEU D 2 33 ? 6.358 6.518 32.042 1.00 202.70 59 LEU E O 1
ATOM 2690 N N . CYS D 2 34 ? 8.400 5.758 32.610 1.00 187.48 60 CYS E N 1
ATOM 2691 C CA . CYS D 2 34 ? 7.893 4.489 33.108 1.00 186.70 60 CYS E CA 1
ATOM 2692 C C . CYS D 2 34 ? 7.547 4.615 34.585 1.00 173.24 60 CYS E C 1
ATOM 2693 O O . CYS D 2 34 ? 8.180 5.374 35.325 1.00 181.25 60 CYS E O 1
ATOM 2696 N N . SER D 2 35 ? 6.521 3.880 35.006 1.00 162.65 61 SER E N 1
ATOM 2697 C CA . SER D 2 35 ? 6.214 3.808 36.426 1.00 162.02 61 SER E CA 1
ATOM 2698 C C . SER D 2 35 ? 7.415 3.267 37.199 1.00 179.56 61 SER E C 1
ATOM 2699 O O . SER D 2 35 ? 8.275 2.565 36.657 1.00 182.35 61 SER E O 1
ATOM 2702 N N . LYS D 2 36 ? 7.467 3.612 38.484 1.00 193.34 62 LYS E N 1
ATOM 2703 C CA . LYS D 2 36 ? 8.597 3.240 39.328 1.00 194.54 62 LYS E CA 1
ATOM 2704 C C . LYS D 2 36 ? 8.762 1.725 39.375 1.00 188.64 62 LYS E C 1
ATOM 2705 O O . LYS D 2 36 ? 7.833 1.002 39.749 1.00 185.90 62 LYS E O 1
ATOM 2707 N N . GLY D 2 37 ? 9.940 1.245 38.987 1.00 192.81 63 GLY E N 1
ATOM 2708 C CA . GLY D 2 37 ? 10.236 -0.172 39.001 1.00 186.61 63 GLY E CA 1
ATOM 2709 C C . GLY D 2 37 ? 10.041 -0.912 37.696 1.00 197.82 63 GLY E C 1
ATOM 2710 O O . GLY D 2 37 ? 10.169 -2.142 37.682 1.00 199.57 63 GLY E O 1
ATOM 2711 N N . SER D 2 38 ? 9.737 -0.214 36.608 1.00 193.54 64 SER E N 1
ATOM 2712 C CA . SER D 2 38 ? 9.559 -0.837 35.306 1.00 171.41 64 SER E CA 1
ATOM 2713 C C . SER D 2 38 ? 10.883 -0.877 34.545 1.00 134.78 64 SER E C 1
ATOM 2714 O O . SER D 2 38 ? 11.866 -0.231 34.915 1.00 135.49 64 SER E O 1
ATOM 2717 N N . THR D 2 39 ? 10.901 -1.654 33.468 1.00 115.93 65 THR E N 1
ATOM 2718 C CA . THR D 2 39 ? 12.066 -1.770 32.603 1.00 126.29 65 THR E CA 1
ATOM 2719 C C . THR D 2 39 ? 11.679 -1.387 31.173 1.00 130.19 65 THR E C 1
ATOM 2720 O O . THR D 2 39 ? 10.555 -0.953 30.904 1.00 126.93 65 THR E O 1
ATOM 2724 N N . CYS D 2 40 ? 12.623 -1.555 30.253 1.00 126.60 66 CYS E N 1
ATOM 2725 C CA . CYS D 2 40 ? 12.420 -1.257 28.844 1.00 124.77 66 CYS E CA 1
ATOM 2726 C C . CYS D 2 40 ? 12.233 -2.553 28.068 1.00 122.42 66 CYS E C 1
ATOM 2727 O O . CYS D 2 40 ? 12.829 -3.576 28.400 1.00 105.88 66 CYS E O 1
ATOM 2730 N N . TYR D 2 41 ? 11.401 -2.503 27.027 1.00 128.95 67 TYR E N 1
ATOM 2731 C CA . TYR D 2 41 ? 11.216 -3.644 26.140 1.00 126.37 67 TYR E CA 1
ATOM 2732 C C . TYR D 2 41 ? 11.180 -3.170 24.692 1.00 132.05 67 TYR E C 1
ATOM 2733 O O . TYR D 2 41 ? 11.038 -1.978 24.405 1.00 105.03 67 TYR E O 1
ATOM 2742 N N . GLY D 2 42 ? 11.317 -4.127 23.775 1.00 139.90 68 GLY E N 1
ATOM 2743 C CA . GLY D 2 42 ? 11.186 -3.855 22.355 1.00 133.69 68 GLY E CA 1
ATOM 2744 C C . GLY D 2 42 ? 10.817 -5.085 21.546 1.00 139.83 68 GLY E C 1
ATOM 2745 O O . GLY D 2 42 ? 11.344 -6.174 21.792 1.00 130.26 68 GLY E O 1
ATOM 2746 N N . LEU D 2 43 ? 9.912 -4.929 20.581 1.00 140.80 69 LEU E N 1
ATOM 2747 C CA . LEU D 2 43 ? 9.472 -6.026 19.727 1.00 150.92 69 LEU E CA 1
ATOM 2748 C C . LEU D 2 43 ? 9.748 -5.688 18.268 1.00 160.43 69 LEU E C 1
ATOM 2749 O O . LEU D 2 43 ? 9.313 -4.642 17.775 1.00 148.07 69 LEU E O 1
ATOM 2754 N N . TRP D 2 44 ? 10.455 -6.583 17.580 1.00 161.70 70 TRP E N 1
ATOM 2755 C CA . TRP D 2 44 ? 10.753 -6.454 16.162 1.00 167.61 70 TRP E CA 1
ATOM 2756 C C . TRP D 2 44 ? 10.145 -7.616 15.386 1.00 185.62 70 TRP E C 1
ATOM 2757 O O . TRP D 2 44 ? 9.925 -8.701 15.932 1.00 181.94 70 TRP E O 1
ATOM 2768 N N . GLU D 2 45 ? 9.871 -7.377 14.106 1.00 201.30 71 GLU E N 1
ATOM 2769 C CA . GLU D 2 45 ? 9.418 -8.439 13.214 1.00 202.74 71 GLU E CA 1
ATOM 2770 C C . GLU D 2 45 ? 10.485 -8.721 12.161 1.00 202.77 71 GLU E C 1
ATOM 2771 O O . GLU D 2 45 ? 10.788 -9.876 11.862 1.00 203.25 71 GLU E O 1
ATOM 2777 N N . GLY D 2 49 ? 11.007 -11.469 8.471 1.00 184.19 75 GLY E N 1
ATOM 2778 C CA . GLY D 2 49 ? 11.450 -10.896 7.212 1.00 188.41 75 GLY E CA 1
ATOM 2779 C C . GLY D 2 49 ? 12.576 -9.900 7.393 1.00 196.92 75 GLY E C 1
ATOM 2780 O O . GLY D 2 49 ? 13.545 -10.172 8.103 1.00 194.65 75 GLY E O 1
ATOM 2781 N N . ASP D 2 50 ? 12.455 -8.735 6.760 1.00 206.38 76 ASP E N 1
ATOM 2782 C CA . ASP D 2 50 ? 13.463 -7.698 6.921 1.00 205.15 76 ASP E CA 1
ATOM 2783 C C . ASP D 2 50 ? 13.169 -7.005 8.243 1.00 208.09 76 ASP E C 1
ATOM 2784 O O . ASP D 2 50 ? 12.084 -6.442 8.427 1.00 213.27 76 ASP E O 1
ATOM 2789 N N . ILE D 2 51 ? 14.140 -7.011 9.149 1.00 207.50 77 ILE E N 1
ATOM 2790 C CA . ILE D 2 51 ? 13.825 -6.842 10.563 1.00 200.05 77 ILE E CA 1
ATOM 2791 C C . ILE D 2 51 ? 13.664 -5.361 10.891 1.00 183.86 77 ILE E C 1
ATOM 2792 O O . ILE D 2 51 ? 14.644 -4.616 10.970 1.00 170.28 77 ILE E O 1
ATOM 2797 N N . ASN D 2 52 ? 12.413 -4.941 11.079 1.00 196.41 78 ASN E N 1
ATOM 2798 C CA . ASN D 2 52 ? 12.026 -3.603 11.499 1.00 205.05 78 ASN E CA 1
ATOM 2799 C C . ASN D 2 52 ? 11.178 -3.688 12.765 1.00 196.91 78 ASN E C 1
ATOM 2800 O O . ASN D 2 52 ? 10.608 -4.733 13.095 1.00 192.36 78 ASN E O 1
ATOM 2805 N N . LEU D 2 53 ? 11.112 -2.564 13.469 1.00 183.57 79 LEU E N 1
ATOM 2806 C CA . LEU D 2 53 ? 10.521 -2.487 14.797 1.00 162.98 79 LEU E CA 1
ATOM 2807 C C . LEU D 2 53 ? 9.002 -2.383 14.765 1.00 158.39 79 LEU E C 1
ATOM 2808 O O . LEU D 2 53 ? 8.424 -1.694 13.920 1.00 151.03 79 LEU E O 1
ATOM 2813 N N . VAL D 2 54 ? 8.361 -3.093 15.694 1.00 145.85 80 VAL E N 1
ATOM 2814 C CA . VAL D 2 54 ? 6.914 -3.086 15.835 1.00 135.54 80 VAL E CA 1
ATOM 2815 C C . VAL D 2 54 ? 6.481 -2.331 17.087 1.00 134.73 80 VAL E C 1
ATOM 2816 O O . VAL D 2 54 ? 5.498 -1.588 17.053 1.00 125.64 80 VAL E O 1
ATOM 2820 N N . LYS D 2 55 ? 7.205 -2.493 18.195 1.00 154.17 81 LYS E N 1
ATOM 2821 C CA . LYS D 2 55 ? 6.809 -1.837 19.435 1.00 163.79 81 LYS E CA 1
ATOM 2822 C C . LYS D 2 55 ? 8.006 -1.692 20.367 1.00 156.58 81 LYS E C 1
ATOM 2823 O O . LYS D 2 55 ? 8.889 -2.552 20.409 1.00 154.57 81 LYS E O 1
ATOM 2829 N N . GLN D 2 56 ? 8.015 -0.584 21.110 1.00 148.20 82 GLN E N 1
ATOM 2830 C CA . GLN D 2 56 ? 8.977 -0.319 22.172 1.00 145.22 82 GLN E CA 1
ATOM 2831 C C . GLN D 2 56 ? 8.274 0.448 23.281 1.00 160.53 82 GLN E C 1
ATOM 2832 O O . GLN D 2 56 ? 7.324 1.193 23.029 1.00 172.49 82 GLN E O 1
ATOM 2838 N N . GLY D 2 57 ? 8.745 0.263 24.512 1.00 154.40 83 GLY E N 1
ATOM 2839 C CA . GLY D 2 57 ? 8.188 1.025 25.621 1.00 144.78 83 GLY E CA 1
ATOM 2840 C C . GLY D 2 57 ? 8.614 0.472 26.965 1.00 127.17 83 GLY E C 1
ATOM 2841 O O . GLY D 2 57 ? 9.715 -0.072 27.112 1.00 105.95 83 GLY E O 1
ATOM 2842 N N . CYS D 2 58 ? 7.721 0.615 27.942 1.00 117.08 84 CYS E N 1
ATOM 2843 C CA . CYS D 2 58 ? 7.997 0.236 29.321 1.00 122.71 84 CYS E CA 1
ATOM 2844 C C . CYS D 2 58 ? 7.445 -1.155 29.591 1.00 119.96 84 CYS E C 1
ATOM 2845 O O . CYS D 2 58 ? 6.305 -1.460 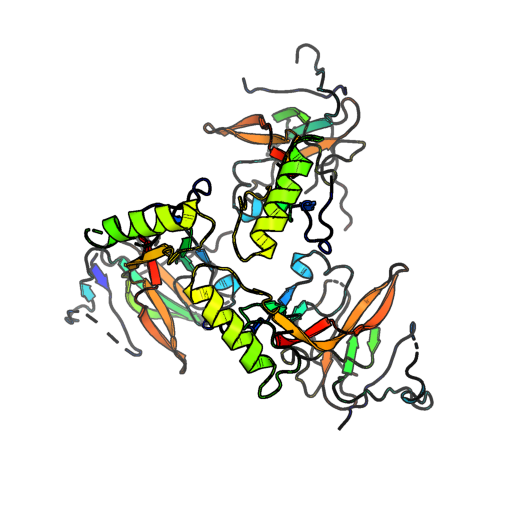29.227 1.00 124.75 84 CYS E O 1
ATOM 2848 N N . TRP D 2 59 ? 8.258 -1.989 30.229 1.00 112.84 85 TRP E N 1
ATOM 2849 C CA . TRP D 2 59 ? 7.893 -3.358 30.575 1.00 111.46 85 TRP E CA 1
ATOM 2850 C C . TRP D 2 59 ? 7.858 -3.454 32.094 1.00 137.75 85 TRP E C 1
ATOM 285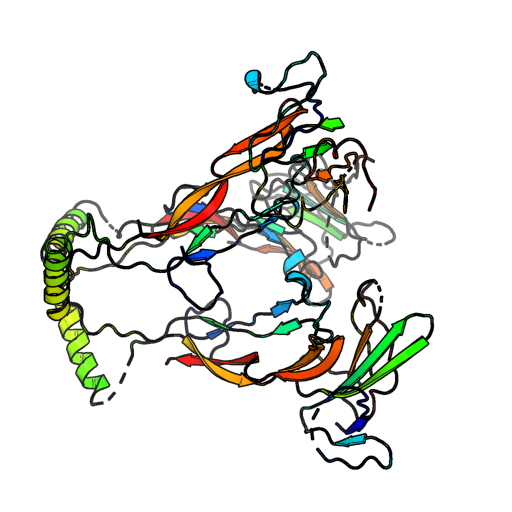1 O O . TRP D 2 59 ? 8.908 -3.538 32.739 1.00 154.38 85 TRP E O 1
ATOM 2862 N N . SER D 2 60 ? 6.661 -3.448 32.671 1.00 155.28 86 SER E N 1
ATOM 2863 C CA . SER D 2 60 ? 6.534 -3.427 34.118 1.00 178.58 86 SER E CA 1
ATOM 2864 C C . SER D 2 60 ? 6.458 -4.831 34.690 1.00 166.01 86 SER E C 1
ATOM 2865 O O . SER D 2 60 ? 6.202 -4.991 35.887 1.00 168.27 86 SER E O 1
ATOM 2868 N N . HIS D 2 61 ? 6.667 -5.850 33.856 1.00 172.16 87 HIS E N 1
ATOM 2869 C CA . HIS D 2 61 ? 6.810 -7.218 34.334 1.00 193.55 87 HIS E CA 1
ATOM 2870 C C . HIS D 2 61 ? 8.166 -7.442 34.985 1.00 199.34 87 HIS E C 1
ATOM 2871 O O . HIS D 2 61 ? 9.128 -7.830 34.314 1.00 205.13 87 HIS E O 1
ATOM 2878 N N . ILE D 2 62 ? 8.255 -7.163 36.282 1.00 203.39 88 ILE E N 1
ATOM 2879 C CA . ILE D 2 62 ? 9.229 -7.829 37.133 1.00 202.65 88 ILE E CA 1
ATOM 2880 C C . ILE D 2 62 ? 8.495 -9.016 37.739 1.00 202.61 88 ILE E C 1
ATOM 2881 O O . ILE D 2 62 ? 7.363 -9.321 37.344 1.00 201.22 88 ILE E O 1
ATOM 2886 N N . GLY D 2 63 ? 9.121 -9.693 38.697 1.00 196.01 89 GLY E N 1
ATOM 2887 C CA . GLY D 2 63 ? 8.584 -10.955 39.164 1.00 190.46 89 GLY E CA 1
ATOM 2888 C C . GLY D 2 63 ? 8.878 -12.114 38.244 1.00 187.11 89 GLY E C 1
ATOM 2889 O O . GLY D 2 63 ? 8.111 -13.083 38.215 1.00 175.80 89 GLY E O 1
ATOM 2890 N N . ASP D 2 64 ? 9.934 -12.007 37.438 1.00 199.60 90 ASP E N 1
ATOM 2891 C CA . ASP D 2 64 ? 10.508 -13.078 36.633 1.00 195.79 90 ASP E CA 1
ATOM 2892 C C . ASP D 2 64 ? 11.872 -12.593 36.153 1.00 210.79 90 ASP E C 1
ATOM 2893 O O . ASP D 2 64 ? 12.054 -12.326 34.956 1.00 209.78 90 ASP E O 1
ATOM 2898 N N . PRO D 2 65 ? 12.859 -12.461 37.056 1.00 213.13 91 PRO E N 1
ATOM 2899 C CA . PRO D 2 65 ? 14.151 -11.889 36.656 1.00 208.10 91 PRO E CA 1
ATOM 2900 C C . PRO D 2 65 ? 14.914 -12.771 35.682 1.00 202.83 91 PRO E C 1
ATOM 2901 O O . PRO D 2 65 ? 15.992 -12.394 35.215 1.00 187.06 91 PRO E O 1
ATOM 2905 N N . GLN D 2 66 ? 14.368 -13.949 35.367 1.00 225.05 92 GLN E N 1
ATOM 2906 C CA . GLN D 2 66 ? 14.917 -14.741 34.275 1.00 219.97 92 GLN E CA 1
ATOM 2907 C C . GLN D 2 66 ? 14.768 -14.046 32.931 1.00 216.63 92 GLN E C 1
ATOM 2908 O O . GLN D 2 66 ? 15.363 -14.498 31.947 1.00 218.60 92 GLN E O 1
ATOM 2914 N N . GLU D 2 67 ? 13.993 -12.966 32.864 1.00 195.34 93 GLU E N 1
ATOM 2915 C CA . GLU D 2 67 ? 13.681 -12.308 31.606 1.00 164.67 93 GLU E CA 1
ATOM 2916 C C . GLU D 2 67 ? 14.182 -10.876 31.507 1.00 178.88 93 GLU E C 1
ATOM 2917 O O . GLU D 2 67 ? 14.583 -10.464 30.418 1.00 190.68 93 GLU E O 1
ATOM 2919 N N . CYS D 2 68 ? 14.211 -10.118 32.603 1.00 176.25 94 CYS E N 1
ATOM 2920 C CA . CYS D 2 68 ? 14.474 -8.686 32.526 1.00 184.98 94 CYS E CA 1
ATOM 2921 C C . CYS D 2 68 ? 15.702 -8.280 33.331 1.00 200.33 94 CYS E C 1
ATOM 2922 O O . CYS D 2 68 ? 15.748 -7.195 33.916 1.00 200.24 94 CYS E O 1
ATOM 2925 N N . HIS D 2 69 ? 16.716 -9.137 33.376 1.00 221.24 95 HIS E N 1
ATOM 2926 C CA . HIS D 2 69 ? 17.997 -8.795 33.989 1.00 211.57 95 HIS E CA 1
ATOM 2927 C C . HIS D 2 69 ? 19.010 -8.672 32.853 1.00 212.91 95 HIS E C 1
ATOM 2928 O O . HIS D 2 69 ? 19.659 -9.650 32.478 1.00 211.87 95 HIS E O 1
ATOM 2930 N N . TYR D 2 70 ? 19.161 -7.462 32.319 1.00 201.36 96 TYR E N 1
ATOM 2931 C CA . TYR D 2 70 ? 20.073 -7.250 31.204 1.00 198.54 96 TYR E CA 1
ATOM 2932 C C . TYR D 2 70 ? 20.572 -5.815 31.195 1.00 179.57 96 TYR E C 1
ATOM 2933 O O . TYR D 2 70 ? 19.794 -4.878 31.393 1.00 163.43 96 TYR E O 1
ATOM 2942 N N . GLU D 2 71 ? 21.876 -5.651 30.962 1.00 176.94 97 GLU E N 1
ATOM 2943 C CA . GLU D 2 71 ? 22.416 -4.313 30.756 1.00 191.66 97 GLU E CA 1
ATOM 2944 C C . GLU D 2 71 ? 21.907 -3.726 29.446 1.00 209.17 97 GLU E C 1
ATOM 2945 O O . GLU D 2 71 ? 21.554 -2.542 29.380 1.00 215.14 97 GLU E O 1
ATOM 2947 N N . GLU D 2 72 ? 21.869 -4.539 28.393 1.00 208.41 98 GLU E N 1
ATOM 2948 C CA . GLU D 2 72 ? 21.340 -4.146 27.098 1.00 183.33 98 GLU E CA 1
ATOM 2949 C C . GLU D 2 72 ? 20.254 -5.127 26.670 1.00 186.09 98 GLU E C 1
ATOM 2950 O O . GLU D 2 72 ? 20.161 -6.245 27.180 1.00 181.17 98 GLU E O 1
ATOM 2952 N N . CYS D 2 73 ? 19.423 -4.681 25.732 1.00 180.14 99 CYS E N 1
ATOM 2953 C CA . CYS D 2 73 ? 18.393 -5.529 25.140 1.00 177.39 99 CYS E CA 1
ATOM 2954 C C . CYS D 2 73 ? 18.986 -6.821 24.585 1.00 188.81 99 CYS E C 1
ATOM 2955 O O . CYS D 2 73 ? 19.923 -6.793 23.785 1.00 206.83 99 CYS E O 1
ATOM 2958 N N . VAL D 2 74 ? 18.447 -7.960 25.034 1.00 180.55 100 VAL E N 1
ATOM 2959 C CA . VAL D 2 74 ? 18.908 -9.283 24.615 1.00 182.42 100 VAL E CA 1
ATOM 2960 C C . VAL D 2 74 ? 17.707 -10.143 24.242 1.00 196.59 100 VAL E C 1
ATOM 2961 O O . VAL D 2 74 ? 16.774 -10.298 25.038 1.00 202.14 100 VAL E O 1
ATOM 2965 N N . VAL D 2 75 ? 17.744 -10.714 23.038 1.00 196.81 101 VAL E N 1
ATOM 2966 C CA . VAL D 2 75 ? 16.772 -11.695 22.562 1.00 195.72 101 VAL E CA 1
ATOM 2967 C C . VAL D 2 75 ? 17.305 -13.103 22.797 1.00 200.71 101 VAL E C 1
ATOM 2968 O O . VAL D 2 75 ? 18.497 -13.370 22.594 1.00 205.59 101 VAL E O 1
ATOM 2972 N N . THR D 2 76 ? 16.427 -14.005 23.229 1.00 197.65 102 THR E N 1
ATOM 2973 C CA . THR D 2 76 ? 16.825 -15.366 23.577 1.00 185.23 102 THR E CA 1
ATOM 2974 C C . THR D 2 76 ? 16.208 -16.356 22.594 1.00 186.98 102 THR E C 1
ATOM 2975 O O . THR D 2 76 ? 16.684 -17.481 22.444 1.00 189.81 102 THR E O 1
ATOM 2979 N N . ILE D 2 82 ? 2.438 -21.848 18.990 1.00 184.40 108 ILE E N 1
ATOM 2980 C CA . ILE D 2 82 ? 3.795 -21.853 18.459 1.00 196.03 108 ILE E CA 1
ATOM 2981 C C . ILE D 2 82 ? 4.109 -20.505 17.820 1.00 207.22 108 ILE E C 1
ATOM 2982 O O . ILE D 2 82 ? 3.224 -19.841 17.281 1.00 211.91 108 ILE E O 1
ATOM 2984 N N . GLN D 2 83 ? 5.376 -20.108 17.884 1.00 201.11 109 GLN E N 1
ATOM 2985 C CA . GLN D 2 83 ? 5.812 -18.811 17.393 1.00 207.16 109 GLN E CA 1
ATOM 2986 C C . GLN D 2 83 ? 6.227 -18.900 15.928 1.00 205.13 109 GLN E C 1
ATOM 2987 O O . GLN D 2 83 ? 6.658 -19.952 15.446 1.00 198.29 109 GLN E O 1
ATOM 2993 N N . ASN D 2 84 ? 6.066 -17.779 15.216 1.00 202.35 110 ASN E N 1
ATOM 2994 C CA . ASN D 2 84 ? 6.575 -17.662 13.853 1.00 207.26 110 ASN E CA 1
ATOM 2995 C C . ASN D 2 84 ? 8.046 -18.045 13.766 1.00 219.66 110 ASN E C 1
ATOM 2996 O O . ASN D 2 84 ? 8.475 -18.692 12.804 1.00 219.68 110 ASN E O 1
ATOM 3001 N N . GLY D 2 85 ? 8.834 -17.657 14.767 1.00 214.62 111 GLY E N 1
ATOM 3002 C CA . GLY D 2 85 ? 10.275 -17.709 14.677 1.00 213.13 111 GLY E CA 1
ATOM 3003 C C . GLY D 2 85 ? 10.906 -16.442 14.148 1.00 202.50 111 GLY E C 1
ATOM 3004 O O . GLY D 2 85 ? 12.134 -16.303 14.210 1.00 200.32 111 GLY E O 1
ATOM 3005 N N . THR D 2 86 ? 10.099 -15.513 13.634 1.00 194.54 112 THR E N 1
ATOM 3006 C CA . THR D 2 86 ? 10.582 -14.238 13.123 1.00 193.27 112 THR E CA 1
ATOM 3007 C C . THR D 2 86 ? 10.656 -13.157 14.191 1.00 202.20 112 THR E C 1
ATOM 3008 O O . THR D 2 86 ? 11.434 -12.208 14.039 1.00 204.55 112 THR E O 1
ATOM 3012 N N . TYR D 2 87 ? 9.869 -13.272 15.258 1.00 199.81 113 TYR E N 1
ATOM 3013 C CA . TYR D 2 87 ? 9.755 -12.202 16.236 1.00 180.98 113 TYR E CA 1
ATOM 3014 C C . TYR D 2 87 ? 10.913 -12.238 17.225 1.00 193.25 113 TYR E C 1
ATOM 3015 O O . TYR D 2 87 ? 11.429 -13.303 17.577 1.00 191.60 113 TYR E O 1
ATOM 3024 N N . ARG D 2 88 ? 11.316 -11.052 17.676 1.00 186.02 114 ARG E N 1
ATOM 3025 C CA . ARG D 2 88 ? 12.407 -10.897 18.632 1.00 170.49 114 ARG E CA 1
ATOM 3026 C C . ARG D 2 88 ? 11.964 -9.935 19.727 1.00 152.04 114 ARG E C 1
ATOM 3027 O O . ARG D 2 88 ? 11.785 -8.740 19.474 1.00 150.25 114 ARG E O 1
ATOM 3029 N N . PHE D 2 89 ? 11.783 -10.455 20.938 1.00 137.00 115 PHE E N 1
ATOM 3030 C CA . PHE D 2 89 ? 11.381 -9.661 22.089 1.00 113.74 115 PHE E CA 1
ATOM 3031 C C . PHE D 2 89 ? 12.515 -9.634 23.104 1.00 130.70 115 PHE E C 1
ATOM 3032 O O . PHE D 2 89 ? 13.184 -10.648 23.328 1.00 139.90 115 PHE E O 1
ATOM 3040 N N . CYS D 2 90 ? 12.731 -8.471 23.714 1.00 139.95 116 CYS E N 1
ATOM 3041 C CA . CYS D 2 90 ? 13.677 -8.352 24.810 1.00 151.01 116 CYS E CA 1
ATOM 3042 C C . CYS D 2 90 ? 13.090 -7.457 25.887 1.00 155.59 116 CYS E C 1
ATOM 3043 O O . CYS D 2 90 ? 12.074 -6.784 25.691 1.00 147.99 116 CYS E O 1
ATOM 3046 N N . CYS D 2 91 ? 13.748 -7.467 27.041 1.00 154.27 117 CYS E N 1
ATOM 3047 C CA . CYS D 2 91 ? 13.612 -6.399 28.017 1.00 144.83 117 CYS E CA 1
ATOM 3048 C C . CYS D 2 91 ? 14.972 -6.166 28.660 1.00 134.27 117 CYS E C 1
ATOM 3049 O O . CYS D 2 91 ? 15.766 -7.097 28.821 1.00 158.04 117 CYS E O 1
ATOM 3052 N N . CYS D 2 92 ? 15.235 -4.914 29.028 1.00 112.46 118 CYS E N 1
ATOM 3053 C CA . CYS D 2 92 ? 16.513 -4.549 29.622 1.00 115.04 118 CYS E CA 1
ATOM 3054 C C . CYS D 2 92 ? 16.297 -3.426 30.628 1.00 133.36 118 CYS E C 1
ATOM 3055 O O . CYS D 2 92 ? 15.219 -2.833 30.708 1.00 131.75 118 CYS E O 1
ATOM 3058 N N . SER D 2 93 ? 17.346 -3.138 31.401 1.00 132.67 119 SER E N 1
ATOM 3059 C CA . SER D 2 93 ? 17.207 -2.377 32.638 1.00 135.44 119 SER E CA 1
ATOM 3060 C C . SER D 2 93 ? 17.609 -0.910 32.536 1.00 144.30 119 SER E C 1
ATOM 3061 O O . SER D 2 93 ? 17.109 -0.096 33.318 1.00 133.59 119 SER E O 1
ATOM 3064 N N . THR D 2 94 ? 18.487 -0.538 31.608 1.00 165.32 120 THR E N 1
ATOM 3065 C CA . THR D 2 94 ? 19.021 0.816 31.605 1.00 161.67 120 THR E CA 1
ATOM 3066 C C . THR D 2 94 ? 18.174 1.739 30.728 1.00 152.98 120 THR E C 1
ATOM 3067 O O . THR D 2 94 ? 17.163 1.340 30.143 1.00 152.57 120 THR E O 1
ATOM 3071 N N . ASP D 2 95 ? 18.591 3.001 30.647 1.00 152.08 121 ASP E N 1
ATOM 3072 C CA . ASP D 2 95 ? 17.874 3.996 29.858 1.00 158.63 121 ASP E CA 1
ATOM 3073 C C . ASP D 2 95 ? 18.091 3.743 28.371 1.00 177.08 121 ASP E C 1
ATOM 3074 O O . ASP D 2 95 ? 19.235 3.660 27.909 1.00 176.70 121 ASP E O 1
ATOM 3079 N N . LEU D 2 96 ? 16.994 3.609 27.626 1.00 173.21 122 LEU E N 1
ATOM 3080 C CA . LEU D 2 96 ? 16.991 3.528 26.168 1.00 167.97 122 LEU E CA 1
ATOM 3081 C C . LEU D 2 96 ? 17.715 2.297 25.638 1.00 158.62 122 LEU E C 1
ATOM 3082 O O . LEU D 2 96 ? 18.034 2.240 24.446 1.00 140.02 122 LEU E O 1
ATOM 3087 N N . CYS D 2 97 ? 17.995 1.311 26.493 1.00 157.93 123 CYS E N 1
ATOM 3088 C CA . CYS D 2 97 ? 18.736 0.131 26.063 1.00 153.95 123 CYS E CA 1
ATOM 3089 C C . CYS D 2 97 ? 17.966 -0.731 25.074 1.00 159.24 123 CYS E C 1
ATOM 3090 O O . CYS D 2 97 ? 18.571 -1.609 24.448 1.00 171.05 123 CYS E O 1
ATOM 3093 N N . ASN D 2 98 ? 16.662 -0.509 24.913 1.00 149.00 124 ASN E N 1
ATOM 3094 C CA . ASN D 2 98 ? 15.840 -1.331 24.036 1.00 146.18 124 ASN E CA 1
ATOM 3095 C C . ASN D 2 98 ? 15.908 -0.885 22.579 1.00 155.31 124 ASN E C 1
ATOM 3096 O O . ASN D 2 98 ? 14.964 -1.136 21.819 1.00 164.94 124 ASN E O 1
ATOM 3101 N N . VAL D 2 99 ? 17.000 -0.238 22.179 1.00 149.18 125 VAL E N 1
ATOM 3102 C CA . VAL D 2 99 ? 17.118 0.278 20.821 1.00 144.78 125 VAL E CA 1
ATOM 3103 C C . VAL D 2 99 ? 17.818 -0.730 19.914 1.00 158.58 125 VAL E C 1
ATOM 3104 O O . VAL D 2 99 ? 17.492 -0.825 18.725 1.00 160.26 125 VAL E O 1
ATOM 3108 N N . ASN D 2 100 ? 18.750 -1.507 20.457 1.00 170.41 126 ASN E N 1
ATOM 3109 C CA . ASN D 2 100 ? 19.438 -2.546 19.708 1.00 174.64 126 ASN E CA 1
ATOM 3110 C C . ASN D 2 100 ? 19.580 -3.778 20.587 1.00 157.47 126 ASN E C 1
ATOM 3111 O O . ASN D 2 100 ? 19.803 -3.663 21.796 1.00 146.25 126 ASN E O 1
ATOM 3113 N N . PHE D 2 101 ? 19.447 -4.953 19.981 1.00 150.24 127 PHE E N 1
ATOM 3114 C CA . PHE D 2 101 ? 19.538 -6.210 20.707 1.00 145.08 127 PHE E CA 1
ATOM 3115 C C . PHE D 2 101 ? 20.757 -6.989 20.239 1.00 163.67 127 PHE E C 1
ATOM 3116 O O . PHE D 2 101 ? 21.451 -6.599 19.296 1.00 190.13 127 PHE E O 1
ATOM 3124 N N . THR D 2 102 ? 21.017 -8.106 20.914 1.00 175.67 128 THR E N 1
ATOM 3125 C CA . THR D 2 102 ? 22.103 -8.976 20.491 1.00 195.00 128 THR E CA 1
ATOM 3126 C C . THR D 2 102 ? 21.846 -10.397 20.966 1.00 202.21 128 THR E C 1
ATOM 3127 O O . THR D 2 102 ? 21.210 -10.619 22.000 1.00 198.32 128 THR E O 1
ATOM 3131 N N . GLU D 2 103 ? 22.335 -11.353 20.182 1.00 214.57 129 GLU E N 1
ATOM 3132 C CA . GLU D 2 103 ? 22.252 -12.769 20.505 1.00 213.29 129 GLU E CA 1
ATOM 3133 C C . GLU D 2 103 ? 23.674 -13.301 20.598 1.00 233.19 129 GLU E C 1
ATOM 3134 O O . GLU D 2 103 ? 24.477 -13.080 19.685 1.00 241.94 129 GLU E O 1
ATOM 3140 N N . ASN D 2 104 ? 23.995 -13.999 21.694 1.00 245.91 130 ASN E N 1
ATOM 3141 C CA . ASN D 2 104 ? 25.338 -14.579 21.788 1.00 255.38 130 ASN E CA 1
ATOM 3142 C C . ASN D 2 104 ? 25.243 -15.911 22.541 1.00 260.24 130 ASN E C 1
ATOM 3143 O O . ASN D 2 104 ? 25.528 -16.009 23.737 1.00 269.14 130 ASN E O 1
ATOM 3148 N N . PHE D 2 105 ? 24.835 -16.949 21.828 1.00 248.26 131 PHE E N 1
ATOM 3149 C CA . PHE D 2 105 ? 24.779 -18.278 22.418 1.00 237.58 131 PHE E CA 1
ATOM 3150 C C . PHE D 2 105 ? 26.079 -19.041 22.188 1.00 239.20 131 PHE E C 1
ATOM 3151 O O . PHE D 2 105 ? 26.733 -18.870 21.153 1.00 252.12 131 PHE E O 1
ATOM 3159 N N . PRO D 2 106 ? 26.487 -19.870 23.143 1.00 239.56 132 PRO E N 1
ATOM 3160 C CA . PRO D 2 106 ? 27.741 -20.607 22.993 1.00 242.08 132 PRO E CA 1
ATOM 3161 C C . PRO D 2 106 ? 27.523 -21.822 22.110 1.00 245.79 132 PRO E C 1
ATOM 3162 O O . PRO D 2 106 ? 26.446 -22.439 22.142 1.00 242.53 132 PRO E O 1
ATOM 3166 N N . PRO D 2 107 ? 28.514 -22.197 21.292 1.00 233.65 133 PRO E N 1
ATOM 3167 C CA . PRO D 2 107 ? 28.305 -23.316 20.370 1.00 225.03 133 PRO E CA 1
ATOM 3168 C C . PRO D 2 107 ? 28.517 -24.669 21.038 1.00 214.18 133 PRO E C 1
ATOM 3169 O O . PRO D 2 107 ? 27.538 -25.208 21.553 1.00 198.11 133 PRO E O 1
ATOM 3173 N N . ARG E 2 6 ? -23.760 -41.659 8.592 1.00 155.79 32 ARG F N 1
ATOM 3174 C CA . ARG E 2 6 ? -22.859 -41.873 7.466 1.00 152.02 32 ARG F CA 1
ATOM 3175 C C . ARG E 2 6 ? -22.754 -43.352 7.108 1.00 176.92 32 ARG F C 1
ATOM 3176 O O . ARG E 2 6 ? -22.836 -44.219 7.977 1.00 178.60 32 ARG F O 1
ATOM 3178 N N . LEU E 2 7 ? -22.577 -43.629 5.820 1.00 195.76 33 LEU F N 1
ATOM 3179 C CA . LEU E 2 7 ? -22.387 -44.982 5.313 1.00 208.73 33 LEU F CA 1
ATOM 3180 C C . LEU E 2 7 ? -20.903 -45.225 5.074 1.00 219.53 33 LEU F C 1
ATOM 3181 O O . LEU E 2 7 ? -20.231 -44.402 4.444 1.00 223.09 33 LEU F O 1
ATOM 3186 N N . CYS E 2 8 ? -20.390 -46.347 5.576 1.00 219.06 34 CYS F N 1
ATOM 3187 C CA . CYS E 2 8 ? -18.960 -46.608 5.530 1.00 213.95 34 CYS F CA 1
ATOM 3188 C C . CYS E 2 8 ? -18.668 -47.972 4.919 1.00 206.85 34 CYS F C 1
ATOM 3189 O O . CYS E 2 8 ? -19.470 -48.905 5.016 1.00 224.42 34 CYS F O 1
ATOM 3192 N N . ALA E 2 9 ? -17.499 -48.070 4.289 1.00 166.99 35 ALA F N 1
ATOM 3193 C CA . ALA E 2 9 ? -16.969 -49.346 3.829 1.00 149.06 35 ALA F CA 1
ATOM 3194 C C . ALA E 2 9 ? -16.522 -50.197 5.013 1.00 158.94 35 ALA F C 1
ATOM 3195 O O . ALA E 2 9 ? -16.155 -49.682 6.073 1.00 147.83 35 ALA F O 1
ATOM 3197 N N . PHE E 2 10 ? -16.550 -51.516 4.827 1.00 160.67 36 PHE F N 1
ATOM 3198 C CA . PHE E 2 10 ? -16.271 -52.451 5.908 1.00 152.82 36 PHE F CA 1
ATOM 3199 C C . PHE E 2 10 ? -15.306 -53.534 5.443 1.00 160.20 36 PHE F C 1
ATOM 3200 O O . PHE E 2 10 ? -15.358 -53.974 4.290 1.00 161.31 36 PHE F O 1
ATOM 3208 N N . LYS E 2 11 ? -14.430 -53.959 6.358 1.00 162.08 37 LYS F N 1
ATOM 3209 C CA . LYS E 2 11 ? -13.488 -55.050 6.124 1.00 166.63 37 LYS F CA 1
ATOM 3210 C C . LYS E 2 11 ? -12.838 -55.479 7.436 1.00 161.18 37 LYS F C 1
ATOM 3211 O O . LYS E 2 11 ? -12.234 -54.653 8.127 1.00 145.26 37 LYS F O 1
ATOM 3213 N N . ASP E 2 12 ? -12.957 -56.756 7.798 1.00 161.86 38 ASP F N 1
ATOM 3214 C CA . ASP E 2 12 ? -12.395 -57.263 9.050 1.00 169.25 38 ASP F CA 1
ATOM 3215 C C . ASP E 2 12 ? -11.848 -58.670 8.831 1.00 186.55 38 ASP F C 1
ATOM 3216 O O . ASP E 2 12 ? -12.612 -59.650 8.834 1.00 202.92 38 ASP F O 1
ATOM 3221 N N . PRO E 2 13 ? -10.538 -58.809 8.636 1.00 190.91 39 PRO F N 1
ATOM 3222 C CA . PRO E 2 13 ? -9.904 -60.135 8.557 1.00 198.49 39 PRO F CA 1
ATOM 3223 C C . PRO E 2 13 ? -9.410 -60.702 9.881 1.00 204.03 39 PRO F C 1
ATOM 3224 O O . PRO E 2 13 ? -8.779 -61.764 9.868 1.00 208.40 39 PRO F O 1
ATOM 3228 N N . TYR E 2 14 ? -9.662 -60.044 11.013 1.00 205.15 40 TYR F N 1
ATOM 3229 C CA . TYR E 2 14 ? -9.127 -60.518 12.286 1.00 186.94 40 TYR F CA 1
ATOM 3230 C C . TYR E 2 14 ? -10.187 -61.195 13.144 1.00 178.55 40 TYR F C 1
ATOM 3231 O O . TYR E 2 14 ? -10.613 -62.316 12.845 1.00 176.09 40 TYR F O 1
ATOM 3233 N N . GLN E 2 15 ? -10.608 -60.532 14.215 1.00 183.79 41 GLN F N 1
ATOM 3234 C CA . GLN E 2 15 ? -11.568 -61.115 15.143 1.00 193.88 41 GLN F CA 1
ATOM 3235 C C . GLN E 2 15 ? -12.997 -60.756 14.758 1.00 201.32 41 GLN F C 1
ATOM 3236 O O . GLN E 2 15 ? -13.910 -61.566 14.918 1.00 203.61 41 GLN F O 1
ATOM 3238 N N . ARG E 2 24 ? -26.777 -56.225 10.530 1.00 200.48 50 ARG F N 1
ATOM 3239 C CA . ARG E 2 24 ? -26.401 -55.282 9.483 1.00 203.27 50 ARG F CA 1
ATOM 3240 C C . ARG E 2 24 ? -25.265 -55.866 8.652 1.00 215.33 50 ARG F C 1
ATOM 3241 O O . ARG E 2 24 ? -24.225 -55.235 8.460 1.00 216.88 50 ARG F O 1
ATOM 3249 N N . ILE E 2 25 ? -25.486 -57.082 8.158 1.00 221.31 51 ILE F N 1
ATOM 3250 C CA . ILE E 2 25 ? -24.479 -57.851 7.433 1.00 227.27 51 ILE F CA 1
ATOM 3251 C C . ILE E 2 25 ? -25.041 -58.140 6.047 1.00 231.00 51 ILE F C 1
ATOM 3252 O O . ILE E 2 25 ? -25.833 -59.073 5.865 1.00 229.27 51 ILE F O 1
ATOM 3257 N N . SER E 2 26 ? -24.637 -57.337 5.065 1.00 226.95 52 SER F N 1
ATOM 3258 C CA . SER E 2 26 ? -24.968 -57.571 3.659 1.00 227.64 52 SER F CA 1
ATOM 3259 C C . SER E 2 26 ? -23.750 -57.135 2.853 1.00 218.96 52 SER F C 1
ATOM 3260 O O . SER E 2 26 ? -23.592 -55.949 2.549 1.00 206.08 52 SER F O 1
ATOM 3263 N N . HIS E 2 27 ? -22.887 -58.093 2.516 1.00 223.29 53 HIS F N 1
ATOM 3264 C CA . HIS E 2 27 ? -21.602 -57.747 1.924 1.00 218.71 53 HIS F CA 1
ATOM 3265 C C . HIS E 2 27 ? -21.527 -58.118 0.450 1.00 224.11 53 HIS F C 1
ATOM 3266 O O . HIS E 2 27 ? -20.556 -58.741 0.006 1.00 226.06 53 HIS F O 1
ATOM 3273 N N . GLU E 2 28 ? -22.548 -57.732 -0.318 1.00 238.57 54 GLU F N 1
ATOM 3274 C CA . GLU E 2 28 ? -22.463 -57.851 -1.768 1.00 253.93 54 GLU F CA 1
ATOM 3275 C C . GLU E 2 28 ? -21.383 -56.923 -2.305 1.00 252.22 54 GLU F C 1
ATOM 3276 O O . GLU E 2 28 ? -20.589 -57.308 -3.172 1.00 264.65 54 GLU F O 1
ATOM 3282 N N . ASN E 2 29 ? -21.346 -55.690 -1.800 1.00 229.30 55 ASN F N 1
ATOM 3283 C CA . ASN E 2 29 ? -20.289 -54.742 -2.110 0.00 209.60 55 ASN F CA 1
ATOM 3284 C C . ASN E 2 29 ? -19.318 -54.520 -0.956 1.00 200.78 55 ASN F C 1
ATOM 3285 O O . ASN E 2 29 ? -18.304 -53.840 -1.147 1.00 207.96 55 ASN F O 1
ATOM 3290 N N . GLY E 2 30 ? -19.594 -55.071 0.225 1.00 188.72 56 GLY F N 1
ATOM 3291 C CA . GLY E 2 30 ? -18.669 -54.983 1.340 1.00 185.33 56 GLY F CA 1
ATOM 3292 C C . GLY E 2 30 ? -18.790 -53.725 2.177 1.00 189.33 56 GLY F C 1
ATOM 3293 O O . GLY E 2 30 ? -17.777 -53.150 2.585 1.00 181.84 56 GLY F O 1
ATOM 3294 N N . THR E 2 31 ? -20.018 -53.291 2.449 1.00 214.94 57 THR F N 1
ATOM 3295 C CA . THR E 2 31 ? -20.278 -52.106 3.254 1.00 214.10 57 THR F CA 1
ATOM 3296 C C . THR E 2 31 ? -21.281 -52.430 4.354 1.00 207.58 57 THR F C 1
ATOM 3297 O O . THR E 2 31 ? -21.954 -53.464 4.336 1.00 214.28 57 THR F O 1
ATOM 3301 N N . ILE E 2 32 ? -21.370 -51.518 5.320 1.00 204.06 58 ILE F N 1
ATOM 3302 C CA . ILE E 2 32 ? -22.266 -51.642 6.465 1.00 207.49 58 ILE F CA 1
ATOM 3303 C C . ILE E 2 32 ? -22.810 -50.258 6.794 1.00 217.24 58 ILE F C 1
ATOM 3304 O O . ILE E 2 32 ? -22.080 -49.262 6.745 1.00 209.84 58 ILE F O 1
ATOM 3309 N N . LEU E 2 33 ? -24.102 -50.194 7.109 1.00 230.40 59 LEU F N 1
ATOM 3310 C CA . LEU E 2 33 ? -24.743 -48.934 7.465 1.00 225.37 59 LEU F CA 1
ATOM 3311 C C . LEU E 2 33 ? -24.486 -48.609 8.930 1.00 223.32 59 LEU F C 1
ATOM 3312 O O . LEU E 2 33 ? -24.886 -49.361 9.825 1.00 219.87 59 LEU F O 1
ATOM 3317 N N . CYS E 2 34 ? -23.817 -47.488 9.162 1.00 219.10 60 CYS F N 1
ATOM 3318 C CA . CYS E 2 34 ? -23.477 -47.023 10.494 1.00 220.87 60 CYS F CA 1
ATOM 3319 C C . CYS E 2 34 ? -24.626 -46.224 11.093 1.00 209.31 60 CYS F C 1
ATOM 3320 O O . CYS E 2 34 ? -25.406 -45.588 10.380 1.00 202.03 60 CYS F O 1
ATOM 3323 N N . SER E 2 35 ? -24.724 -46.273 12.422 1.00 207.05 61 SER F N 1
ATOM 3324 C CA . SER E 2 35 ? -25.675 -45.454 13.166 1.00 207.58 61 SER F CA 1
ATOM 3325 C C . SER E 2 35 ? -25.489 -43.978 12.827 1.00 221.00 61 SER F C 1
ATOM 3326 O O . SER E 2 35 ? -24.437 -43.581 12.315 1.00 217.19 61 SER F O 1
ATOM 3329 N N . LYS E 2 36 ? -26.510 -43.165 13.107 1.00 248.03 62 LYS F N 1
ATOM 3330 C CA . LYS E 2 36 ? -26.522 -41.770 12.675 1.00 253.20 62 LYS F CA 1
ATOM 3331 C C . LYS E 2 36 ? -25.277 -41.015 13.130 1.00 240.13 62 LYS F C 1
ATOM 3332 O O . LYS E 2 36 ? -24.524 -40.480 12.308 1.00 241.62 62 LYS F O 1
ATOM 3334 N N . GLY E 2 37 ? -25.034 -40.973 14.436 1.00 218.03 63 GLY F N 1
ATOM 3335 C CA . GLY E 2 37 ? -23.895 -40.241 14.957 1.00 210.75 63 GLY F CA 1
ATOM 3336 C C . GLY E 2 37 ? -22.537 -40.880 14.733 1.00 204.47 63 GLY F C 1
ATOM 3337 O O . GLY E 2 37 ? -21.531 -40.381 15.246 1.00 192.54 63 GLY F O 1
ATOM 3338 N N . SER E 2 38 ? -22.482 -41.967 13.970 1.00 231.93 64 SER F N 1
ATOM 3339 C CA . SER E 2 38 ? -21.213 -42.634 13.720 1.00 235.20 64 SER F CA 1
ATOM 3340 C C . SER E 2 38 ? -20.519 -42.071 12.483 1.00 237.30 64 SER F C 1
ATOM 3341 O O . SER E 2 38 ? -21.126 -41.402 11.642 1.00 247.40 64 SER F O 1
ATOM 3344 N N . THR E 2 39 ? -19.220 -42.358 12.385 1.00 208.22 65 THR F N 1
ATOM 3345 C CA . THR E 2 39 ? -18.405 -41.950 11.246 1.00 179.82 65 THR F CA 1
ATOM 3346 C C . THR E 2 39 ? -17.694 -43.153 10.636 1.00 167.81 65 THR F C 1
ATOM 3347 O O . THR E 2 39 ? -17.957 -44.295 11.024 1.00 167.18 65 THR F O 1
ATOM 3351 N N . CYS E 2 40 ? -16.798 -42.909 9.685 1.00 166.32 66 CYS F N 1
ATOM 3352 C CA . CYS E 2 40 ? -16.038 -43.961 9.026 1.00 162.01 66 CYS F CA 1
ATOM 3353 C C . CYS E 2 40 ? -14.613 -44.007 9.561 1.00 130.46 66 CYS F C 1
ATOM 3354 O O . CYS E 2 40 ? -14.039 -42.981 9.933 1.00 113.23 66 CYS F O 1
ATOM 3357 N N . TYR E 2 41 ? -14.045 -45.211 9.601 1.00 110.58 67 TYR F N 1
ATOM 3358 C CA . TYR E 2 41 ? -12.646 -45.369 9.964 1.00 102.19 67 TYR F CA 1
ATOM 3359 C C . TYR E 2 41 ? -11.987 -46.351 9.008 1.00 128.53 67 TYR F C 1
ATOM 3360 O O . TYR E 2 41 ? -12.652 -47.123 8.312 1.00 149.84 67 TYR F O 1
ATOM 3369 N N . GLY E 2 42 ? -10.660 -46.304 8.986 1.00 130.97 68 GLY F N 1
ATOM 3370 C CA . GLY E 2 42 ? -9.862 -47.230 8.210 1.00 112.62 68 GLY F CA 1
ATOM 3371 C C . GLY E 2 42 ? -8.458 -47.319 8.766 1.00 108.08 68 GLY F C 1
ATOM 3372 O O . GLY E 2 42 ? -7.871 -46.300 9.138 1.00 115.16 68 GLY F O 1
ATOM 3373 N N . LEU E 2 43 ? -7.906 -48.526 8.830 1.00 104.30 69 LEU F N 1
ATOM 3374 C CA . LEU E 2 43 ? -6.563 -48.738 9.348 1.00 103.04 69 LEU F CA 1
ATOM 3375 C C . LEU E 2 43 ? -5.695 -49.383 8.280 1.00 145.66 69 LEU F C 1
ATOM 3376 O O . LEU E 2 43 ? -6.055 -50.428 7.728 1.00 152.01 69 LEU F O 1
ATOM 3381 N N . TRP E 2 44 ? -4.554 -48.762 7.995 1.00 131.04 70 TRP F N 1
ATOM 3382 C CA . TRP E 2 44 ? -3.577 -49.317 7.074 1.00 123.26 70 TRP F CA 1
ATOM 3383 C C . TRP E 2 44 ? -2.264 -49.584 7.797 1.00 125.91 70 TRP F C 1
ATOM 3384 O O . TRP E 2 44 ? -1.920 -48.905 8.769 1.00 133.84 70 TRP F O 1
ATOM 3395 N N . GLU E 2 45 ? -1.534 -50.582 7.307 1.00 127.83 71 GLU F N 1
ATOM 3396 C CA . GLU E 2 45 ? -0.226 -50.952 7.832 1.00 144.45 71 GLU F CA 1
ATOM 3397 C C . GLU E 2 45 ? 0.828 -50.674 6.770 1.00 146.74 71 GLU F C 1
ATOM 3398 O O . GLU E 2 45 ? 0.796 -51.270 5.688 1.00 150.88 71 GLU F O 1
ATOM 3404 N N . LYS E 2 46 ? 1.758 -49.776 7.082 1.00 144.93 72 LYS F N 1
ATOM 3405 C CA . LYS E 2 46 ? 2.788 -49.325 6.147 1.00 150.56 72 LYS F CA 1
ATOM 3406 C C . LYS E 2 46 ? 4.130 -49.906 6.590 1.00 155.58 72 LYS F C 1
ATOM 3407 O O . LYS E 2 46 ? 4.829 -49.330 7.425 1.00 140.08 72 LYS F O 1
ATOM 3413 N N . SER E 2 47 ? 4.487 -51.054 6.017 1.00 175.89 73 SER F N 1
ATOM 3414 C CA . SER E 2 47 ? 5.759 -51.700 6.308 1.00 179.48 73 SER F CA 1
ATOM 3415 C C . SER E 2 47 ? 6.151 -52.577 5.128 1.00 192.65 73 SER F C 1
ATOM 3416 O O . SER E 2 47 ? 5.291 -53.196 4.495 1.00 202.46 73 SER F O 1
ATOM 3419 N N . LYS E 2 48 ? 7.456 -52.616 4.842 1.00 188.70 74 LYS F N 1
ATOM 3420 C CA . LYS E 2 48 ? 8.018 -53.383 3.726 1.00 183.97 74 LYS F CA 1
ATOM 3421 C C . LYS E 2 48 ? 7.523 -52.853 2.379 1.00 183.40 74 LYS F C 1
ATOM 3422 O O . LYS E 2 48 ? 7.279 -53.620 1.446 1.00 160.98 74 LYS F O 1
ATOM 3424 N N . GLY E 2 49 ? 7.378 -51.536 2.280 1.00 192.83 75 GLY F N 1
ATOM 3425 C CA . GLY E 2 49 ? 6.992 -50.858 1.051 1.00 187.85 75 GLY F CA 1
ATOM 3426 C C . GLY E 2 49 ? 5.505 -50.796 0.759 1.00 177.83 75 GLY F C 1
ATOM 3427 O O . GLY E 2 49 ? 5.024 -49.814 0.191 1.00 163.06 75 GLY F O 1
ATOM 3428 N N . ASP E 2 50 ? 4.770 -51.841 1.128 1.00 175.04 76 ASP F N 1
ATOM 3429 C CA . ASP E 2 50 ? 3.332 -51.896 0.896 1.00 149.07 76 ASP F CA 1
ATOM 3430 C C . ASP E 2 50 ? 2.543 -51.193 1.995 1.00 160.06 76 ASP F C 1
ATOM 3431 O O . ASP E 2 50 ? 2.769 -51.431 3.186 1.00 169.19 76 ASP F O 1
ATOM 3436 N N . ILE E 2 51 ? 1.642 -50.304 1.589 1.00 146.22 77 ILE F N 1
ATOM 3437 C CA . ILE E 2 51 ? 0.560 -49.850 2.456 1.00 135.88 77 ILE F CA 1
ATOM 3438 C C . ILE E 2 51 ? -0.518 -50.925 2.404 1.00 142.83 77 ILE F C 1
ATOM 3439 O O . ILE E 2 51 ? -1.105 -51.174 1.346 1.00 155.33 77 ILE F O 1
ATOM 3444 N N . ASN E 2 52 ? -0.775 -51.576 3.534 1.00 131.92 78 ASN F N 1
ATOM 3445 C CA . ASN E 2 52 ? -1.708 -52.691 3.561 1.00 129.20 78 ASN F CA 1
ATOM 3446 C C . ASN E 2 52 ? -2.968 -52.315 4.322 1.00 133.80 78 ASN F C 1
ATOM 3447 O O . ASN E 2 52 ? -2.900 -51.633 5.345 1.00 134.04 78 ASN F O 1
ATOM 3452 N N . LEU E 2 53 ? -4.113 -52.792 3.837 1.00 143.30 79 LEU F N 1
ATOM 3453 C CA . LEU E 2 53 ? -5.397 -52.472 4.447 1.00 127.45 79 LEU F CA 1
ATOM 3454 C C . LEU E 2 53 ? -5.709 -53.523 5.503 1.00 133.35 79 LEU F C 1
ATOM 3455 O O . LEU E 2 53 ? -5.605 -54.725 5.237 1.00 150.90 79 LEU F O 1
ATOM 3460 N N . VAL E 2 54 ? -6.097 -53.076 6.694 1.00 122.34 80 VAL F N 1
ATOM 3461 C CA . VAL E 2 54 ? -6.381 -53.976 7.800 1.00 124.14 80 VAL F CA 1
ATOM 3462 C C . VAL E 2 54 ? -7.846 -53.929 8.222 1.00 144.51 80 VAL F C 1
ATOM 3463 O O . VAL E 2 54 ? -8.444 -54.973 8.490 1.00 154.22 80 VAL F O 1
ATOM 3467 N N . LYS E 2 55 ? -8.451 -52.745 8.279 1.00 143.45 81 LYS F N 1
ATOM 3468 C CA . LYS E 2 55 ? -9.809 -52.680 8.804 1.00 128.39 81 LYS F CA 1
ATOM 3469 C C . LYS E 2 55 ? -10.527 -51.439 8.294 1.00 136.38 81 LYS F C 1
ATOM 3470 O O . LYS E 2 55 ? -9.916 -50.388 8.086 1.00 126.26 81 LYS F O 1
ATOM 3472 N N . GLN E 2 56 ? -11.837 -51.586 8.097 1.00 143.72 82 GLN F N 1
ATOM 3473 C CA . GLN E 2 56 ? -12.716 -50.482 7.745 1.00 146.70 82 GLN F CA 1
ATOM 3474 C C . GLN E 2 56 ? -14.066 -50.709 8.412 1.00 149.36 82 GLN F C 1
ATOM 3475 O O . GLN E 2 56 ? -14.481 -51.852 8.624 1.00 154.89 82 GLN F O 1
ATOM 3481 N N . GLY E 2 57 ? -14.748 -49.616 8.744 1.00 146.79 83 GLY F N 1
ATOM 3482 C CA . GLY E 2 57 ? -16.082 -49.745 9.313 1.00 145.52 83 GLY F CA 1
ATOM 3483 C C . GLY E 2 57 ? -16.582 -48.450 9.921 1.00 135.51 83 GLY F C 1
ATOM 3484 O O . GLY E 2 57 ? -16.248 -47.354 9.456 1.00 133.43 83 GLY F O 1
ATOM 3485 N N . CYS E 2 58 ? -17.388 -48.598 10.970 1.00 135.29 84 CYS F N 1
ATOM 3486 C CA . CYS E 2 58 ? -18.073 -47.491 11.626 1.00 129.84 84 CYS F CA 1
ATOM 3487 C C . CYS E 2 58 ? -17.297 -47.052 12.858 1.00 119.43 84 CYS F C 1
ATOM 3488 O O . CYS E 2 58 ? -16.891 -47.891 13.661 1.00 132.93 84 CYS F O 1
ATOM 3491 N N . TRP E 2 59 ? -17.128 -45.743 13.029 1.00 121.03 85 TRP F N 1
ATOM 3492 C CA . TRP E 2 59 ? -16.428 -45.179 14.183 1.00 116.04 85 TRP F CA 1
ATOM 3493 C C . TRP E 2 59 ? -17.489 -44.426 14.982 1.00 139.52 85 TRP F C 1
ATOM 3494 O O . TRP E 2 59 ? -17.903 -43.327 14.602 1.00 133.60 85 TRP F O 1
ATOM 3505 N N . SER E 2 60 ? -17.922 -45.025 16.092 1.00 166.99 86 SER F N 1
ATOM 3506 C CA . SER E 2 60 ? -19.097 -44.594 16.839 1.00 176.28 86 SER F CA 1
ATOM 3507 C C . SER E 2 60 ? -18.791 -43.604 17.962 1.00 176.12 86 SER F C 1
ATOM 3508 O O . SER E 2 60 ? -19.647 -43.392 18.830 1.00 171.32 86 SER F O 1
ATOM 3511 N N . HIS E 2 61 ? -17.607 -43.001 17.980 1.00 166.74 87 HIS F N 1
ATOM 3512 C CA . HIS E 2 61 ? -17.338 -41.960 18.969 1.00 153.91 87 HIS F CA 1
ATOM 3513 C C . HIS E 2 61 ? -18.174 -40.713 18.691 1.00 137.31 87 HIS F C 1
ATOM 3514 O O . HIS E 2 61 ? -17.822 -39.887 17.850 1.00 135.91 87 HIS F O 1
ATOM 3521 N N . GLU E 2 67 ? -12.405 -35.120 17.663 1.00 182.09 93 GLU F N 1
ATOM 3522 C CA . GLU E 2 67 ? -13.126 -34.496 16.560 1.00 185.89 93 GLU F CA 1
ATOM 3523 C C . GLU E 2 67 ? -12.789 -35.159 15.228 1.00 209.05 93 GLU F C 1
ATOM 3524 O O . GLU E 2 67 ? -11.633 -35.186 14.805 1.00 197.61 93 GLU F O 1
ATOM 3526 N N . CYS E 2 68 ? -13.817 -35.697 14.579 1.00 213.34 94 CYS F N 1
ATOM 3527 C CA . CYS E 2 68 ? -13.702 -36.503 13.368 1.00 213.77 94 CYS F CA 1
ATOM 3528 C C . CYS E 2 68 ? -14.540 -35.903 12.244 1.00 228.11 94 CYS F C 1
ATOM 3529 O O . CYS E 2 68 ? -15.249 -36.609 11.524 1.00 227.38 94 CYS F O 1
ATOM 3532 N N . HIS E 2 69 ? -14.457 -34.585 12.077 1.00 238.13 95 HIS F N 1
ATOM 3533 C CA . HIS E 2 69 ? -15.210 -33.864 11.052 1.00 240.26 95 HIS F CA 1
ATOM 3534 C C . HIS E 2 69 ? -14.302 -33.624 9.852 1.00 243.20 95 HIS F C 1
ATOM 3535 O O . HIS E 2 69 ? -13.516 -32.673 9.826 1.00 255.60 95 HIS F O 1
ATOM 3537 N N . TYR E 2 70 ? -14.425 -34.496 8.853 1.00 226.29 96 TYR F N 1
ATOM 3538 C CA . TYR E 2 70 ? -13.611 -34.449 7.649 1.00 217.22 96 TYR F CA 1
ATOM 3539 C C . TYR E 2 70 ? -14.431 -34.991 6.489 1.00 208.35 96 TYR F C 1
ATOM 3540 O O . TYR E 2 70 ? -15.135 -35.994 6.632 1.00 216.07 96 TYR F O 1
ATOM 3549 N N . GLU E 2 71 ? -14.338 -34.314 5.342 1.00 193.54 97 GLU F N 1
ATOM 3550 C CA . GLU E 2 71 ? -15.019 -34.792 4.144 1.00 185.77 97 GLU F CA 1
ATOM 3551 C C . GLU E 2 71 ? -14.428 -36.108 3.652 1.00 189.29 97 GLU F C 1
ATOM 3552 O O . GLU E 2 71 ? -15.167 -37.009 3.239 1.00 188.39 97 GLU F O 1
ATOM 3554 N N . GLU E 2 72 ? -13.105 -36.238 3.680 1.00 180.64 98 GLU F N 1
ATOM 3555 C CA . GLU E 2 72 ? -12.431 -37.456 3.263 1.00 187.50 98 GLU F CA 1
ATOM 3556 C C . GLU E 2 72 ? -11.536 -37.984 4.378 1.00 185.29 98 GLU F C 1
ATOM 3557 O O . GLU E 2 72 ? -11.205 -37.272 5.330 1.00 162.96 98 GLU F O 1
ATOM 3559 N N . CYS E 2 73 ? -11.186 -39.264 4.263 1.00 206.82 99 CYS F N 1
ATOM 3560 C CA . CYS E 2 73 ? -10.232 -39.901 5.167 1.00 201.56 99 CYS F CA 1
ATOM 3561 C C . CYS E 2 73 ? -8.922 -39.127 5.223 1.00 183.48 99 CYS F C 1
ATOM 3562 O O . CYS E 2 73 ? -8.289 -38.883 4.193 1.00 187.21 99 CYS F O 1
ATOM 3565 N N . VAL E 2 74 ? -8.524 -38.739 6.435 1.00 171.13 100 VAL F N 1
ATOM 3566 C CA . VAL E 2 74 ? -7.310 -37.965 6.675 1.00 161.21 100 VAL F CA 1
ATOM 3567 C C . VAL E 2 74 ? -6.537 -38.587 7.830 1.00 162.36 100 VAL F C 1
ATOM 3568 O O . VAL E 2 74 ? -7.102 -38.818 8.904 1.00 183.00 100 VAL F O 1
ATOM 3572 N N . VAL E 2 75 ? -5.245 -38.825 7.622 1.00 136.06 101 VAL F N 1
ATOM 3573 C CA . VAL E 2 75 ? -4.353 -39.200 8.712 1.00 126.42 101 VAL F CA 1
ATOM 3574 C C . VAL E 2 75 ? -3.788 -37.904 9.274 1.00 146.34 101 VAL F C 1
ATOM 3575 O O . VAL E 2 75 ? -3.361 -37.024 8.517 1.00 146.66 101 VAL F O 1
ATOM 3579 N N . THR E 2 76 ? -3.786 -37.778 10.602 1.00 170.06 102 THR F N 1
ATOM 3580 C CA . THR E 2 76 ? -3.513 -36.497 11.238 1.00 181.42 102 THR F CA 1
ATOM 3581 C C . THR E 2 76 ? -2.260 -36.436 12.099 1.00 191.47 102 THR F C 1
ATOM 3582 O O . THR E 2 76 ? -1.820 -35.328 12.422 1.00 199.32 102 THR F O 1
ATOM 3586 N N . THR E 2 77 ? -1.683 -37.563 12.493 1.00 195.05 103 THR F N 1
ATOM 3587 C CA . THR E 2 77 ? -0.677 -37.547 13.546 1.00 195.54 103 THR F CA 1
ATOM 3588 C C . THR E 2 77 ? 0.683 -37.994 13.011 1.00 204.71 103 THR F C 1
ATOM 3589 O O . THR E 2 77 ? 0.910 -38.076 11.800 1.00 198.37 103 THR F O 1
ATOM 3593 N N . THR E 2 78 ? 1.597 -38.264 13.947 1.00 220.37 104 THR F N 1
ATOM 3594 C CA . THR E 2 78 ? 2.920 -38.807 13.675 1.00 223.37 104 THR F CA 1
ATOM 3595 C C . THR E 2 78 ? 2.883 -40.307 13.917 1.00 228.84 104 THR F C 1
ATOM 3596 O O . THR E 2 78 ? 2.896 -40.740 15.080 1.00 230.84 104 THR F O 1
ATOM 3600 N N . PRO E 2 79 ? 2.820 -41.135 12.880 1.00 228.39 105 PRO F N 1
ATOM 3601 C CA . PRO E 2 79 ? 2.943 -42.579 13.076 1.00 227.73 105 PRO F CA 1
ATOM 3602 C C . PRO E 2 79 ? 4.256 -42.908 13.761 1.00 230.39 105 PRO F C 1
ATOM 3603 O O . PRO E 2 79 ? 5.310 -42.369 13.389 1.00 245.96 105 PRO F O 1
ATOM 3607 N N . PRO E 2 80 ? 4.233 -43.781 14.775 1.00 210.92 106 PRO F N 1
ATOM 3608 C CA . PRO E 2 80 ? 5.425 -43.978 15.613 1.00 203.29 106 PRO F CA 1
ATOM 3609 C C . PRO E 2 80 ? 6.633 -44.489 14.843 1.00 203.10 106 PRO F C 1
ATOM 3610 O O . PRO E 2 80 ? 6.769 -45.692 14.601 1.00 199.58 106 PRO F O 1
ATOM 3614 N N . SER E 2 81 ? 7.514 -43.572 14.456 1.00 208.01 107 SER F N 1
ATOM 3615 C CA . SER E 2 81 ? 8.744 -43.927 13.760 1.00 202.12 107 SER F CA 1
ATOM 3616 C C . SER E 2 81 ? 9.932 -43.174 14.351 1.00 193.34 107 SER F C 1
ATOM 3617 O O . SER E 2 81 ? 10.322 -42.119 13.851 1.00 193.97 107 SER F O 1
ATOM 3620 N N . THR E 2 86 ? 4.234 -47.624 12.209 1.00 160.97 112 THR F N 1
ATOM 3621 C CA . THR E 2 86 ? 3.963 -48.163 10.882 1.00 154.04 112 THR F CA 1
ATOM 3622 C C . THR E 2 86 ? 2.498 -47.983 10.498 1.00 148.74 112 THR F C 1
ATOM 3623 O O . THR E 2 86 ? 2.158 -47.928 9.316 1.00 166.58 112 THR F O 1
ATOM 3627 N N . TYR E 2 87 ? 1.635 -47.895 11.505 1.00 135.97 113 TYR F N 1
ATOM 3628 C CA . TYR E 2 87 ? 0.198 -47.883 11.279 1.00 125.59 113 TYR F CA 1
ATOM 3629 C C . TYR E 2 87 ? -0.293 -46.482 10.928 1.00 123.27 113 TYR F C 1
ATOM 3630 O O . TYR E 2 87 ? 0.242 -45.473 11.397 1.00 132.35 113 TYR F O 1
ATOM 3639 N N . ARG E 2 88 ? -1.328 -46.433 10.089 1.00 118.75 114 ARG F N 1
ATOM 3640 C CA . ARG E 2 88 ? -1.939 -45.184 9.644 1.00 126.90 114 ARG F CA 1
ATOM 3641 C C . ARG E 2 88 ? -3.450 -45.317 9.784 1.00 130.20 114 ARG F C 1
ATOM 3642 O O . ARG E 2 88 ? -4.079 -46.097 9.061 1.00 147.62 114 ARG F O 1
ATOM 3644 N N . PHE E 2 89 ? -4.027 -44.559 10.711 1.00 118.32 115 PHE F N 1
ATOM 3645 C CA . PHE E 2 89 ? -5.455 -44.574 10.994 1.00 122.09 115 PHE F CA 1
ATOM 3646 C C . PHE E 2 89 ? -6.071 -43.235 10.611 1.00 99.35 115 PHE F C 1
ATOM 3647 O O . PHE E 2 89 ? -5.444 -42.184 10.783 1.00 99.88 115 PHE F O 1
ATOM 3655 N N . CYS E 2 90 ? -7.298 -43.268 10.092 1.00 99.50 116 CYS F N 1
ATOM 3656 C CA . CYS E 2 90 ? -8.040 -42.045 9.827 1.00 106.42 116 CYS F CA 1
ATOM 3657 C C . CYS E 2 90 ? -9.470 -42.195 10.324 1.00 127.48 116 CYS F C 1
ATOM 3658 O O . CYS E 2 90 ? -9.935 -43.292 10.647 1.00 148.43 116 CYS F O 1
ATOM 3661 N N . CYS E 2 91 ? -10.166 -41.061 10.380 1.00 128.94 117 CYS F N 1
ATOM 3662 C CA . CYS E 2 91 ? -11.615 -41.030 10.501 1.00 142.80 117 CYS F CA 1
ATOM 3663 C C . CYS E 2 91 ? -12.159 -39.886 9.658 1.00 156.59 117 CYS F C 1
ATOM 3664 O O . CYS E 2 91 ? -11.513 -38.845 9.506 1.00 148.35 117 CYS F O 1
ATOM 3667 N N . CYS E 2 92 ? -13.350 -40.090 9.104 1.00 182.98 118 CYS F N 1
ATOM 3668 C CA . CYS E 2 92 ? -14.011 -39.049 8.333 1.00 196.23 118 CYS F CA 1
ATOM 3669 C C . CYS E 2 92 ? -15.517 -39.211 8.490 1.00 192.34 118 CYS F C 1
ATOM 3670 O O . CYS E 2 92 ? -16.008 -40.251 8.934 1.00 198.29 118 CYS F O 1
ATOM 3673 N N . SER E 2 93 ? -16.250 -38.172 8.093 1.00 177.97 119 SER F N 1
ATOM 3674 C CA . SER E 2 93 ? -17.649 -38.023 8.474 1.00 171.81 119 SER F CA 1
ATOM 3675 C C . SER E 2 93 ? -18.635 -38.375 7.368 1.00 176.84 119 SER F C 1
ATOM 3676 O O . SER E 2 93 ? -19.793 -38.681 7.672 1.00 175.92 119 SER F O 1
ATOM 3679 N N . THR E 2 94 ? -18.222 -38.326 6.105 1.00 194.24 120 THR F N 1
ATOM 3680 C CA . THR E 2 94 ? -19.154 -38.474 5.000 1.00 212.14 120 THR F CA 1
ATOM 3681 C C . THR E 2 94 ? -19.294 -39.943 4.596 1.00 216.78 120 THR F C 1
ATOM 3682 O O . THR E 2 94 ? -18.687 -40.842 5.182 1.00 224.34 120 THR F O 1
ATOM 3686 N N . ASP E 2 95 ? -20.120 -40.184 3.581 1.00 211.59 121 ASP F N 1
ATOM 3687 C CA . ASP E 2 95 ? -20.391 -41.539 3.112 1.00 194.25 121 ASP F CA 1
ATOM 3688 C C . ASP E 2 95 ? -19.203 -42.101 2.336 1.00 190.91 121 ASP F C 1
ATOM 3689 O O . ASP E 2 95 ? -18.731 -41.486 1.374 1.00 189.00 121 ASP F O 1
ATOM 3691 N N . LEU E 2 96 ? -18.715 -43.266 2.766 1.00 190.42 122 LEU F N 1
ATOM 3692 C CA . LEU E 2 96 ? -17.726 -44.078 2.058 1.00 190.18 122 LEU F CA 1
ATOM 3693 C C . LEU E 2 96 ? -16.374 -43.390 1.898 1.00 198.19 122 LEU F C 1
ATOM 3694 O O . LEU E 2 96 ? -15.541 -43.849 1.108 1.00 206.51 122 LEU F O 1
ATOM 3696 N N . CYS E 2 97 ? -16.131 -42.302 2.627 1.00 188.12 123 CYS F N 1
ATOM 3697 C CA . CYS E 2 97 ? -14.890 -41.542 2.515 1.00 200.30 123 CYS F CA 1
ATOM 3698 C C . CYS E 2 97 ? -13.663 -42.295 3.016 1.00 189.13 123 CYS F C 1
ATOM 3699 O O . CYS E 2 97 ? -12.542 -41.822 2.801 1.00 202.18 123 CYS F O 1
ATOM 3702 N N . ASN E 2 98 ? -13.842 -43.441 3.670 1.00 169.68 124 ASN F N 1
ATOM 3703 C CA . ASN E 2 98 ? -12.752 -44.158 4.326 1.00 164.85 124 ASN F CA 1
ATOM 3704 C C . ASN E 2 98 ? -11.914 -45.049 3.411 1.00 169.72 124 ASN F C 1
ATOM 3705 O O . ASN E 2 98 ? -11.328 -46.029 3.880 1.00 160.82 124 ASN F O 1
ATOM 3710 N N . VAL E 2 99 ? -11.832 -44.737 2.117 1.00 171.58 125 VAL F N 1
ATOM 3711 C CA . VAL E 2 99 ? -11.127 -45.628 1.195 1.00 153.04 125 VAL F CA 1
ATOM 3712 C C . VAL E 2 99 ? -9.677 -45.203 0.954 1.00 151.03 125 VAL F C 1
ATOM 3713 O O . VAL E 2 99 ? -8.787 -46.055 0.833 1.00 161.00 125 VAL F O 1
ATOM 3717 N N . ASN E 2 100 ? -9.408 -43.897 0.933 1.00 139.03 126 ASN F N 1
ATOM 3718 C CA . ASN E 2 100 ? -8.046 -43.422 0.710 1.00 139.68 126 ASN F CA 1
ATOM 3719 C C . ASN E 2 100 ? -7.716 -42.254 1.628 1.00 148.11 126 ASN F C 1
ATOM 3720 O O . ASN E 2 100 ? -8.564 -41.396 1.893 1.00 118.26 126 ASN F O 1
ATOM 3725 N N . PHE E 2 101 ? -6.468 -42.222 2.088 1.00 155.20 127 PHE F N 1
ATOM 3726 C CA . PHE E 2 101 ? -5.972 -41.269 3.074 1.00 153.17 127 PHE F CA 1
ATOM 3727 C C . PHE E 2 101 ? -4.875 -40.370 2.506 1.00 173.06 127 PHE F C 1
ATOM 3728 O O . PHE E 2 101 ? -4.455 -40.489 1.352 1.00 188.01 127 PHE F O 1
ATOM 3736 N N . THR E 2 102 ? -4.418 -39.472 3.379 1.00 176.21 128 THR F N 1
ATOM 3737 C CA . THR E 2 102 ? -3.290 -38.572 3.185 1.00 180.73 128 THR F CA 1
ATOM 3738 C C . THR E 2 102 ? -2.713 -38.315 4.570 1.00 191.64 128 THR F C 1
ATOM 3739 O O . THR E 2 102 ? -3.420 -38.408 5.578 1.00 203.42 128 THR F O 1
ATOM 3743 N N . GLU E 2 103 ? -1.430 -37.977 4.622 1.00 180.13 129 GLU F N 1
ATOM 3744 C CA . GLU E 2 103 ? -0.722 -37.842 5.889 1.00 193.79 129 GLU F CA 1
ATOM 3745 C C . GLU E 2 103 ? -0.376 -36.391 6.187 1.00 180.17 129 GLU F C 1
ATOM 3746 O O . GLU E 2 103 ? -0.008 -35.625 5.290 1.00 169.54 129 GLU F O 1
ATOM 3752 N N . ASN E 2 104 ? -0.506 -36.028 7.463 1.00 197.54 130 ASN F N 1
ATOM 3753 C CA . ASN E 2 104 ? -0.189 -34.693 7.968 1.00 204.01 130 ASN F CA 1
ATOM 3754 C C . ASN E 2 104 ? 0.589 -34.902 9.266 1.00 210.40 130 ASN F C 1
ATOM 3755 O O . ASN E 2 104 ? 0.013 -34.891 10.357 1.00 212.25 130 ASN F O 1
ATOM 3757 N N . PHE E 2 105 ? 1.905 -35.101 9.136 1.00 214.00 131 PHE F N 1
ATOM 3758 C CA . PHE E 2 105 ? 2.738 -35.246 10.319 1.00 208.74 131 PHE F CA 1
ATOM 3759 C C . PHE E 2 105 ? 3.063 -33.828 10.756 1.00 218.27 131 PHE F C 1
ATOM 3760 O O . PHE E 2 105 ? 3.950 -33.193 10.173 1.00 215.13 131 PHE F O 1
ATOM 3762 N N . PRO E 2 106 ? 2.449 -33.364 11.844 1.00 230.42 132 PRO F N 1
ATOM 3763 C CA . PRO E 2 106 ? 2.453 -31.926 12.187 1.00 238.81 132 PRO F CA 1
ATOM 3764 C C . PRO E 2 106 ? 3.844 -31.323 12.186 1.00 252.27 132 PRO F C 1
ATOM 3765 O O . PRO E 2 106 ? 4.611 -31.492 13.146 1.00 260.58 132 PRO F O 1
ATOM 3769 N N . PRO E 2 107 ? 4.203 -30.596 11.113 1.00 257.83 133 PRO F N 1
ATOM 3770 C CA . PRO E 2 107 ? 5.522 -29.994 10.909 1.00 251.98 133 PRO F CA 1
ATOM 3771 C C . PRO E 2 107 ? 5.644 -28.638 11.592 1.00 250.19 133 PRO F C 1
ATOM 3772 O O . PRO E 2 107 ? 5.776 -27.641 10.882 1.00 254.37 133 PRO F O 1
ATOM 3776 N N . GLN F 2 4 ? 24.094 -64.365 45.731 1.00 119.32 30 GLN G N 1
ATOM 3777 C CA . GLN F 2 4 ? 25.192 -63.955 46.599 1.00 141.19 30 GLN G CA 1
ATOM 3778 C C . GLN F 2 4 ? 25.385 -62.443 46.556 1.00 179.55 30 GLN G C 1
ATOM 3779 O O . GLN F 2 4 ? 24.423 -61.680 46.637 1.00 165.44 30 GLN G O 1
ATOM 3781 N N . GLU F 2 5 ? 26.642 -62.020 46.436 1.00 215.02 31 GLU G N 1
ATOM 3782 C CA . GLU F 2 5 ? 27.003 -60.616 46.293 1.00 200.24 31 GLU G CA 1
ATOM 3783 C C . GLU F 2 5 ? 28.025 -60.497 45.172 1.00 200.20 31 GLU G C 1
ATOM 3784 O O . GLU F 2 5 ? 28.997 -61.257 45.132 1.00 209.14 31 GLU G O 1
ATOM 3786 N N . ARG F 2 6 ? 27.806 -59.543 44.272 1.00 181.82 32 ARG G N 1
ATOM 3787 C CA . ARG F 2 6 ? 28.581 -59.448 43.043 1.00 158.52 32 ARG G CA 1
ATOM 3788 C C . ARG F 2 6 ? 29.834 -58.603 43.235 1.00 159.57 32 ARG G C 1
ATOM 3789 O O . ARG F 2 6 ? 29.824 -57.606 43.961 1.00 137.21 32 ARG G O 1
ATOM 3791 N N . LEU F 2 7 ? 30.912 -59.014 42.572 1.00 171.87 33 LEU G N 1
ATOM 3792 C CA . LEU F 2 7 ? 32.151 -58.251 42.516 1.00 177.63 33 LEU G CA 1
ATOM 3793 C C . LEU F 2 7 ? 32.227 -57.536 41.175 1.00 169.70 33 LEU G C 1
ATOM 3794 O O . LEU F 2 7 ? 31.975 -58.143 40.128 1.00 157.52 33 LEU G O 1
ATOM 3796 N N . CYS F 2 8 ? 32.570 -56.252 41.207 1.00 163.63 34 CYS G N 1
ATOM 3797 C CA . CYS F 2 8 ? 32.570 -55.420 40.015 1.00 142.99 34 CYS G CA 1
ATOM 3798 C C . CYS F 2 8 ? 33.925 -54.752 39.839 1.00 148.84 34 CYS G C 1
ATOM 3799 O O . CYS F 2 8 ? 34.652 -54.519 40.809 1.00 140.17 34 CYS G O 1
ATOM 3802 N N . ALA F 2 9 ? 34.259 -54.450 38.585 1.00 151.48 35 ALA G N 1
ATOM 3803 C CA . ALA F 2 9 ? 35.461 -53.679 38.302 1.00 138.94 35 ALA G CA 1
ATOM 3804 C C . ALA F 2 9 ? 35.350 -52.297 38.934 1.00 151.71 35 ALA G C 1
ATOM 3805 O O . ALA F 2 9 ? 34.259 -51.737 39.067 1.00 149.70 35 ALA G O 1
ATOM 3807 N N . PHE F 2 10 ? 36.494 -51.745 39.330 1.00 180.23 36 PHE G N 1
ATOM 3808 C CA . PHE F 2 10 ? 36.516 -50.531 40.131 1.00 195.74 36 PHE G CA 1
ATOM 3809 C C . PHE F 2 10 ? 37.393 -49.466 39.490 1.00 201.53 36 PHE G C 1
ATOM 3810 O O . PHE F 2 10 ? 38.458 -49.767 38.941 1.00 206.04 36 PHE G O 1
ATOM 3818 N N . LYS F 2 11 ? 36.934 -48.217 39.579 1.00 201.40 37 LYS G N 1
ATOM 3819 C CA . LYS F 2 11 ? 37.694 -47.048 39.153 1.00 206.43 37 LYS G CA 1
ATOM 3820 C C . LYS F 2 11 ? 37.024 -45.781 39.671 1.00 198.46 37 LYS G C 1
ATOM 3821 O O . LYS F 2 11 ? 36.007 -45.342 39.123 1.00 182.87 37 LYS G O 1
ATOM 3823 N N . ASP F 2 12 ? 37.576 -45.192 40.730 1.00 198.54 38 ASP G N 1
ATOM 3824 C CA . ASP F 2 12 ? 37.012 -43.990 41.342 1.00 193.37 38 ASP G CA 1
ATOM 3825 C C . ASP F 2 12 ? 38.173 -43.103 41.772 1.00 194.37 38 ASP G C 1
ATOM 3826 O O . ASP F 2 12 ? 38.736 -43.286 42.865 1.00 189.65 38 ASP G O 1
ATOM 3831 N N . PRO F 2 13 ? 38.560 -42.131 40.943 1.00 195.16 39 PRO G N 1
ATOM 3832 C CA . PRO F 2 13 ? 39.706 -41.271 41.266 1.00 201.86 39 PRO G CA 1
ATOM 3833 C C . PRO F 2 13 ? 39.395 -40.145 42.237 1.00 212.92 39 PRO G C 1
ATOM 3834 O O . PRO F 2 13 ? 40.300 -39.368 42.563 1.00 225.80 39 PRO G O 1
ATOM 3838 N N . TYR F 2 14 ? 38.153 -40.021 42.698 1.00 221.36 40 TYR G N 1
ATOM 3839 C CA . TYR F 2 14 ? 37.809 -39.012 43.690 1.00 214.45 40 TYR G CA 1
ATOM 3840 C C . TYR F 2 14 ? 37.555 -39.675 45.041 1.00 206.63 40 TYR G C 1
ATOM 3841 O O . TYR F 2 14 ? 38.469 -40.268 45.626 1.00 206.54 40 TYR G O 1
ATOM 3850 N N . GLN F 2 15 ? 36.322 -39.573 45.535 1.00 208.34 41 GLN G N 1
ATOM 3851 C CA . GLN F 2 15 ? 35.872 -40.226 46.771 1.00 205.22 41 GLN G CA 1
ATOM 3852 C C . GLN F 2 15 ? 36.830 -40.085 47.954 1.00 212.76 41 GLN G C 1
ATOM 3853 O O . GLN F 2 15 ? 37.471 -39.051 48.135 1.00 220.86 41 GLN G O 1
ATOM 3855 N N . ILE F 2 20 ? 36.972 -45.077 52.596 1.00 175.68 46 ILE G N 1
ATOM 3856 C CA . ILE F 2 20 ? 35.629 -45.442 52.165 1.00 196.28 46 ILE G CA 1
ATOM 3857 C C . ILE F 2 20 ? 35.632 -46.828 51.530 1.00 221.75 46 ILE G C 1
ATOM 3858 O O . ILE F 2 20 ? 36.317 -47.062 50.532 1.00 215.36 46 ILE G O 1
ATOM 3863 N N . GLY F 2 21 ? 34.862 -47.742 52.117 1.00 277.57 47 GLY G N 1
ATOM 3864 C CA . GLY F 2 21 ? 34.745 -49.086 51.574 1.00 280.44 47 GLY G CA 1
ATOM 3865 C C . GLY F 2 21 ? 36.049 -49.848 51.541 1.00 291.85 47 GLY G C 1
ATOM 3866 O O . GLY F 2 21 ? 36.237 -50.710 50.674 1.00 292.65 47 GLY G O 1
ATOM 3867 N N . GLU F 2 22 ? 36.957 -49.557 52.477 1.00 294.09 48 GLU G N 1
ATOM 3868 C CA . GLU F 2 22 ? 38.295 -50.140 52.435 1.00 303.29 48 GLU G CA 1
ATOM 3869 C C . GLU F 2 22 ? 38.253 -51.651 52.614 1.00 309.21 48 GLU G C 1
ATOM 3870 O O . GLU F 2 22 ? 39.009 -52.382 51.963 1.00 312.29 48 GLU G O 1
ATOM 3876 N N . SER F 2 23 ? 37.371 -52.141 53.483 1.00 317.05 49 SER G N 1
ATOM 3877 C CA . SER F 2 23 ? 37.274 -53.579 53.696 1.00 323.59 49 SER G CA 1
ATOM 3878 C C . SER F 2 23 ? 36.826 -54.342 52.455 1.00 323.30 49 SER G C 1
ATOM 3879 O O . SER F 2 23 ? 36.888 -55.575 52.457 1.00 326.84 49 SER G O 1
ATOM 3882 N N . ARG F 2 24 ? 36.386 -53.653 51.399 1.00 318.34 50 ARG G N 1
ATOM 3883 C CA . ARG F 2 24 ? 35.912 -54.313 50.189 1.00 308.61 50 ARG G CA 1
ATOM 3884 C C . ARG F 2 24 ? 36.825 -54.132 48.989 1.00 307.80 50 ARG G C 1
ATOM 3885 O O . ARG F 2 24 ? 36.530 -54.683 47.923 1.00 301.56 50 ARG G O 1
ATOM 3887 N N . ILE F 2 25 ? 37.899 -53.361 49.117 1.00 308.88 51 ILE G N 1
ATOM 3888 C CA . ILE F 2 25 ? 38.813 -53.104 48.015 1.00 263.45 51 ILE G CA 1
ATOM 3889 C C . ILE F 2 25 ? 40.213 -53.443 48.501 1.00 249.87 51 ILE G C 1
ATOM 3890 O O . ILE F 2 25 ? 40.820 -52.690 49.273 1.00 235.06 51 ILE G O 1
ATOM 3895 N N . SER F 2 26 ? 40.724 -54.584 48.055 1.00 216.74 52 SER G N 1
ATOM 3896 C CA . SER F 2 26 ? 42.147 -54.881 48.133 1.00 212.71 52 SER G CA 1
ATOM 3897 C C . SER F 2 26 ? 42.784 -54.355 46.854 1.00 216.48 52 SER G C 1
ATOM 3898 O O . SER F 2 26 ? 42.580 -54.921 45.774 1.00 219.10 52 SER G O 1
ATOM 3901 N N . HIS F 2 27 ? 43.542 -53.264 46.968 1.00 225.93 53 HIS G N 1
ATOM 3902 C CA . HIS F 2 27 ? 44.156 -52.650 45.789 1.00 229.63 53 HIS G CA 1
ATOM 3903 C C . HIS F 2 27 ? 45.255 -53.509 45.156 1.00 228.85 53 HIS G C 1
ATOM 3904 O O . HIS F 2 27 ? 45.954 -53.009 44.264 1.00 212.37 53 HIS G O 1
ATOM 3911 N N . GLU F 2 28 ? 45.428 -54.764 45.578 1.00 243.85 54 GLU G N 1
ATOM 3912 C CA . GLU F 2 28 ? 46.388 -55.641 44.917 1.00 256.99 54 GLU G CA 1
ATOM 3913 C C . GLU F 2 28 ? 45.960 -55.948 43.488 1.00 253.50 54 GLU G C 1
ATOM 3914 O O . GLU F 2 28 ? 46.791 -55.959 42.572 1.00 260.69 54 GLU G O 1
ATOM 3916 N N . ASN F 2 29 ? 44.665 -56.194 43.274 1.00 226.45 55 ASN G N 1
ATOM 3917 C CA . ASN F 2 29 ? 44.135 -56.455 41.944 0.00 203.30 55 ASN G CA 1
ATOM 3918 C C . ASN F 2 29 ? 43.268 -55.331 41.394 1.00 178.67 55 ASN G C 1
ATOM 3919 O O . ASN F 2 29 ? 43.001 -55.315 40.188 1.00 171.54 55 ASN G O 1
ATOM 3924 N N . GLY F 2 30 ? 42.829 -54.398 42.236 1.00 184.27 56 GLY G N 1
ATOM 3925 C CA . GLY F 2 30 ? 42.078 -53.247 41.773 1.00 183.64 56 GLY G CA 1
ATOM 3926 C C . GLY F 2 30 ? 40.622 -53.528 41.462 1.00 181.44 56 GLY G C 1
ATOM 3927 O O . GLY F 2 30 ? 40.119 -53.126 40.408 1.00 172.65 56 GLY G O 1
ATOM 3928 N N . THR F 2 31 ? 39.933 -54.216 42.368 1.00 176.65 57 THR G N 1
ATOM 3929 C CA . THR F 2 31 ? 38.520 -54.530 42.214 1.00 171.35 57 THR G CA 1
ATOM 3930 C C . THR F 2 31 ? 37.772 -54.118 43.476 1.00 164.19 57 THR G C 1
ATOM 3931 O O . THR F 2 31 ? 38.373 -53.803 44.506 1.00 167.24 57 THR G O 1
ATOM 3935 N N . ILE F 2 32 ? 36.444 -54.121 43.387 1.00 155.35 58 ILE G N 1
ATOM 3936 C CA . ILE F 2 32 ? 35.579 -53.831 44.524 1.00 159.44 58 ILE G CA 1
ATOM 3937 C C . ILE F 2 32 ? 34.478 -54.881 44.577 1.00 168.45 58 ILE G C 1
ATOM 3938 O O . ILE F 2 32 ? 33.860 -55.195 43.553 1.00 165.98 58 ILE G O 1
ATOM 3943 N N . LEU F 2 33 ? 34.252 -55.439 45.762 1.00 171.64 59 LEU G N 1
ATOM 3944 C CA . LEU F 2 33 ? 33.154 -56.369 45.989 1.00 166.28 59 LEU G CA 1
ATOM 3945 C C . LEU F 2 33 ? 31.951 -55.588 46.499 1.00 174.57 59 LEU G C 1
ATOM 3946 O O . LEU F 2 33 ? 32.024 -54.939 47.549 1.00 165.69 59 LEU G O 1
ATOM 3951 N N . CYS F 2 34 ? 30.852 -55.646 45.756 1.00 182.12 60 CYS G N 1
ATOM 3952 C CA . CYS F 2 34 ? 29.657 -54.886 46.089 1.00 172.64 60 CYS G CA 1
ATOM 3953 C C . CYS F 2 34 ? 28.778 -55.662 47.058 1.00 167.28 60 CYS G C 1
ATOM 3954 O O . CYS F 2 34 ? 28.660 -56.887 46.968 1.00 167.40 60 CYS G O 1
ATOM 3957 N N . SER F 2 35 ? 28.168 -54.935 47.991 1.00 181.34 61 SER G N 1
ATOM 3958 C CA . SER F 2 35 ? 27.248 -55.543 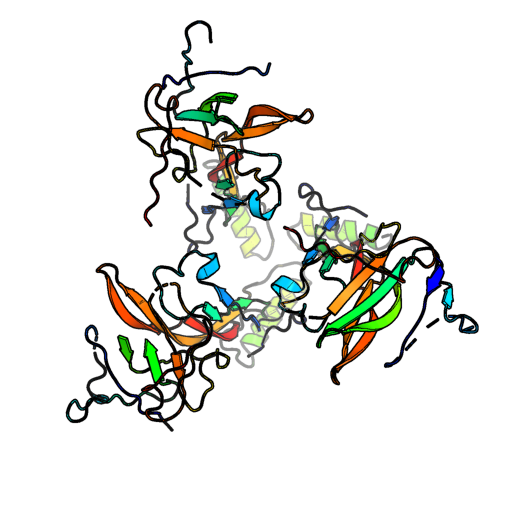48.936 1.00 189.30 61 SER G CA 1
ATOM 3959 C C . SER F 2 35 ? 26.065 -56.164 48.200 1.00 193.48 61 SER G C 1
ATOM 3960 O O . SER F 2 35 ? 25.741 -55.799 47.066 1.00 204.55 61 SER G O 1
ATOM 3963 N N . LYS F 2 36 ? 25.422 -57.125 48.860 1.00 186.81 62 LYS G N 1
ATOM 3964 C CA . LYS F 2 36 ? 24.243 -57.761 48.289 1.00 179.94 62 LYS G CA 1
ATOM 3965 C C . LYS F 2 36 ? 23.163 -56.720 48.025 1.00 185.85 62 LYS G C 1
ATOM 3966 O O . LYS F 2 36 ? 22.850 -55.897 48.891 1.00 187.52 62 LYS G O 1
ATOM 3968 N N . GLY F 2 37 ? 22.600 -56.753 46.820 1.00 178.81 63 GLY G N 1
ATOM 3969 C CA . GLY F 2 37 ? 21.650 -55.755 46.384 1.00 185.82 63 GLY G CA 1
ATOM 3970 C C . GLY F 2 37 ? 22.247 -54.647 45.543 1.00 171.65 63 GLY G C 1
ATOM 3971 O O . GLY F 2 37 ? 21.494 -53.823 45.010 1.00 158.82 63 GLY G O 1
ATOM 3972 N N . SER F 2 38 ? 23.568 -54.597 45.419 1.00 177.91 64 SER G N 1
ATOM 3973 C CA . SER F 2 38 ? 24.245 -53.655 44.543 1.00 170.84 64 SER G CA 1
ATOM 3974 C C . SER F 2 38 ? 24.632 -54.345 43.241 1.00 162.79 64 SER G C 1
ATOM 3975 O O . SER F 2 38 ? 24.738 -55.572 43.166 1.00 172.95 64 SER G O 1
ATOM 3978 N N . THR F 2 39 ? 24.838 -53.535 42.205 1.00 151.74 65 THR G N 1
ATOM 3979 C CA . THR F 2 39 ? 25.251 -54.061 40.911 1.00 137.62 65 THR G CA 1
ATOM 3980 C C . THR F 2 39 ? 26.501 -53.345 40.419 1.00 132.84 65 THR G C 1
ATOM 3981 O O . THR F 2 39 ? 27.084 -52.530 41.140 1.00 126.99 65 THR G O 1
ATOM 3985 N N . CYS F 2 40 ? 26.921 -53.648 39.197 1.00 137.20 66 CYS G N 1
ATOM 3986 C CA . CYS F 2 40 ? 28.063 -52.990 38.583 1.00 130.40 66 CYS G CA 1
ATOM 3987 C C . CYS F 2 40 ? 27.591 -51.792 37.774 1.00 110.63 66 CYS G C 1
ATOM 3988 O O . CYS F 2 40 ? 26.485 -51.788 37.233 1.00 102.72 66 CYS G O 1
ATOM 3991 N N . TYR F 2 41 ? 28.436 -50.765 37.701 1.00 102.88 67 TYR G N 1
ATOM 3992 C CA . TYR F 2 41 ? 28.149 -49.617 36.853 1.00 104.45 67 TYR G CA 1
ATOM 3993 C C . TYR F 2 41 ? 29.420 -49.173 36.147 1.00 112.72 67 TYR G C 1
ATOM 3994 O O . TYR F 2 41 ? 30.534 -49.543 36.526 1.00 102.91 67 TYR G O 1
ATOM 4003 N N . GLY F 2 42 ? 29.230 -48.366 35.107 1.00 122.86 68 GLY G N 1
ATOM 4004 C CA . GLY F 2 42 ? 30.330 -47.813 34.344 1.00 140.24 68 GLY G CA 1
ATOM 4005 C C . GLY F 2 42 ? 29.931 -46.538 33.633 1.00 126.78 68 GLY G C 1
ATOM 4006 O O . GLY F 2 42 ? 28.862 -46.480 33.021 1.00 117.10 68 GLY G O 1
ATOM 4007 N N . LEU F 2 43 ? 30.770 -45.510 33.707 1.00 140.67 69 LEU G N 1
ATOM 4008 C CA . LEU F 2 43 ? 30.460 -44.232 33.073 1.00 146.77 69 LEU G CA 1
ATOM 4009 C C . LEU F 2 43 ? 31.459 -43.901 31.969 1.00 146.01 69 LEU G C 1
ATOM 4010 O O . LEU F 2 43 ? 32.506 -44.539 31.852 1.00 106.17 69 LEU G O 1
ATOM 4012 N N . VAL F 2 54 ? 34.966 -43.970 32.338 1.00 188.29 80 VAL G N 1
ATOM 4013 C CA . VAL F 2 54 ? 35.116 -42.754 33.127 1.00 171.79 80 VAL G CA 1
ATOM 4014 C C . VAL F 2 54 ? 35.055 -43.087 34.616 1.00 161.96 80 VAL G C 1
ATOM 4015 O O . VAL F 2 54 ? 35.775 -42.500 35.424 1.00 164.53 80 VAL G O 1
ATOM 4019 N N . LYS F 2 55 ? 34.199 -44.043 34.969 1.00 107.78 81 LYS G N 1
ATOM 4020 C CA . LYS F 2 55 ? 34.018 -44.441 36.358 1.00 124.25 81 LYS G CA 1
ATOM 4021 C C . LYS F 2 55 ? 33.462 -45.856 36.396 1.00 132.82 81 LYS G C 1
ATOM 4022 O O . LYS F 2 55 ? 32.710 -46.261 35.507 1.00 129.82 81 LYS G O 1
ATOM 4028 N N . GLN F 2 56 ? 33.844 -46.601 37.432 1.00 146.85 82 GLN G N 1
ATOM 4029 C CA . GLN F 2 56 ? 33.397 -47.975 37.610 1.00 153.81 82 GLN G CA 1
ATOM 4030 C C . GLN F 2 56 ? 33.255 -48.263 39.097 1.00 152.35 82 GLN G C 1
ATOM 4031 O O . GLN F 2 56 ? 33.979 -47.703 39.924 1.00 165.48 82 GLN G O 1
ATOM 4037 N N . GLY F 2 57 ? 32.318 -49.147 39.431 1.00 116.90 83 GLY G N 1
ATOM 4038 C CA . GLY F 2 57 ? 32.144 -49.544 40.814 1.00 105.03 83 GLY G CA 1
ATOM 4039 C C . GLY F 2 57 ? 30.806 -50.186 41.112 1.00 124.10 83 GLY G C 1
ATOM 4040 O O . GLY F 2 57 ? 30.268 -50.938 40.293 1.00 130.40 83 GLY G O 1
ATOM 4041 N N . CYS F 2 58 ? 30.257 -49.876 42.283 1.00 120.92 84 CYS G N 1
ATOM 4042 C CA . CYS F 2 58 ? 29.053 -50.518 42.793 1.00 118.42 84 CYS G CA 1
ATOM 4043 C C . CYS F 2 58 ? 27.855 -49.588 42.658 1.00 116.03 84 CYS G C 1
ATOM 4044 O O . CYS F 2 58 ? 27.929 -48.411 43.025 1.00 127.04 84 CYS G O 1
ATOM 4047 N N . TRP F 2 59 ? 26.749 -50.130 42.150 1.00 111.68 85 TRP G N 1
ATOM 4048 C CA . TRP F 2 59 ? 25.521 -49.377 41.918 1.00 113.59 85 TRP G CA 1
ATOM 4049 C C . TRP F 2 59 ? 24.398 -50.037 42.709 1.00 132.61 85 TRP G C 1
ATOM 4050 O O . TRP F 2 59 ? 23.905 -51.103 42.323 1.00 146.23 85 TRP G O 1
ATOM 4061 N N . SER F 2 60 ? 23.989 -49.403 43.808 1.00 146.28 86 SER G N 1
ATOM 4062 C CA . SER F 2 60 ? 22.988 -49.961 44.707 1.00 162.45 86 SER G CA 1
ATOM 4063 C C . SER F 2 60 ? 21.574 -49.496 44.380 1.00 172.37 86 SER G C 1
ATOM 4064 O O . SER F 2 60 ? 20.681 -49.615 45.227 1.00 166.80 86 SER G O 1
ATOM 4067 N N . HIS F 2 61 ? 21.352 -48.967 43.181 1.00 183.98 87 HIS G N 1
ATOM 4068 C CA . HIS F 2 61 ? 20.015 -48.549 42.782 1.00 192.93 87 HIS G CA 1
ATOM 4069 C C . HIS F 2 61 ? 19.118 -49.772 42.638 1.00 175.45 87 HIS G C 1
ATOM 4070 O O . HIS F 2 61 ? 19.421 -50.688 41.865 1.00 148.54 87 HIS G O 1
ATOM 4072 N N . ILE F 2 62 ? 18.015 -49.790 43.386 1.00 185.78 88 ILE G N 1
ATOM 4073 C CA . ILE F 2 62 ? 17.096 -50.917 43.406 1.00 180.47 88 ILE G CA 1
ATOM 4074 C C . ILE F 2 62 ? 15.671 -50.399 43.274 1.00 185.82 88 ILE G C 1
ATOM 4075 O O . ILE F 2 62 ? 15.381 -49.226 43.520 1.00 181.91 88 ILE G O 1
ATOM 4080 N N . GLY F 2 63 ? 14.773 -51.302 42.887 1.00 184.60 89 GLY G N 1
ATOM 4081 C CA . GLY F 2 63 ? 13.411 -50.939 42.572 1.00 190.26 89 GLY G CA 1
ATOM 4082 C C . GLY F 2 63 ? 13.169 -50.611 41.116 1.00 186.72 89 GLY G C 1
ATOM 4083 O O . GLY F 2 63 ? 12.006 -50.529 40.700 1.00 173.56 89 GLY G O 1
ATOM 4084 N N . ASP F 2 64 ? 14.228 -50.429 40.326 1.00 218.80 90 ASP G N 1
ATOM 4085 C CA . ASP F 2 64 ? 14.128 -50.184 38.890 1.00 234.93 90 ASP G CA 1
ATOM 4086 C C . ASP F 2 64 ? 14.948 -51.238 38.148 1.00 238.09 90 ASP G C 1
ATOM 4087 O O . ASP F 2 64 ? 16.007 -50.931 37.583 1.00 243.72 90 ASP G O 1
ATOM 4092 N N . PRO F 2 65 ? 14.495 -52.499 38.139 1.00 224.07 91 PRO G N 1
ATOM 4093 C CA . PRO F 2 65 ? 15.204 -53.523 37.355 1.00 212.97 91 PRO G CA 1
ATOM 4094 C C . PRO F 2 65 ? 15.061 -53.351 35.852 1.00 208.63 91 PRO G C 1
ATOM 4095 O O . PRO F 2 65 ? 15.816 -53.986 35.103 1.00 196.15 91 PRO G O 1
ATOM 4099 N N . GLN F 2 66 ? 14.132 -52.508 35.385 1.00 216.22 92 GLN G N 1
ATOM 4100 C CA . GLN F 2 66 ? 14.053 -52.076 33.994 1.00 221.42 92 GLN G CA 1
ATOM 4101 C C . GLN F 2 66 ? 15.230 -51.189 33.587 1.00 232.13 92 GLN G C 1
ATOM 4102 O O . GLN F 2 66 ? 15.129 -50.449 32.603 1.00 230.21 92 GLN G O 1
ATOM 4104 N N . GLU F 2 67 ? 16.334 -51.240 34.344 1.00 247.46 93 GLU G N 1
ATOM 4105 C CA . GLU F 2 67 ? 17.546 -50.472 34.069 1.00 254.37 93 GLU G CA 1
ATOM 4106 C C . GLU F 2 67 ? 18.831 -51.273 34.226 1.00 260.15 93 GLU G C 1
ATOM 4107 O O . GLU F 2 67 ? 19.787 -51.007 33.491 1.00 265.59 93 GLU G O 1
ATOM 4113 N N . CYS F 2 68 ? 18.889 -52.246 35.137 1.00 250.27 94 CYS G N 1
ATOM 4114 C CA . CYS F 2 68 ? 20.095 -53.000 35.455 1.00 238.83 94 CYS G CA 1
ATOM 4115 C C . CYS F 2 68 ? 19.840 -54.499 35.366 1.00 230.97 94 CYS G C 1
ATOM 4116 O O . CYS F 2 68 ? 20.313 -55.277 36.199 1.00 240.94 94 CYS G O 1
ATOM 4119 N N . HIS F 2 69 ? 19.101 -54.933 34.350 1.00 203.35 95 HIS G N 1
ATOM 4120 C CA . HIS F 2 69 ? 18.801 -56.349 34.137 1.00 171.45 95 HIS G CA 1
ATOM 4121 C C . HIS F 2 69 ? 19.538 -56.796 32.877 1.00 171.10 95 HIS G C 1
ATOM 4122 O O . HIS F 2 69 ? 18.984 -56.786 31.777 1.00 157.93 95 HIS G O 1
ATOM 4124 N N . TYR F 2 70 ? 20.799 -57.188 33.048 1.00 185.06 96 TYR G N 1
ATOM 4125 C CA . TYR F 2 70 ? 21.636 -57.596 31.932 1.00 191.76 96 TYR G CA 1
ATOM 4126 C C . TYR F 2 70 ? 22.712 -58.547 32.431 1.00 186.78 96 TYR G C 1
ATOM 4127 O O . TYR F 2 70 ? 23.194 -58.422 33.560 1.00 179.66 96 TYR G O 1
ATOM 4136 N N . GLU F 2 71 ? 23.087 -59.497 31.573 1.00 187.70 97 GLU G N 1
ATOM 4137 C CA . GLU F 2 71 ? 24.243 -60.334 31.871 1.00 198.02 97 GLU G CA 1
ATOM 4138 C C . GLU F 2 71 ? 25.537 -59.545 31.716 1.00 194.82 97 GLU G C 1
ATOM 4139 O O . GLU F 2 71 ? 26.478 -59.720 32.499 1.00 209.42 97 GLU G O 1
ATOM 4141 N N . GLU F 2 72 ? 25.595 -58.665 30.719 1.00 177.97 98 GLU G N 1
ATOM 4142 C CA . GLU F 2 72 ? 26.744 -57.806 30.484 1.00 168.40 98 GLU G CA 1
ATOM 4143 C C . GLU F 2 72 ? 26.270 -56.369 30.305 1.00 171.79 98 GLU G C 1
ATOM 4144 O O . GLU F 2 72 ? 25.093 -56.110 30.045 1.00 173.19 98 GLU G O 1
ATOM 4146 N N . CYS F 2 73 ? 27.207 -55.433 30.449 1.00 182.92 99 CYS G N 1
ATOM 4147 C CA . CYS F 2 73 ? 26.880 -54.012 30.389 1.00 194.40 99 CYS G CA 1
ATOM 4148 C C . CYS F 2 73 ? 26.271 -53.625 29.047 1.00 216.92 99 CYS G C 1
ATOM 4149 O O . CYS F 2 73 ? 26.818 -53.942 27.988 1.00 220.23 99 CYS G O 1
ATOM 4152 N N . VAL F 2 74 ? 25.127 -52.940 29.102 1.00 246.32 100 VAL G N 1
ATOM 4153 C CA . VAL F 2 74 ? 24.414 -52.457 27.922 1.00 251.59 100 VAL G CA 1
ATOM 4154 C C . VAL F 2 74 ? 23.919 -51.044 28.205 1.00 238.50 100 VAL G C 1
ATOM 4155 O O . VAL F 2 74 ? 23.308 -50.792 29.249 1.00 243.97 100 VAL G O 1
ATOM 4159 N N . VAL F 2 75 ? 24.187 -50.124 27.275 1.00 217.54 101 VAL G N 1
ATOM 4160 C CA . VAL F 2 75 ? 23.750 -48.733 27.365 1.00 205.24 101 VAL G CA 1
ATOM 4161 C C . VAL F 2 75 ? 22.562 -48.545 26.434 1.00 209.09 101 VAL G C 1
ATOM 4162 O O . VAL F 2 75 ? 22.507 -49.135 25.344 1.00 215.31 101 VAL G O 1
ATOM 4166 N N . THR F 2 76 ? 21.613 -47.727 26.862 1.00 211.62 102 THR G N 1
ATOM 4167 C CA . THR F 2 76 ? 20.450 -47.362 26.058 1.00 208.83 102 THR G CA 1
ATOM 4168 C C . THR F 2 76 ? 20.646 -45.926 25.566 1.00 225.43 102 THR G C 1
ATOM 4169 O O . THR F 2 76 ? 21.759 -45.601 25.137 1.00 232.59 102 THR G O 1
ATOM 4173 N N . THR F 2 77 ? 19.622 -45.071 25.574 1.00 222.89 103 THR G N 1
ATOM 4174 C CA . THR F 2 77 ? 19.764 -43.671 25.188 1.00 212.27 103 THR G CA 1
ATOM 4175 C C . THR F 2 77 ? 20.705 -42.948 26.150 1.00 210.96 103 THR G C 1
ATOM 4176 O O . THR F 2 77 ? 20.716 -43.207 27.358 1.00 204.72 103 THR G O 1
ATOM 4180 N N . THR F 2 78 ? 21.474 -42.005 25.609 1.00 204.52 104 THR G N 1
ATOM 4181 C CA . THR F 2 78 ? 22.634 -41.527 26.339 1.00 213.10 104 THR G CA 1
ATOM 4182 C C . THR F 2 78 ? 22.437 -40.117 26.903 1.00 221.60 104 THR G C 1
ATOM 4183 O O . THR F 2 78 ? 21.691 -39.304 26.345 1.00 223.63 104 THR G O 1
ATOM 4187 N N . PRO F 2 79 ? 23.097 -39.814 28.020 1.00 232.98 105 PRO G N 1
ATOM 4188 C CA . PRO F 2 79 ? 23.035 -38.463 28.603 1.00 232.46 105 PRO G CA 1
ATOM 4189 C C . PRO F 2 79 ? 23.609 -37.424 27.653 1.00 217.54 105 PRO G C 1
ATOM 4190 O O . PRO F 2 79 ? 24.210 -37.779 26.628 1.00 199.02 105 PRO G O 1
ATOM 4194 N N . PRO F 2 80 ? 23.446 -36.118 27.952 1.00 209.64 106 PRO G N 1
ATOM 4195 C CA . PRO F 2 80 ? 23.899 -35.076 27.021 1.00 205.30 106 PRO G CA 1
ATOM 4196 C C . PRO F 2 80 ? 25.410 -35.050 26.809 1.00 196.37 106 PRO G C 1
ATOM 4197 O O . PRO F 2 80 ? 25.912 -34.056 26.284 1.00 185.31 106 PRO G O 1
ATOM 4201 N N . THR F 2 86 ? 28.763 -35.787 27.282 1.00 152.90 112 THR G N 1
ATOM 4202 C CA . THR F 2 86 ? 29.679 -36.679 26.582 1.00 155.66 112 THR G CA 1
ATOM 4203 C C . THR F 2 86 ? 29.451 -38.132 26.981 1.00 163.66 112 THR G C 1
ATOM 4204 O O . THR F 2 86 ? 29.772 -39.055 26.233 1.00 162.49 112 THR G O 1
ATOM 4208 N N . TYR F 2 87 ? 28.864 -38.318 28.158 1.00 163.11 113 TYR G N 1
ATOM 4209 C CA . TYR F 2 87 ? 29.023 -39.556 28.903 1.00 159.33 113 TYR G CA 1
ATOM 4210 C C . TYR F 2 87 ? 28.158 -40.682 28.349 1.00 165.54 113 TYR G C 1
ATOM 4211 O O . TYR F 2 87 ? 27.112 -40.456 27.733 1.00 167.32 113 TYR G O 1
ATOM 4220 N N . ARG F 2 88 ? 28.620 -41.911 28.579 1.00 174.54 114 ARG G N 1
ATOM 4221 C CA . ARG F 2 88 ? 27.879 -43.131 28.271 1.00 166.32 114 ARG G CA 1
ATOM 4222 C C . ARG F 2 88 ? 27.932 -44.013 29.510 1.00 157.86 114 ARG G C 1
ATOM 4223 O O . ARG F 2 88 ? 29.000 -44.521 29.868 1.00 156.49 114 ARG G O 1
ATOM 4225 N N . PHE F 2 89 ? 26.789 -44.186 30.167 1.00 144.60 115 PHE G N 1
ATOM 4226 C CA . PHE F 2 89 ? 26.709 -44.880 31.444 1.00 135.94 115 PHE G CA 1
ATOM 4227 C C . PHE F 2 89 ? 25.897 -46.159 31.295 1.00 159.00 115 PHE G C 1
ATOM 4228 O O . PHE F 2 89 ? 24.915 -46.197 30.547 1.00 169.01 115 PHE G O 1
ATOM 4236 N N . CYS F 2 90 ? 26.306 -47.205 32.012 1.00 138.55 116 CYS G N 1
ATOM 4237 C CA . CYS F 2 90 ? 25.587 -48.470 31.999 1.00 139.86 116 CYS G CA 1
ATOM 4238 C C . CYS F 2 90 ? 25.657 -49.112 33.375 1.00 133.94 116 CYS G C 1
ATOM 4239 O O . CYS F 2 90 ? 26.388 -48.666 34.264 1.00 126.84 116 CYS G O 1
ATOM 4242 N N . CYS F 2 91 ? 24.880 -50.181 33.532 1.00 140.88 117 CYS G N 1
ATOM 4243 C CA . CYS F 2 91 ? 24.920 -51.027 34.714 1.00 151.21 117 CYS G CA 1
ATOM 4244 C C . CYS F 2 91 ? 24.583 -52.450 34.299 1.00 158.31 117 CYS G C 1
ATOM 4245 O O . CYS F 2 91 ? 23.791 -52.673 33.379 1.00 153.11 117 CYS G O 1
ATOM 4248 N N . CYS F 2 92 ? 25.192 -53.411 34.985 1.00 161.05 118 CYS G N 1
ATOM 4249 C CA . CYS F 2 92 ? 24.968 -54.817 34.686 1.00 163.27 118 CYS G CA 1
ATOM 4250 C C . CYS F 2 92 ? 25.049 -55.611 35.981 1.00 157.25 118 CYS G C 1
ATOM 4251 O O . CYS F 2 92 ? 25.429 -55.091 37.033 1.00 158.30 118 CYS G O 1
ATOM 4254 N N . SER F 2 93 ? 24.697 -56.893 35.890 1.00 153.24 119 SER G N 1
ATOM 4255 C CA . SER F 2 93 ? 24.396 -57.698 37.066 1.00 144.58 119 SER G CA 1
ATOM 4256 C C . SER F 2 93 ? 25.444 -58.746 37.408 1.00 134.26 119 SER G C 1
ATOM 4257 O O . SER F 2 93 ? 25.608 -59.065 38.587 1.00 115.85 119 SER G O 1
ATOM 4260 N N . THR F 2 94 ? 26.151 -59.296 36.425 1.00 146.79 120 THR G N 1
ATOM 4261 C CA . THR F 2 94 ? 27.043 -60.414 36.686 1.00 155.31 120 THR G CA 1
ATOM 4262 C C . THR F 2 94 ? 28.409 -59.923 37.169 1.00 161.41 120 THR G C 1
ATOM 4263 O O . THR F 2 94 ? 28.653 -58.726 37.335 1.00 175.73 120 THR G O 1
ATOM 4267 N N . ASP F 2 95 ? 29.310 -60.873 37.408 1.00 156.03 121 ASP G N 1
ATOM 4268 C CA . ASP F 2 95 ? 30.652 -60.558 37.877 1.00 165.64 121 ASP G CA 1
ATOM 4269 C C . ASP F 2 95 ? 31.499 -60.019 36.731 1.00 182.89 121 ASP G C 1
ATOM 4270 O O . ASP F 2 95 ? 31.594 -60.646 35.671 1.00 191.50 121 ASP G O 1
ATOM 4275 N N . LEU F 2 96 ? 32.105 -58.849 36.945 1.00 195.38 122 LEU G N 1
ATOM 4276 C CA . LEU F 2 96 ? 33.092 -58.232 36.060 1.00 189.76 122 LEU G CA 1
ATOM 4277 C C . LEU F 2 96 ? 32.502 -57.803 34.719 1.00 194.11 122 LEU G C 1
ATOM 4278 O O . LEU F 2 96 ? 33.251 -57.477 33.790 1.00 204.69 122 LEU G O 1
ATOM 4283 N N . CYS F 2 97 ? 31.175 -57.765 34.596 1.00 181.32 123 CYS G N 1
ATOM 4284 C CA . CYS F 2 97 ? 30.545 -57.443 33.320 1.00 180.35 123 CYS G CA 1
ATOM 4285 C C . CYS F 2 97 ? 30.682 -55.976 32.933 1.00 179.60 123 CYS G C 1
ATOM 4286 O O . CYS F 2 97 ? 30.420 -55.628 31.777 1.00 179.57 123 CYS G O 1
ATOM 4289 N N . ASN F 2 98 ? 31.082 -55.114 33.864 1.00 176.81 124 ASN G N 1
ATOM 4290 C CA . ASN F 2 98 ? 31.056 -53.674 33.639 1.00 169.39 124 ASN G CA 1
ATOM 4291 C C . ASN F 2 98 ? 32.307 -53.164 32.933 1.00 181.41 124 ASN G C 1
ATOM 4292 O O . ASN F 2 98 ? 32.680 -51.998 33.092 1.00 192.88 124 ASN G O 1
ATOM 4297 N N . VAL F 2 99 ? 32.957 -54.017 32.144 1.00 174.61 125 VAL G N 1
ATOM 4298 C CA . VAL F 2 99 ? 34.249 -53.666 31.565 1.00 156.69 125 VAL G CA 1
ATOM 4299 C C . VAL F 2 99 ? 34.075 -53.170 30.132 1.00 173.22 125 VAL G C 1
ATOM 4300 O O . VAL F 2 99 ? 34.799 -52.273 29.682 1.00 166.80 125 VAL G O 1
ATOM 4304 N N . ASN F 2 100 ? 33.100 -53.723 29.412 1.00 189.51 126 ASN G N 1
ATOM 4305 C CA . ASN F 2 100 ? 32.854 -53.346 28.028 1.00 188.42 126 ASN G CA 1
ATOM 4306 C C . ASN F 2 100 ? 31.419 -52.867 27.858 1.00 170.02 126 ASN G C 1
ATOM 4307 O O . ASN F 2 100 ? 30.502 -53.347 28.531 1.00 157.70 126 ASN G O 1
ATOM 4312 N N . PHE F 2 101 ? 31.232 -51.926 26.936 1.00 175.13 127 PHE G N 1
ATOM 4313 C CA . PHE F 2 101 ? 29.981 -51.197 26.771 1.00 182.80 127 PHE G CA 1
ATOM 4314 C C . PHE F 2 101 ? 29.342 -51.510 25.418 1.00 188.61 127 PHE G C 1
ATOM 4315 O O . PHE F 2 101 ? 29.826 -52.340 24.642 1.00 192.06 127 PHE G O 1
ATOM 4323 N N . THR F 2 102 ? 28.232 -50.825 25.146 1.00 200.52 128 THR G N 1
ATOM 4324 C CA . THR F 2 102 ? 27.490 -50.945 23.897 1.00 212.71 128 THR G CA 1
ATOM 4325 C C . THR F 2 102 ? 26.754 -49.630 23.675 1.00 228.99 128 THR G C 1
ATOM 4326 O O . THR F 2 102 ? 26.401 -48.942 24.633 1.00 223.06 128 THR G O 1
ATOM 4330 N N . GLU F 2 103 ? 26.540 -49.272 22.411 1.00 251.35 129 GLU G N 1
ATOM 4331 C CA . GLU F 2 103 ? 25.979 -47.974 22.058 1.00 246.95 129 GLU G CA 1
ATOM 4332 C C . GLU F 2 103 ? 24.567 -48.119 21.504 1.00 248.71 129 GLU G C 1
ATOM 4333 O O . GLU F 2 103 ? 24.306 -48.994 20.670 1.00 261.80 129 GLU G O 1
ATOM 4339 N N . ASN F 2 104 ? 23.658 -47.247 21.975 1.00 233.15 130 ASN G N 1
ATOM 4340 C CA . ASN F 2 104 ? 22.311 -47.090 21.424 1.00 219.62 130 ASN G CA 1
ATOM 4341 C C . ASN F 2 104 ? 21.947 -45.605 21.533 1.00 223.25 130 ASN G C 1
ATOM 4342 O O . ASN F 2 104 ? 21.144 -45.183 22.363 1.00 222.41 130 ASN G O 1
ATOM 4347 N N . PHE F 2 105 ? 22.559 -44.795 20.675 1.00 223.77 131 PHE G N 1
ATOM 4348 C CA . PHE F 2 105 ? 22.418 -43.345 20.744 1.00 219.84 131 PHE G CA 1
ATOM 4349 C C . PHE F 2 105 ? 21.125 -42.876 20.078 1.00 218.43 131 PHE G C 1
ATOM 4350 O O . PHE F 2 105 ? 20.124 -42.615 20.748 1.00 216.89 131 PHE G O 1
#

Solvent-accessible surface area: 36265 Å² total; per-residue (Å²): 96,76,86,22,75,71,209,48,79,98,12,3,61,52,61,101,77,48,31,8,156,154,83,45,118,35,87,96,6,26,2,10,88,0,16,70,4,18,97,24,92,29,63,24,99,64,189,168,68,98,84,50,72,148,104,83,54,60,17,91,74,92,125,133,145,8,38,63,19,48,102,101,59,18,68,26,66,58,76,102,81,32,58,0,3,21,0,40,38,31,126,123,180,71,20,16,44,151,70,30,74,100,56,3,17,45,64,5,18,59,69,84,81,97,20,103,75,84,52,120,97,14,2,54,50,69,96,76,48,23,8,125,156,89,45,113,70,97,96,6,34,2,27,52,10,24,132,4,17,93,24,104,26,64,20,107,66,175,119,90,54,71,148,90,80,55,54,16,92,82,93,120,126,145,8,34,62,17,47,80,100,70,22,80,20,72,59,79,104,72,37,63,0,1,16,1,35,40,40,123,124,179,68,23,25,61,130,69,19,78,106,44,15,15,49,66,8,16,62,93,84,99,85,26,82,71,202,48,117,107,14,4,29,57,89,100,83,43,39,9,55,156,82,43,111,77,100,90,6,17,3,6,101,1,25,84,5,12,88,22,102,28,64,19,88,48,47,84,94,76,89,60,75,86,61,15,66,144,98,67,51,55,15,86,82,94,141,127,143,6,34,68,17,41,90,102,92,23,69,25,70,56,76,36,79,26,50,5,1,24,0,44,64,34,116,127,180,54,12,34,37,38,66,44,81,102,65,8,11,53,81,8,16,54,101,97,17,38,0,10,66,29,53,119,85,210,81,120,126,25,82,48,158,3,85,97,50,13,14,0,7,0,0,18,81,80,141,106,114,65,29,13,13,3,28,4,25,0,91,27,8,104,137,32,13,68,59,85,49,0,37,17,122,95,98,118,65,61,33,10,41,2,1,0,54,68,93,86,17,0,92,70,59,74,104,140,129,119,186,40,74,0,14,68,30,83,106,54,106,189,146,90,84,183,118,22,34,40,113,8,62,101,69,8,18,0,13,0,0,14,52,118,49,105,80,90,87,65,86,26,9,14,2,27,6,46,99,131,29,83,83,80,54,3,38,4,63,56,88,31,93,153,76,45,10,38,2,14,0,42,60,68,51,18,0,82,113,47,93,101,51,48,95,172,152,44,20,38,2,12,54,39,35,103,103,89,188,41,122,125,38,12,75,129,102,111,34,49,24,97,3,87,80,52,13,25,0,7,0,7,119,3,37,2,30,0,17,24,71,48,34,95,106,50,18,68,80,76,57,4,51,5,76,108,34,40,125,154,56,42,23,4,3,0,46,61,99,107,17,0,72,116,86,71,158,92,206

Radius of gyration: 31.7 Å; Cα contacts (8 Å, |Δi|>4): 1375; chains: 6; bounding box: 87×77×79 Å

Organism: Homo sapiens (NCBI:txid9606)

Secondary structure (DSSP, 8-state):
-EEP-SS--BSEEE--EEETTTTT-TTTEEE-SEEE--EEESB------SHHHHHHHHHHHHHHTT---------EEEEEEEEEEEEEE-TTS-EEEEEEEEEEEEEEEE-/-EEP-SS--BSEEE--EEETTTTT-TTTEEE-SEEE--EEESB--B--HHHHHHHHHHHHHHTT------B--EEEEEEEEEEEEEE-TTS-EEEEEEEEEEEEEEEE-/-PBP-SS--BSEEE--EEETTTTT-TTTEEE-SEEE--EEESB--B--SS--TTHHHHHHHHHHHHHHTT------B--EEEEEEEEEEEEEE-TTS-EEEEEEEEEEEEEEEE-/--B---B------SS--BPPTT-EEEEEE-----EEEEEEE---S-TTTS--SS-B-----S--EEEEESSTTGGG--B-----/-EEE-B-S----BTTTTEEEPPTT-EEEEEEEEETTEEEEEEEEEE------SS-B--S-----EEEEEE-STT-TT--------/---EEE-B-S----GGG--TTTTEEEPPTT-EEEE---EEEE---S-TTTS--SS-B--S-------EEE-STTGGGS-----

Foldseek 3Di:
DADDPVPAQAWHWDWDKDACVVVVNCVFWVDDRIDRQIFIGHFFAQDDDPVVVVVVVVQVVCVVVVHHDPSRGWDKGFDDFAWAWTWGADPVRDIDIDTGTRRHRDTIDTD/DADDPVPAQAWHWDWDKDACVVVVFCVFWVDDRIDRQIFIGHFFAADVVVVVVVVVQVVCVVVVHHPPRRGWGKGADDWAWAWTWGADPVRDTDIDTGTRRHGDTIDID/DADDPPPAQAWHKDWDKDACVVVVNCVFWVDDRIDGQIWIGHFFAADQPPVDVPPSVVLVVVQVVQVVVVHHPPRRRWDWGADDFAWAWTWGADPVRDTDIDTGTRRHGDTIDTD/DAWEAWDAPPVCPPGTDDDDPQWWKKFKWFVVTDGHTIDTHNDDPPCVAEDAQAFEFDVDPVGMTMHIYHHHHRRPDYDYDDDD/DWEAWDAPDDCDDPPPRTHGDDDQWWKKWKWWAPPNDTHTHTIYIHNDVADAQAWEFEEDDVVTMTMTIYHDHHRHPDYDYCHPD/DWAKEAFDDPDDDQPVQDDPPPRIGTGDPQWWWKDKNTIDTHNDDPPCVAADAQAWEFADADPPITMTIYHHYHRHPDYYDHD

B-factor: mean 141.76, std 49.95, range [53.54, 326.84]

Sequence (587 aa):
GLECDGRTNLCCRQQFFIDFRLIGWNDWIIAPTGYYGNYCEGSCPAYPGSASSFHTAVVNQYRMRGLNPGTVNSCCIPTKLSTMSMLYFDDEYNIVKRDVPNMIVEECGCAGLECDGRTNLCCRQQFFIDFRLIGWNDWIIAPTGYYGNYCEGSCPAYSASSFHTAVVNQYRMRGLNPGTVNSCCIPTKLSTMSMLYFDDEYNIVKRDVPNMIVEECGCAGLECDGRTNLCCRQQFFIDFRLIGWNDWIIAPTGYYGNYCEGSCPAYLAGVPGSASSFHTAVVNQYRMRGLNPGTVNSCCIPTKLSTMSMLYFDDEYNIVKRDVPNMIVEECGCAERLCAFKDPYQHENGTILCSKGSTCYGLWEGDINLVKQGCWSHIGDPQECHYEECVVTIQNGTYRFCCCSTDLCNVNFTENFPPRLCAFKDPYQRISHENGTILCSKGSTCYGLWEKSKGDINLVKQGCWSHECHYEECVVTTTPPSTYRFCCCSTDLCNVNFTENFPPQERLCAFKDPYQIGESRISHENGTILCSKGSTCYGLVKQGCWSHIGDPQECHYEECVVTTTPPTYRFCCCSTDLCNVNFTENF

InterPro domains:
  IPR000381 Inhibin, beta B subunit, C-terminal [cd19405] (301-407)
  IPR001111 TGF-beta, propeptide [PF00688] (70-277)
  IPR001839 Transforming growth factor-beta, C-terminal [PF00019] (303-406)
  IPR001839 Transforming growth factor-beta, C-terminal [PS51362] (286-407)
  IPR001839 Transforming growth factor-beta, C-terminal [SM00204] (303-407)
  IPR015615 Transforming growth factor-beta-like [PTHR11848] (31-407)
  IPR017948 Transforming growth factor beta, conserved site [PS00250] (321-336)
  IPR029034 Cystine-knot cytokine [G3DSA:2.10.90.10] (294-407)
  IPR029034 Cystine-knot cytokine [SSF57501] (295-406)